Protein AF-0000000084805574 (afdb_homodimer)

Organism: Rhodopseudomonas palustris (strain HaA2) (NCBI:txid316058)

InterPro domains:
  IPR000644 CBS domain [PF00571] (5-56)
  IPR000644 CBS domain [PF00571] (90-144)
  IPR000644 CBS domain [PS51371] (7-63)
  IPR000644 CBS domain [PS51371] (94-150)
  IPR000644 CBS domain [SM00116] (10-58)
  IPR000644 CBS domain [SM00116] (97-144)
  IPR007055 BON domain [PF04972] (157-221)
  IPR007055 BON domain [PS50914] (156-223)
  IPR017080 Uncharacterised conserved protein UCP036990, CBS, BON [PIRSF036990] (1-233)
  IPR046342 CBS domain superfamily [G3DSA:3.10.580.10] (1-152)
  IPR046342 CBS domain superfamily [SSF54631] (1-152)
  IPR051257 Diverse Function CBS-Domain-Containing Protein [PTHR43080] (1-151)

Sequence (486 aa):
MRANQIMTANLVTIGPEASIVDAANAMLEHHVSGLPVVDGGGRLIGIISEGDFIRRAELGTQRKRSRWLRLLLGPGTCAADFVHEHGRKVGEVMTHHPHTISEDTSIEAIVRTMEKHHVKRLPVMRGDQLVGIVTRKNLLRAVANLAREVPDPTTADDKIREKIVAEIDRNDWRPFGLSVLVRDGVVHLNGVITEERSRQAAIVAAENVCGVREVHDHLCWVDTMSGFYLNSPEDDRSAKTATMRANQIMTANLVTIGPEASIVDAANAMLEHHVSGLPVVDGGGRLIGIISEGDFIRRAELGTQRKRSRWLRLLLGPGTCAADFVHEHGRKVGEVMTHHPHTISEDTSIEAIVRTMEKHHVKRLPVMRGDQLVGIVTRKNLLRAVANLAREVPDPTTADDKIREKIVAEIDRNDWRPFGLSVLVRDGVVHLNGVITEERSRQAAIVAAENVCGVREVHDHLCWVDTMSGFYLNSPEDDRSAKTAT

Structure (mmCIF, N/CA/C/O backbone):
data_AF-0000000084805574-model_v1
#
loop_
_entity.id
_entity.type
_entity.pdbx_description
1 polymer 'Putative signal-transduction protein with CBS domains'
#
loop_
_atom_site.group_PDB
_atom_site.id
_atom_site.type_symbol
_atom_site.label_atom_id
_atom_site.label_alt_id
_atom_site.label_comp_id
_atom_site.label_asym_id
_atom_site.label_entity_id
_atom_site.label_seq_id
_atom_site.pdbx_PDB_ins_code
_atom_site.Cartn_x
_atom_site.Cartn_y
_atom_site.Cartn_z
_atom_site.occupancy
_atom_site.B_iso_or_equiv
_atom_site.auth_seq_id
_atom_site.auth_comp_id
_atom_site.auth_asym_id
_atom_site.auth_atom_id
_atom_site.pdbx_PDB_model_num
ATOM 1 N N . MET A 1 1 ? 17.953 14.164 6.586 1 90.75 1 MET A N 1
ATOM 2 C CA . MET A 1 1 ? 17.75 12.75 6.914 1 90.75 1 MET A CA 1
ATOM 3 C C . MET A 1 1 ? 17.891 11.883 5.672 1 90.75 1 MET A C 1
ATOM 5 O O . MET A 1 1 ? 17.453 12.266 4.586 1 90.75 1 MET A O 1
ATOM 9 N N . ARG A 1 2 ? 18.594 10.742 5.859 1 95.25 2 ARG A N 1
ATOM 10 C CA . ARG A 1 2 ? 18.938 9.906 4.711 1 95.25 2 ARG A CA 1
ATOM 11 C C . ARG A 1 2 ? 18.469 8.477 4.926 1 95.25 2 ARG A C 1
ATOM 13 O O . ARG A 1 2 ? 18.016 8.117 6.02 1 95.25 2 ARG A O 1
ATOM 20 N N . ALA A 1 3 ? 18.594 7.668 3.85 1 97.12 3 ALA A N 1
ATOM 21 C CA . ALA A 1 3 ? 18.109 6.293 3.854 1 97.12 3 ALA A CA 1
ATOM 22 C C . ALA A 1 3 ? 18.734 5.484 4.984 1 97.12 3 ALA A C 1
ATOM 24 O O . ALA A 1 3 ? 18.062 4.738 5.684 1 97.12 3 ALA A O 1
ATOM 25 N N . ASN A 1 4 ? 20.031 5.676 5.234 1 95.69 4 ASN A N 1
ATOM 26 C CA . ASN A 1 4 ? 20.734 4.879 6.23 1 95.69 4 ASN A CA 1
ATOM 27 C C . ASN A 1 4 ? 20.25 5.188 7.645 1 95.69 4 ASN A C 1
ATOM 29 O O . ASN A 1 4 ? 20.438 4.379 8.555 1 95.69 4 ASN A O 1
ATOM 33 N N . GLN A 1 5 ? 19.609 6.312 7.867 1 95.06 5 GLN A N 1
ATOM 34 C CA . GLN A 1 5 ? 19.156 6.73 9.188 1 95.06 5 GLN A CA 1
ATOM 35 C C . GLN A 1 5 ? 17.781 6.168 9.492 1 95.06 5 GLN A C 1
ATOM 37 O O . GLN A 1 5 ? 17.359 6.117 10.656 1 95.06 5 GLN A O 1
ATOM 42 N N . ILE A 1 6 ? 17.078 5.754 8.422 1 95.5 6 ILE A N 1
ATOM 43 C CA . ILE A 1 6 ? 15.695 5.367 8.68 1 95.5 6 ILE A CA 1
ATOM 44 C C . ILE A 1 6 ? 15.477 3.92 8.242 1 95.5 6 ILE A C 1
ATOM 46 O O . ILE A 1 6 ? 14.477 3.301 8.609 1 95.5 6 ILE A O 1
ATOM 50 N N . MET A 1 7 ? 16.359 3.336 7.516 1 97.06 7 MET A N 1
ATOM 51 C CA . MET A 1 7 ? 16.141 2.031 6.895 1 97.06 7 MET A CA 1
ATOM 52 C C . MET A 1 7 ? 16.172 0.922 7.941 1 97.06 7 MET A C 1
ATOM 54 O O . MET A 1 7 ? 16.672 1.122 9.047 1 97.06 7 MET A O 1
ATOM 58 N N . THR A 1 8 ? 15.531 -0.192 7.613 1 95.56 8 THR A N 1
ATOM 59 C CA . THR A 1 8 ? 15.742 -1.44 8.344 1 95.56 8 THR A CA 1
ATOM 60 C C . THR A 1 8 ? 16.953 -2.191 7.797 1 95.56 8 THR A C 1
ATOM 62 O O . THR A 1 8 ? 17 -2.516 6.605 1 95.56 8 THR A O 1
ATOM 65 N N . ALA A 1 9 ? 17.859 -2.457 8.633 1 91.81 9 ALA A N 1
ATOM 66 C CA . ALA A 1 9 ? 19.094 -3.111 8.203 1 91.81 9 ALA A CA 1
ATOM 67 C C . ALA A 1 9 ? 19 -4.625 8.383 1 91.81 9 ALA A C 1
ATOM 69 O O . ALA A 1 9 ? 19.688 -5.379 7.684 1 91.81 9 ALA A O 1
ATOM 70 N N . ASN A 1 10 ? 18.281 -5.094 9.352 1 86.62 10 ASN A N 1
ATOM 71 C CA . ASN A 1 10 ? 18.062 -6.527 9.523 1 86.62 10 ASN A CA 1
ATOM 72 C C . ASN A 1 10 ? 17.047 -7.062 8.523 1 86.62 10 ASN A C 1
ATOM 74 O O . ASN A 1 10 ? 15.859 -7.16 8.836 1 86.62 10 ASN A O 1
ATOM 78 N N . LEU A 1 11 ? 17.531 -7.504 7.453 1 89.06 11 LEU A N 1
ATOM 79 C CA . LEU A 1 11 ? 16.703 -7.84 6.301 1 89.06 11 LEU A CA 1
ATOM 80 C C . LEU A 1 11 ? 16.141 -9.258 6.426 1 89.06 11 LEU A C 1
ATOM 82 O O . LEU A 1 11 ? 16.859 -10.172 6.844 1 89.06 11 LEU A O 1
ATOM 86 N N . VAL A 1 12 ? 14.969 -9.477 6.199 1 95.75 12 VAL A N 1
ATOM 87 C CA . VAL A 1 12 ? 14.367 -10.773 5.914 1 95.75 12 VAL A CA 1
ATOM 88 C C . VAL A 1 12 ? 14.219 -10.953 4.402 1 95.75 12 VAL A C 1
ATOM 90 O O . VAL A 1 12 ? 13.531 -10.18 3.744 1 95.75 12 VAL A O 1
ATOM 93 N N . THR A 1 13 ? 14.961 -11.844 3.85 1 97.81 13 THR A N 1
ATOM 94 C CA . THR A 1 13 ? 14.93 -12.078 2.41 1 97.81 13 THR A CA 1
ATOM 95 C C . THR A 1 13 ? 14.391 -13.477 2.104 1 97.81 13 THR A C 1
ATOM 97 O O . THR A 1 13 ? 14.203 -14.289 3.01 1 97.81 13 THR A O 1
ATOM 100 N N . ILE A 1 14 ? 14.133 -13.727 0.861 1 98.25 14 ILE A N 1
ATOM 101 C CA . ILE A 1 14 ? 13.633 -15.023 0.43 1 98.25 14 ILE A CA 1
ATOM 102 C C . ILE A 1 14 ? 14.203 -15.367 -0.945 1 98.25 14 ILE A C 1
ATOM 104 O O . ILE A 1 14 ? 14.555 -14.477 -1.717 1 98.25 14 ILE A O 1
ATOM 108 N N . GLY A 1 15 ? 14.383 -16.625 -1.199 1 98.12 15 GLY A N 1
ATOM 109 C CA . GLY A 1 15 ? 14.852 -17.062 -2.502 1 98.12 15 GLY A CA 1
ATOM 110 C C . GLY A 1 15 ? 13.734 -17.25 -3.514 1 98.12 15 GLY A C 1
ATOM 111 O O . GLY A 1 15 ? 12.578 -17.438 -3.139 1 98.12 15 GLY A O 1
ATOM 112 N N . PRO A 1 16 ? 14.094 -17.172 -4.797 1 97.06 16 PRO A N 1
ATOM 113 C CA . PRO A 1 16 ? 13.078 -17.281 -5.84 1 97.06 16 PRO A CA 1
ATOM 114 C C . PRO A 1 16 ? 12.438 -18.672 -5.895 1 97.06 16 PRO A C 1
ATOM 116 O O . PRO A 1 16 ? 11.328 -18.812 -6.422 1 97.06 16 PRO A O 1
ATOM 119 N N . GLU A 1 17 ? 13.023 -19.688 -5.32 1 95.62 17 GLU A N 1
ATOM 120 C CA . GLU A 1 17 ? 12.523 -21.062 -5.406 1 95.62 17 GLU A CA 1
ATOM 121 C C . GLU A 1 17 ? 11.562 -21.375 -4.262 1 95.62 17 GLU A C 1
ATOM 123 O O . GLU A 1 17 ? 10.883 -22.391 -4.277 1 95.62 17 GLU A O 1
ATOM 128 N N . ALA A 1 18 ? 11.586 -20.5 -3.268 1 96 18 ALA A N 1
ATOM 129 C CA . ALA A 1 18 ? 10.656 -20.688 -2.16 1 96 18 ALA A CA 1
ATOM 130 C C . ALA A 1 18 ? 9.211 -20.641 -2.646 1 96 18 ALA A C 1
ATOM 132 O O . ALA A 1 18 ? 8.922 -20.078 -3.705 1 96 18 ALA A O 1
ATOM 133 N N . SER A 1 19 ? 8.312 -21.266 -1.883 1 94.69 19 SER A N 1
ATOM 134 C CA . SER A 1 19 ? 6.891 -21.203 -2.221 1 94.69 19 SER A CA 1
ATOM 135 C C . SER A 1 19 ? 6.273 -19.875 -1.813 1 94.69 19 SER A C 1
ATOM 137 O O . SER A 1 19 ? 6.812 -19.172 -0.952 1 94.69 19 SER A O 1
ATOM 139 N N . ILE A 1 20 ? 5.168 -19.578 -2.408 1 94.44 20 ILE A N 1
ATOM 140 C CA . ILE A 1 20 ? 4.461 -18.359 -2.025 1 94.44 20 ILE A CA 1
ATOM 141 C C . ILE A 1 20 ? 3.924 -18.5 -0.603 1 94.44 20 ILE A C 1
ATOM 143 O O . ILE A 1 20 ? 3.781 -17.5 0.114 1 94.44 20 ILE A O 1
ATOM 147 N N . VAL A 1 21 ? 3.637 -19.719 -0.202 1 94.62 21 VAL A N 1
ATOM 148 C CA . VAL A 1 21 ? 3.199 -19.969 1.168 1 94.62 21 VAL A CA 1
ATOM 149 C C . VAL A 1 21 ? 4.332 -19.641 2.139 1 94.62 21 VAL A C 1
ATOM 151 O O . VAL A 1 21 ? 4.113 -19 3.166 1 94.62 21 VAL A O 1
ATOM 154 N N . ASP A 1 22 ? 5.516 -20.078 1.762 1 96.19 22 ASP A N 1
ATOM 155 C CA . ASP A 1 22 ? 6.68 -19.719 2.57 1 96.19 22 ASP A CA 1
ATOM 156 C C . ASP A 1 22 ? 6.84 -18.219 2.688 1 96.19 22 ASP A C 1
ATOM 158 O O . ASP A 1 22 ? 7.141 -17.688 3.766 1 96.19 22 ASP A O 1
ATOM 162 N N . ALA A 1 23 ? 6.676 -17.547 1.58 1 97.56 23 ALA A N 1
ATOM 163 C CA . ALA A 1 23 ? 6.777 -16.094 1.566 1 97.56 23 ALA A CA 1
ATOM 164 C C . ALA A 1 23 ? 5.723 -15.453 2.469 1 97.56 23 ALA A C 1
ATOM 166 O O . ALA A 1 23 ? 6.035 -14.578 3.279 1 97.56 23 ALA A O 1
ATOM 167 N N . ALA A 1 24 ? 4.477 -15.883 2.338 1 97.06 24 ALA A N 1
ATOM 168 C CA . ALA A 1 24 ? 3.385 -15.367 3.16 1 97.06 24 ALA A CA 1
ATOM 169 C C . ALA A 1 24 ? 3.668 -15.578 4.645 1 97.06 24 ALA A C 1
ATOM 171 O O . ALA A 1 24 ? 3.518 -14.656 5.449 1 97.06 24 ALA A O 1
ATOM 172 N N . ASN A 1 25 ? 4.133 -16.766 4.961 1 96.88 25 ASN A N 1
ATOM 173 C CA . ASN A 1 25 ? 4.418 -17.078 6.355 1 96.88 25 ASN A CA 1
ATOM 174 C C . ASN A 1 25 ? 5.57 -16.25 6.902 1 96.88 25 ASN A C 1
ATOM 176 O O . ASN A 1 25 ? 5.523 -15.789 8.047 1 96.88 25 ASN A O 1
ATOM 180 N N . ALA A 1 26 ? 6.574 -16.094 6.133 1 97.44 26 ALA A N 1
ATOM 181 C CA . ALA A 1 26 ? 7.699 -15.25 6.551 1 97.44 26 ALA A CA 1
ATOM 182 C C . ALA A 1 26 ? 7.246 -13.82 6.816 1 97.44 26 ALA A C 1
ATOM 184 O O . ALA A 1 26 ? 7.648 -13.211 7.812 1 97.44 26 ALA A O 1
ATOM 185 N N . MET A 1 27 ? 6.418 -13.258 5.91 1 97.19 27 MET A N 1
ATOM 186 C CA . MET A 1 27 ? 5.918 -11.898 6.07 1 97.19 27 MET A CA 1
ATOM 187 C C . MET A 1 27 ? 5.074 -11.773 7.336 1 97.19 27 MET A C 1
ATOM 189 O O . MET A 1 27 ? 5.219 -10.805 8.086 1 97.19 27 MET A O 1
ATOM 193 N N . LEU A 1 28 ? 4.238 -12.742 7.598 1 95.62 28 LEU A N 1
ATOM 194 C CA . LEU A 1 28 ? 3.385 -12.742 8.781 1 95.62 28 LEU A CA 1
ATOM 195 C C . LEU A 1 28 ? 4.215 -12.883 10.055 1 95.62 28 LEU A C 1
ATOM 197 O O . LEU A 1 28 ? 3.99 -12.156 11.023 1 95.62 28 LEU A O 1
ATOM 201 N N . GLU A 1 29 ? 5.191 -13.773 10.031 1 95.94 29 GLU A N 1
ATOM 202 C CA . GLU A 1 29 ? 6.035 -14.055 11.18 1 95.94 29 GLU A CA 1
ATOM 203 C C . GLU A 1 29 ? 6.879 -12.844 11.562 1 95.94 29 GLU A C 1
ATOM 205 O O . GLU A 1 29 ? 7.012 -12.508 12.742 1 95.94 29 GLU A O 1
ATOM 210 N N . HIS A 1 30 ? 7.395 -12.195 10.609 1 95.56 30 HIS A N 1
ATOM 211 C CA . HIS A 1 30 ? 8.32 -11.102 10.875 1 95.56 30 HIS A CA 1
ATOM 212 C C . HIS A 1 30 ? 7.605 -9.75 10.812 1 95.56 30 HIS A C 1
ATOM 214 O O . HIS A 1 30 ? 8.234 -8.703 10.984 1 95.56 30 HIS A O 1
ATOM 220 N N . HIS A 1 31 ? 6.359 -9.703 10.547 1 93.62 31 HIS A N 1
ATOM 221 C CA . HIS A 1 31 ? 5.512 -8.516 10.516 1 93.62 31 HIS A CA 1
ATOM 222 C C . HIS A 1 31 ? 6.004 -7.512 9.484 1 93.62 31 HIS A C 1
ATOM 224 O O . HIS A 1 31 ? 6.148 -6.32 9.781 1 93.62 31 HIS A O 1
ATOM 230 N N . VAL A 1 32 ? 6.316 -8.055 8.352 1 94.88 32 VAL A N 1
ATOM 231 C CA . VAL A 1 32 ? 6.703 -7.195 7.242 1 94.88 32 VAL A CA 1
ATOM 232 C C . VAL A 1 32 ? 5.723 -7.375 6.086 1 94.88 32 VAL A C 1
ATOM 234 O O . VAL A 1 32 ? 5.117 -8.438 5.934 1 94.88 32 VAL A O 1
ATOM 237 N N . SER A 1 33 ? 5.559 -6.344 5.258 1 94.69 33 SER A N 1
ATOM 238 C CA . SER A 1 33 ? 4.551 -6.355 4.199 1 94.69 33 SER A CA 1
ATOM 239 C C . SER A 1 33 ? 5.152 -6.777 2.865 1 94.69 33 SER A C 1
ATOM 241 O O . SER A 1 33 ? 4.453 -6.836 1.853 1 94.69 33 SER A O 1
ATOM 243 N N . GLY A 1 34 ? 6.426 -7.062 2.803 1 96.62 34 GLY A N 1
ATOM 244 C CA . GLY A 1 34 ? 7.125 -7.523 1.614 1 96.62 34 GLY A CA 1
ATOM 245 C C . GLY A 1 34 ? 8.539 -8 1.899 1 96.62 34 GLY A C 1
ATOM 246 O O . GLY A 1 34 ? 9.086 -7.727 2.969 1 96.62 34 GLY A O 1
ATOM 247 N N . LEU A 1 35 ? 9.109 -8.703 0.953 1 97.94 35 LEU A N 1
ATOM 248 C CA . LEU A 1 35 ? 10.438 -9.289 1.091 1 97.94 35 LEU A CA 1
ATOM 249 C C . LEU A 1 35 ? 11.273 -9.062 -0.166 1 97.94 35 LEU A C 1
ATOM 251 O O . LEU A 1 35 ? 10.797 -9.281 -1.281 1 97.94 35 LEU A O 1
ATOM 255 N N . PRO A 1 36 ? 12.523 -8.602 0.027 1 98.25 36 PRO A N 1
ATOM 256 C CA . PRO A 1 36 ? 13.438 -8.711 -1.109 1 98.25 36 PRO A CA 1
ATOM 257 C C . PRO A 1 36 ? 13.711 -10.164 -1.508 1 98.25 36 PRO A C 1
ATOM 259 O O . PRO A 1 36 ? 13.812 -11.031 -0.643 1 98.25 36 PRO A O 1
ATOM 262 N N . VAL A 1 37 ? 13.703 -10.406 -2.775 1 98.62 37 VAL A N 1
ATOM 263 C CA . VAL A 1 37 ? 14.055 -11.727 -3.301 1 98.62 37 VAL A CA 1
ATOM 264 C C . VAL A 1 37 ? 15.508 -11.727 -3.762 1 98.62 37 VAL A C 1
ATOM 266 O O . VAL A 1 37 ? 15.906 -10.898 -4.582 1 98.62 37 VAL A O 1
ATOM 269 N N . VAL A 1 38 ? 16.312 -12.617 -3.211 1 97.88 38 VAL A N 1
ATOM 270 C CA . VAL A 1 38 ? 17.734 -12.672 -3.529 1 97.88 38 VAL A CA 1
ATOM 271 C C . VAL A 1 38 ? 18.078 -14.055 -4.09 1 97.88 38 VAL A C 1
ATOM 273 O O . VAL A 1 38 ? 17.469 -15.055 -3.725 1 97.88 38 VAL A O 1
ATOM 276 N N . ASP A 1 39 ? 19.016 -14.055 -4.984 1 96.38 39 ASP A N 1
ATOM 277 C CA . ASP A 1 39 ? 19.453 -15.328 -5.535 1 96.38 39 ASP A CA 1
ATOM 278 C C . ASP A 1 39 ? 20.453 -16.016 -4.613 1 96.38 39 ASP A C 1
ATOM 280 O O . ASP A 1 39 ? 20.688 -15.562 -3.486 1 96.38 39 ASP A O 1
ATOM 284 N N . GLY A 1 40 ? 20.969 -17.172 -5.066 1 94.56 40 GLY A N 1
ATOM 285 C CA . GLY A 1 40 ? 21.891 -17.953 -4.262 1 94.56 40 GLY A CA 1
ATOM 286 C C . GLY A 1 40 ? 23.141 -17.172 -3.861 1 94.56 40 GLY A C 1
ATOM 287 O O . GLY A 1 40 ? 23.75 -17.484 -2.836 1 94.56 40 GLY A O 1
ATOM 288 N N . GLY A 1 41 ? 23.547 -16.172 -4.57 1 93.62 41 GLY A N 1
ATOM 289 C CA . GLY A 1 41 ? 24.719 -15.352 -4.289 1 93.62 41 GLY A CA 1
ATOM 290 C C . GLY A 1 41 ? 24.406 -14.125 -3.455 1 93.62 41 GLY A C 1
ATOM 291 O O . GLY A 1 41 ? 25.297 -13.32 -3.17 1 93.62 41 GLY A O 1
ATOM 292 N N . GLY A 1 42 ? 23.188 -13.898 -3.154 1 93.25 42 GLY A N 1
ATOM 293 C CA . GLY A 1 42 ? 22.797 -12.773 -2.328 1 93.25 42 GLY A CA 1
ATOM 294 C C . GLY A 1 42 ? 22.438 -11.539 -3.137 1 93.25 42 GLY A C 1
ATOM 295 O O . GLY A 1 42 ? 22.234 -10.461 -2.574 1 93.25 42 GLY A O 1
ATOM 296 N N . ARG A 1 43 ? 22.391 -11.734 -4.402 1 95.56 43 ARG A N 1
ATOM 297 C CA . ARG A 1 43 ? 22.047 -10.609 -5.266 1 95.56 43 ARG A CA 1
ATOM 298 C C . ARG A 1 43 ? 20.531 -10.391 -5.305 1 95.56 43 ARG A C 1
ATOM 300 O O . ARG A 1 43 ? 19.766 -11.344 -5.43 1 95.56 43 ARG A O 1
ATOM 307 N N . LEU A 1 44 ? 20.172 -9.062 -5.215 1 97.81 44 LEU A N 1
ATOM 308 C CA . LEU A 1 44 ? 18.766 -8.695 -5.285 1 97.81 44 LEU A CA 1
ATOM 309 C C . LEU A 1 44 ? 18.203 -8.922 -6.684 1 97.81 44 LEU A C 1
ATOM 311 O O . LEU A 1 44 ? 18.719 -8.375 -7.66 1 97.81 44 LEU A O 1
ATOM 315 N N . ILE A 1 45 ? 17.094 -9.734 -6.801 1 97.62 45 ILE A N 1
ATOM 316 C CA . ILE A 1 45 ? 16.578 -10.016 -8.133 1 97.62 45 ILE A CA 1
ATOM 317 C C . ILE A 1 45 ? 15.102 -9.641 -8.203 1 97.62 45 ILE A C 1
ATOM 319 O O . ILE A 1 45 ? 14.508 -9.641 -9.289 1 97.62 45 ILE A O 1
ATOM 323 N N . GLY A 1 46 ? 14.484 -9.336 -7.105 1 98 46 GLY A N 1
ATOM 324 C CA . GLY A 1 46 ? 13.078 -8.977 -7.133 1 98 46 GLY A CA 1
ATOM 325 C C . GLY A 1 46 ? 12.539 -8.578 -5.777 1 98 46 GLY A C 1
ATOM 326 O O . GLY A 1 46 ? 13.289 -8.469 -4.809 1 98 46 GLY A O 1
ATOM 327 N N . ILE A 1 47 ? 11.25 -8.25 -5.695 1 98 47 ILE A N 1
ATOM 328 C CA . ILE A 1 47 ? 10.477 -7.977 -4.488 1 98 47 ILE A CA 1
ATOM 329 C C . ILE A 1 47 ? 9.141 -8.703 -4.555 1 98 47 ILE A C 1
ATOM 331 O O . ILE A 1 47 ? 8.492 -8.727 -5.605 1 98 47 ILE A O 1
ATOM 335 N N . ILE A 1 48 ? 8.742 -9.359 -3.506 1 98.06 48 ILE A N 1
ATOM 336 C CA . ILE A 1 48 ? 7.387 -9.883 -3.354 1 98.06 48 ILE A CA 1
ATOM 337 C C . ILE A 1 48 ? 6.695 -9.195 -2.178 1 98.06 48 ILE A C 1
ATOM 339 O O . ILE A 1 48 ? 7.297 -9.016 -1.117 1 98.06 48 ILE A O 1
ATOM 343 N N . SER A 1 49 ? 5.484 -8.695 -2.328 1 96.69 49 SER A N 1
ATOM 344 C CA . SER A 1 49 ? 4.789 -7.934 -1.294 1 96.69 49 SER A CA 1
ATOM 345 C C . SER A 1 49 ? 3.348 -8.406 -1.135 1 96.69 49 SER A C 1
ATOM 347 O O . SER A 1 49 ? 2.893 -9.281 -1.87 1 96.69 49 SER A O 1
ATOM 349 N N . GLU A 1 50 ? 2.689 -7.836 -0.11 1 96.19 50 GLU A N 1
ATOM 350 C CA . GLU A 1 50 ? 1.288 -8.148 0.15 1 96.19 50 GLU A CA 1
ATOM 351 C C . GLU A 1 50 ? 0.428 -7.895 -1.085 1 96.19 50 GLU A C 1
ATOM 353 O O . GLU A 1 50 ? -0.548 -8.609 -1.325 1 96.19 50 GLU A O 1
ATOM 358 N N . GLY A 1 51 ? 0.823 -6.945 -1.838 1 94.44 51 GLY A N 1
ATOM 359 C CA . GLY A 1 51 ? 0.079 -6.641 -3.049 1 94.44 51 GLY A CA 1
ATOM 360 C C . GLY A 1 51 ? 0.073 -7.777 -4.051 1 94.44 51 GLY A C 1
ATOM 361 O O . GLY A 1 51 ? -0.842 -7.887 -4.867 1 94.44 51 GLY A O 1
ATOM 362 N N . ASP A 1 52 ? 1.018 -8.578 -3.994 1 94.88 52 ASP A N 1
ATOM 363 C CA . ASP A 1 52 ? 1.136 -9.695 -4.926 1 94.88 52 ASP A CA 1
ATOM 364 C C . ASP A 1 52 ? 0.182 -10.828 -4.555 1 94.88 52 ASP A C 1
ATOM 366 O O . ASP A 1 52 ? -0.022 -11.758 -5.336 1 94.88 52 ASP A O 1
ATOM 370 N N . PHE A 1 53 ? -0.434 -10.734 -3.408 1 94.44 53 PHE A N 1
ATOM 371 C CA . PHE A 1 53 ? -1.253 -11.836 -2.912 1 94.44 53 PHE A CA 1
ATOM 372 C C . PHE A 1 53 ? -2.734 -11.492 -3.012 1 94.44 53 PHE A C 1
ATOM 374 O O . PHE A 1 53 ? -3.586 -12.25 -2.547 1 94.44 53 PHE A O 1
ATOM 381 N N . ILE A 1 54 ? -3.006 -10.359 -3.605 1 93.56 54 ILE A N 1
ATOM 382 C CA . ILE A 1 54 ? -4.387 -9.898 -3.678 1 93.56 54 ILE A CA 1
ATOM 383 C C . ILE A 1 54 ? -5.152 -10.711 -4.715 1 93.56 54 ILE A C 1
ATOM 385 O O . ILE A 1 54 ? -6.277 -11.156 -4.465 1 93.56 54 ILE A O 1
ATOM 389 N N . ARG A 1 55 ? -4.598 -10.906 -5.867 1 93.56 55 ARG A N 1
ATOM 390 C CA . ARG A 1 55 ? -5.195 -11.719 -6.918 1 93.56 55 ARG A CA 1
ATOM 391 C C . ARG A 1 55 ? -4.559 -13.109 -6.965 1 93.56 55 ARG A C 1
ATOM 393 O O . ARG A 1 55 ? -3.465 -13.273 -7.504 1 93.56 55 ARG A O 1
ATOM 400 N N . ARG A 1 56 ? -5.273 -14 -6.402 1 93.44 56 ARG A N 1
ATOM 401 C CA . ARG A 1 56 ? -4.75 -15.359 -6.293 1 93.44 56 ARG A CA 1
ATOM 402 C C . ARG A 1 56 ? -5.824 -16.391 -6.633 1 93.44 56 ARG A C 1
ATOM 404 O O . ARG A 1 56 ? -6.98 -16.234 -6.227 1 93.44 56 ARG A O 1
ATOM 411 N N . ALA A 1 57 ? -5.414 -17.422 -7.309 1 90.44 57 ALA A N 1
ATOM 412 C CA . ALA A 1 57 ? -6.32 -18.516 -7.656 1 90.44 57 ALA A CA 1
ATOM 413 C C . ALA A 1 57 ? -6.844 -19.203 -6.402 1 90.44 57 ALA A C 1
ATOM 415 O O . ALA A 1 57 ? -7.992 -19.656 -6.367 1 90.44 57 ALA A O 1
ATOM 416 N N . GLU A 1 58 ? -6.016 -19.328 -5.363 1 88 58 GLU A N 1
ATOM 417 C CA . GLU A 1 58 ? -6.406 -19.984 -4.117 1 88 58 GLU A CA 1
ATOM 418 C C . GLU A 1 58 ? -7.621 -19.312 -3.496 1 88 58 GLU A C 1
ATOM 420 O O . GLU A 1 58 ? -8.43 -19.969 -2.834 1 88 58 GLU A O 1
ATOM 425 N N . LEU A 1 59 ? -7.738 -18.016 -3.742 1 91 59 LEU A N 1
ATOM 426 C CA . LEU A 1 59 ? -8.812 -17.234 -3.137 1 91 59 LEU A CA 1
ATOM 427 C C . LEU A 1 59 ? -9.953 -17.031 -4.121 1 91 59 LEU A C 1
ATOM 429 O O . LEU A 1 59 ? -11 -16.484 -3.758 1 91 59 LEU A O 1
ATOM 433 N N . GLY A 1 60 ? -9.742 -17.375 -5.328 1 91.31 60 GLY A N 1
ATOM 434 C CA . GLY A 1 60 ? -10.734 -17.125 -6.355 1 91.31 60 GLY A CA 1
ATOM 435 C C . GLY A 1 60 ? -10.844 -15.656 -6.734 1 91.31 60 GLY A C 1
ATOM 436 O O . GLY A 1 60 ? -11.906 -15.188 -7.148 1 91.31 60 GLY A O 1
ATOM 437 N N . THR A 1 61 ? -9.781 -14.945 -6.562 1 93.31 61 THR A N 1
ATOM 438 C CA . THR A 1 61 ? -9.82 -13.5 -6.789 1 93.31 61 THR A CA 1
ATOM 439 C C . THR A 1 61 ? -9.148 -13.141 -8.109 1 93.31 61 THR A C 1
ATOM 441 O O . THR A 1 61 ? -8.836 -11.977 -8.359 1 93.31 61 THR A O 1
ATOM 444 N N . GLN A 1 62 ? -9.016 -14.039 -8.969 1 90.81 62 GLN A N 1
ATOM 445 C CA . GLN A 1 62 ? -8.375 -13.797 -10.258 1 90.81 62 GLN A CA 1
ATOM 446 C C . GLN A 1 62 ? -9.117 -12.719 -11.047 1 90.81 62 GLN A C 1
ATOM 448 O O . GLN A 1 62 ? -10.32 -12.531 -10.859 1 90.81 62 GLN A O 1
ATOM 453 N N . ARG A 1 63 ? -8.328 -12.047 -11.883 1 84.81 63 ARG A N 1
ATOM 454 C CA . ARG A 1 63 ? -8.945 -11.031 -12.727 1 84.81 63 ARG A CA 1
ATOM 455 C C . ARG A 1 63 ? -9.828 -11.672 -13.797 1 84.81 63 ARG A C 1
ATOM 457 O O . ARG A 1 63 ? -9.422 -12.633 -14.453 1 84.81 63 ARG A O 1
ATOM 464 N N . LYS A 1 64 ? -11.047 -11.25 -13.812 1 79.81 64 LYS A N 1
ATOM 465 C CA . LYS A 1 64 ? -11.922 -11.656 -14.906 1 79.81 64 LYS A CA 1
ATOM 466 C C . LYS A 1 64 ? -11.992 -10.57 -15.984 1 79.81 64 LYS A C 1
ATOM 468 O O . LYS A 1 64 ? -12.586 -9.516 -15.773 1 79.81 64 LYS A O 1
ATOM 473 N N . ARG A 1 65 ? -11.227 -10.75 -16.984 1 80.38 65 ARG A N 1
ATOM 474 C CA . ARG A 1 65 ? -11.242 -9.758 -18.062 1 80.38 65 ARG A CA 1
ATOM 475 C C . ARG A 1 65 ? -12.242 -10.148 -19.141 1 80.38 65 ARG A C 1
ATOM 477 O O . ARG A 1 65 ? -12.391 -11.328 -19.469 1 80.38 65 ARG A O 1
ATOM 484 N N . SER A 1 66 ? -12.875 -9.156 -19.562 1 83.62 66 SER A N 1
ATOM 485 C CA . SER A 1 66 ? -13.758 -9.383 -20.703 1 83.62 66 SER A CA 1
ATOM 486 C C . SER A 1 66 ? -12.961 -9.797 -21.938 1 83.62 66 SER A C 1
ATOM 488 O O . SER A 1 66 ? -11.766 -9.523 -22.031 1 83.62 66 SER A O 1
ATOM 490 N N . ARG A 1 67 ? -13.617 -10.523 -22.766 1 81.81 67 ARG A N 1
ATOM 491 C CA . ARG A 1 67 ? -12.984 -11.031 -23.984 1 81.81 67 ARG A CA 1
ATOM 492 C C . ARG A 1 67 ? -12.367 -9.898 -24.797 1 81.81 67 ARG A C 1
ATOM 494 O O . ARG A 1 67 ? -11.258 -10.031 -25.312 1 81.81 67 ARG A O 1
ATOM 501 N N . TRP A 1 68 ? -13.086 -8.867 -24.828 1 84.69 68 TRP A N 1
ATOM 502 C CA . TRP A 1 68 ? -12.633 -7.73 -25.609 1 84.69 68 TRP A CA 1
ATOM 503 C C . TRP A 1 68 ? -11.359 -7.137 -25.031 1 84.69 68 TRP A C 1
ATOM 505 O O . TRP A 1 68 ? -10.453 -6.742 -25.781 1 84.69 68 TRP A O 1
ATOM 515 N N . LEU A 1 69 ? -11.234 -7.098 -23.781 1 85.25 69 LEU A N 1
ATOM 516 C CA . LEU A 1 69 ? -10.039 -6.566 -23.141 1 85.25 69 LEU A CA 1
ATOM 517 C C . LEU A 1 69 ? -8.867 -7.527 -23.312 1 85.25 69 LEU A C 1
ATOM 519 O O . LEU A 1 69 ? -7.727 -7.094 -23.484 1 85.25 69 LEU A O 1
ATOM 523 N N . ARG A 1 70 ? -9.164 -8.828 -23.297 1 84.94 70 ARG A N 1
ATOM 524 C CA . ARG A 1 70 ? -8.117 -9.82 -23.5 1 84.94 70 ARG A CA 1
ATOM 525 C C . ARG A 1 70 ? -7.508 -9.703 -24.891 1 84.94 70 ARG A C 1
ATOM 527 O O . ARG A 1 70 ? -6.293 -9.828 -25.062 1 84.94 70 ARG A O 1
ATOM 534 N N . LEU A 1 71 ? -8.391 -9.375 -25.781 1 83.94 71 LEU A N 1
ATOM 535 C CA . LEU A 1 71 ? -7.938 -9.227 -27.172 1 83.94 71 LEU A CA 1
ATOM 536 C C . LEU A 1 71 ? -7.055 -7.988 -27.312 1 83.94 71 LEU A C 1
ATOM 538 O O . LEU A 1 71 ? -6.07 -8.016 -28.062 1 83.94 71 LEU A O 1
ATOM 542 N N . LEU A 1 72 ? -7.398 -7.035 -26.562 1 87.5 72 LEU A N 1
ATOM 543 C CA . LEU A 1 72 ? -6.668 -5.777 -26.641 1 87.5 72 LEU A CA 1
ATOM 544 C C . LEU A 1 72 ? -5.301 -5.891 -25.984 1 87.5 72 LEU A C 1
ATOM 546 O O . LEU A 1 72 ? -4.316 -5.34 -26.469 1 87.5 72 LEU A O 1
ATOM 550 N N . LEU A 1 73 ? -5.219 -6.602 -24.938 1 85.5 73 LEU A N 1
ATOM 551 C CA . LEU A 1 73 ? -3.98 -6.688 -24.172 1 85.5 73 LEU A CA 1
ATOM 552 C C . LEU A 1 73 ? -3.031 -7.707 -24.797 1 85.5 73 LEU A C 1
ATOM 554 O O . LEU A 1 73 ? -1.813 -7.617 -24.609 1 85.5 73 LEU A O 1
ATOM 558 N N . GLY A 1 74 ? -3.574 -8.75 -25.578 1 86.12 74 GLY A N 1
ATOM 559 C CA . GLY A 1 74 ? -2.777 -9.75 -26.266 1 86.12 74 GLY A CA 1
ATOM 560 C C . GLY A 1 74 ? -2.396 -10.922 -25.375 1 86.12 74 GLY A C 1
ATOM 561 O O . GLY A 1 74 ? -2.533 -10.859 -24.156 1 86.12 74 GLY A O 1
ATOM 562 N N . PRO A 1 75 ? -1.913 -11.922 -25.922 1 83.81 75 PRO A N 1
ATOM 563 C CA . PRO A 1 75 ? -1.65 -13.18 -25.219 1 83.81 75 PRO A CA 1
ATOM 564 C C . PRO A 1 75 ? -0.512 -13.062 -24.203 1 83.81 75 PRO A C 1
ATOM 566 O O . PRO A 1 75 ? -0.52 -13.75 -23.188 1 83.81 75 PRO A O 1
ATOM 569 N N . GLY A 1 76 ? 0.4 -12.227 -24.469 1 86.56 76 GLY A N 1
ATOM 570 C CA . GLY A 1 76 ? 1.518 -12.062 -23.562 1 86.56 76 GLY A CA 1
ATOM 571 C C . GLY A 1 76 ? 1.102 -11.547 -22.188 1 86.56 76 GLY A C 1
ATOM 572 O O . GLY A 1 76 ? 1.493 -12.102 -21.172 1 86.56 76 GLY A O 1
ATOM 573 N N . THR A 1 77 ? 0.293 -10.555 -22.281 1 88.5 77 THR A N 1
ATOM 574 C CA . THR A 1 77 ? -0.178 -9.945 -21.047 1 88.5 77 THR A CA 1
ATOM 575 C C . THR A 1 77 ? -1.064 -10.922 -20.266 1 88.5 77 THR A C 1
ATOM 577 O O . THR A 1 77 ? -0.946 -11.047 -19.047 1 88.5 77 THR A O 1
ATOM 580 N N . CYS A 1 78 ? -1.854 -11.633 -20.984 1 89.69 78 CYS A N 1
ATOM 581 C CA . CYS A 1 78 ? -2.729 -12.609 -20.344 1 89.69 78 CYS A CA 1
ATOM 582 C C . CYS A 1 78 ? -1.92 -13.742 -19.719 1 89.69 78 CYS A C 1
ATOM 584 O O . CYS A 1 78 ? -2.264 -14.234 -18.656 1 89.69 78 CYS A O 1
ATOM 586 N N . ALA A 1 79 ? -0.863 -14.094 -20.391 1 91.56 79 ALA A N 1
ATOM 587 C CA . ALA A 1 79 ? 0.012 -15.141 -19.859 1 91.56 79 ALA A CA 1
ATOM 588 C C . ALA A 1 79 ? 0.691 -14.695 -18.578 1 91.56 79 ALA A C 1
ATOM 590 O O . ALA A 1 79 ? 0.758 -15.461 -17.609 1 91.56 79 ALA A O 1
ATOM 591 N N . ALA A 1 80 ? 1.109 -13.492 -18.594 1 90.94 80 ALA A N 1
ATOM 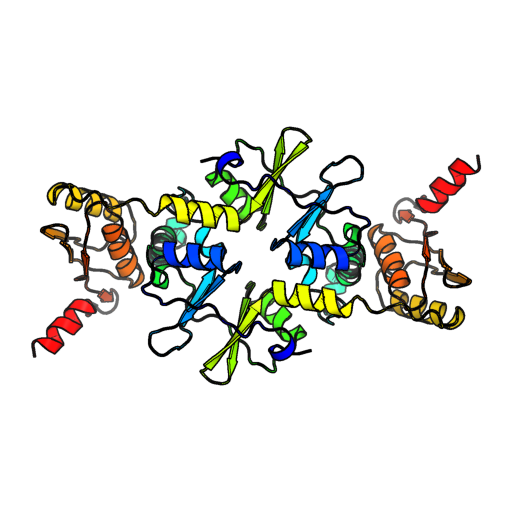592 C CA . ALA A 1 80 ? 1.771 -12.953 -17.406 1 90.94 80 ALA A CA 1
ATOM 593 C C . ALA A 1 80 ? 0.806 -12.875 -16.234 1 90.94 80 ALA A C 1
ATOM 595 O O . ALA A 1 80 ? 1.17 -13.211 -15.102 1 90.94 80 ALA A O 1
ATOM 596 N N . ASP A 1 81 ? -0.369 -12.438 -16.516 1 91.19 81 ASP A N 1
ATOM 597 C CA . ASP A 1 81 ? -1.396 -12.383 -15.477 1 91.19 81 ASP A CA 1
ATOM 598 C C . ASP A 1 81 ? -1.675 -13.766 -14.898 1 91.19 81 ASP A C 1
ATOM 600 O O . ASP A 1 81 ? -1.796 -13.93 -13.688 1 91.19 81 ASP A O 1
ATOM 604 N N . PHE A 1 82 ? -1.769 -14.68 -15.781 1 92.44 82 PHE A N 1
ATOM 605 C CA . PHE A 1 82 ? -2.041 -16.047 -15.352 1 92.44 82 PHE A CA 1
ATOM 606 C C . PHE A 1 82 ? -0.954 -16.547 -14.414 1 92.44 82 PHE A C 1
ATOM 608 O O . PHE A 1 82 ? -1.252 -17.109 -13.352 1 92.44 82 PHE A O 1
ATOM 615 N N . VAL A 1 83 ? 0.242 -16.312 -14.797 1 93.56 83 VAL A N 1
ATOM 616 C CA . VAL A 1 83 ? 1.371 -16.766 -13.984 1 93.56 83 VAL A CA 1
ATOM 617 C C . VAL A 1 83 ? 1.328 -16.078 -12.617 1 93.56 83 VAL A C 1
ATOM 619 O O . VAL A 1 83 ? 1.473 -16.75 -11.586 1 93.56 83 VAL A O 1
ATOM 622 N N . HIS A 1 84 ? 1.104 -14.867 -12.625 1 93.44 84 HIS A N 1
ATOM 623 C CA . HIS A 1 84 ? 1.057 -14.109 -11.383 1 93.44 84 HIS A CA 1
ATOM 624 C C . HIS A 1 84 ? -0.057 -14.609 -10.469 1 93.44 84 HIS A C 1
ATOM 626 O O . HIS A 1 84 ? 0.131 -14.727 -9.258 1 93.44 84 HIS A O 1
ATOM 632 N N . GLU A 1 85 ? -1.151 -14.953 -11.016 1 94.12 85 GLU A N 1
ATOM 633 C CA . GLU A 1 85 ? -2.342 -15.328 -10.258 1 94.12 85 GLU A CA 1
ATOM 634 C C . GLU A 1 85 ? -2.289 -16.781 -9.82 1 94.12 85 GLU A C 1
ATOM 636 O O . GLU A 1 85 ? -2.961 -17.188 -8.867 1 94.12 85 GLU A O 1
ATOM 641 N N . HIS A 1 86 ? -1.442 -17.609 -10.523 1 92.5 86 HIS A N 1
ATOM 642 C CA . HIS A 1 86 ? -1.481 -19.047 -10.289 1 92.5 86 HIS A CA 1
ATOM 643 C C . HIS A 1 86 ? -0.12 -19.562 -9.852 1 92.5 86 HIS A C 1
ATOM 645 O O . HIS A 1 86 ? 0.001 -20.719 -9.438 1 92.5 86 HIS A O 1
ATOM 651 N N . GLY A 1 87 ? 0.868 -18.688 -9.906 1 92.38 87 GLY A N 1
ATOM 652 C CA . GLY A 1 87 ? 2.213 -19.125 -9.57 1 92.38 87 GLY A CA 1
ATOM 653 C C . GLY A 1 87 ? 2.346 -19.594 -8.133 1 92.38 87 GLY A C 1
ATOM 654 O O . GLY A 1 87 ? 1.721 -19.031 -7.23 1 92.38 87 GLY A O 1
ATOM 655 N N . ARG A 1 88 ? 3.287 -20.578 -7.953 1 91.81 88 ARG A N 1
ATOM 656 C CA . ARG A 1 88 ? 3.434 -21.156 -6.621 1 91.81 88 ARG A CA 1
ATOM 657 C C . ARG A 1 88 ? 4.805 -20.828 -6.035 1 91.81 88 ARG A C 1
ATOM 659 O O . ARG A 1 88 ? 5.059 -21.094 -4.855 1 91.81 88 ARG A O 1
ATOM 666 N N . LYS A 1 89 ? 5.645 -20.375 -6.875 1 94.12 89 LYS A N 1
ATOM 667 C CA . LYS A 1 89 ? 6.98 -20 -6.43 1 94.12 89 LYS A CA 1
ATOM 668 C C . LYS A 1 89 ? 7.145 -18.484 -6.398 1 94.12 89 LYS A C 1
ATOM 670 O O . LYS A 1 89 ? 6.57 -17.766 -7.227 1 94.12 89 LYS A O 1
ATOM 675 N N . VAL A 1 90 ? 7.984 -18.031 -5.504 1 97.5 90 VAL A N 1
ATOM 676 C CA . VAL A 1 90 ? 8.242 -16.609 -5.324 1 97.5 90 VAL A CA 1
ATOM 677 C C . VAL A 1 90 ? 8.711 -16 -6.645 1 97.5 90 VAL A C 1
ATOM 679 O O . VAL A 1 90 ? 8.227 -14.945 -7.051 1 97.5 90 VAL A O 1
ATOM 682 N N . GLY A 1 91 ? 9.547 -16.719 -7.34 1 96 91 GLY A N 1
ATOM 683 C CA . GLY A 1 91 ? 10.109 -16.203 -8.578 1 96 91 GLY A CA 1
ATOM 684 C C . GLY A 1 91 ? 9.07 -15.984 -9.664 1 96 91 GLY A C 1
ATOM 685 O O . GLY A 1 91 ? 9.273 -15.172 -10.562 1 96 91 GLY A O 1
ATOM 686 N N . GLU A 1 92 ? 7.977 -16.672 -9.617 1 93.5 92 GLU A N 1
ATOM 687 C CA . GLU A 1 92 ? 6.902 -16.578 -10.602 1 93.5 92 GLU A CA 1
ATOM 688 C C . GLU A 1 92 ? 5.98 -15.398 -10.297 1 93.5 92 GLU A C 1
ATOM 690 O O . GLU A 1 92 ? 5.273 -14.914 -11.18 1 93.5 92 GLU A O 1
ATOM 695 N N . VAL A 1 93 ? 6.039 -14.914 -9.055 1 95.5 93 VAL A N 1
ATOM 696 C CA . VAL A 1 93 ? 5.047 -13.938 -8.602 1 95.5 93 VAL A CA 1
ATOM 697 C C . VAL A 1 93 ? 5.727 -12.602 -8.336 1 95.5 93 VAL A C 1
ATOM 699 O O . VAL A 1 93 ? 5.105 -11.547 -8.484 1 95.5 93 VAL A O 1
ATOM 702 N N . MET A 1 94 ? 6.945 -12.586 -8.07 1 96.69 94 MET A N 1
ATOM 703 C CA . MET A 1 94 ? 7.672 -11.398 -7.629 1 96.69 94 MET A CA 1
ATOM 704 C C . MET A 1 94 ? 7.758 -10.367 -8.75 1 96.69 94 MET A C 1
ATOM 706 O O . MET A 1 94 ? 7.578 -10.703 -9.922 1 96.69 94 MET A O 1
ATOM 710 N N . THR A 1 95 ? 7.902 -9.133 -8.352 1 94.69 95 THR A N 1
ATOM 711 C CA . THR A 1 95 ? 8.305 -8.094 -9.289 1 94.69 95 THR A CA 1
ATOM 712 C C . THR A 1 95 ? 9.805 -8.172 -9.57 1 94.69 95 THR A C 1
ATOM 714 O O . THR A 1 95 ? 10.617 -8.18 -8.641 1 94.69 95 THR A O 1
ATOM 717 N N . HIS A 1 96 ? 10.078 -8.273 -10.836 1 93.94 96 HIS A N 1
ATOM 718 C CA . HIS A 1 96 ? 11.484 -8.375 -11.219 1 93.94 96 HIS A CA 1
ATOM 719 C C . HIS A 1 96 ? 12.117 -6.992 -11.352 1 93.94 96 HIS A C 1
ATOM 721 O O . HIS A 1 96 ? 11.43 -6.012 -11.656 1 93.94 96 HIS A O 1
ATOM 727 N N . HIS A 1 97 ? 13.422 -6.918 -11.023 1 90.31 97 HIS A N 1
ATOM 728 C CA . HIS A 1 97 ? 14.227 -5.711 -11.172 1 90.31 97 HIS A CA 1
ATOM 729 C C . HIS A 1 97 ? 13.586 -4.531 -10.438 1 90.31 97 HIS A C 1
ATOM 731 O O . HIS A 1 97 ? 13.312 -3.494 -11.047 1 90.31 97 HIS A O 1
ATOM 737 N N . PRO A 1 98 ? 13.516 -4.637 -9.164 1 95.75 98 PRO A N 1
ATOM 738 C CA . PRO A 1 98 ? 12.875 -3.578 -8.383 1 95.75 98 PRO A CA 1
ATOM 739 C C . PRO A 1 98 ? 13.672 -2.279 -8.375 1 95.75 98 PRO A C 1
ATOM 741 O O . PRO A 1 98 ? 14.891 -2.301 -8.562 1 95.75 98 PRO A O 1
ATOM 744 N N . HIS A 1 99 ? 12.984 -1.129 -8.203 1 96.75 99 HIS A N 1
ATOM 745 C CA . HIS A 1 99 ? 13.648 0.147 -7.953 1 96.75 99 HIS A CA 1
ATOM 746 C C . HIS A 1 99 ? 14.398 0.13 -6.629 1 96.75 99 HIS A C 1
ATOM 748 O O . HIS A 1 99 ? 13.898 -0.396 -5.633 1 96.75 99 HIS A O 1
ATOM 754 N N . THR A 1 100 ? 15.609 0.62 -6.668 1 98.06 100 THR A N 1
ATOM 755 C CA . THR A 1 100 ? 16.453 0.658 -5.473 1 98.06 100 THR A CA 1
ATOM 756 C C . THR A 1 100 ? 16.953 2.072 -5.215 1 98.06 100 THR A C 1
ATOM 758 O O . THR A 1 100 ? 16.797 2.959 -6.059 1 98.06 100 THR A O 1
ATOM 761 N N . ILE A 1 101 ? 17.484 2.309 -4.051 1 98.31 101 ILE A N 1
ATOM 762 C CA . ILE A 1 101 ? 18.125 3.566 -3.686 1 98.31 101 ILE A CA 1
ATOM 763 C C . ILE A 1 101 ? 19.453 3.285 -2.979 1 98.31 101 ILE A C 1
ATOM 765 O O . ILE A 1 101 ? 19.734 2.141 -2.615 1 98.31 101 ILE A O 1
ATOM 769 N N . SER A 1 102 ? 20.266 4.309 -2.857 1 98.25 102 SER A N 1
ATOM 770 C CA . SER A 1 102 ? 21.5 4.188 -2.107 1 98.25 102 SER A CA 1
ATOM 771 C C . SER A 1 102 ? 21.312 4.617 -0.656 1 98.25 102 SER A C 1
ATOM 773 O O . SER A 1 102 ? 20.297 5.211 -0.305 1 98.25 102 SER A O 1
ATOM 775 N N . GLU A 1 103 ? 22.312 4.332 0.156 1 96.81 103 GLU A N 1
ATOM 776 C CA . GLU A 1 103 ? 22.25 4.637 1.583 1 96.81 103 GLU A CA 1
ATOM 777 C C . GLU A 1 103 ? 22.219 6.141 1.828 1 96.81 103 GLU A C 1
ATOM 779 O O . GLU A 1 103 ? 21.766 6.594 2.877 1 96.81 103 GLU A O 1
ATOM 784 N N . ASP A 1 104 ? 22.672 6.918 0.851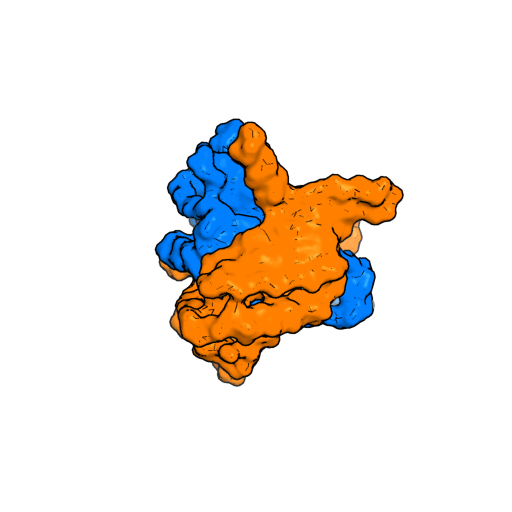 1 97 104 ASP A N 1
ATOM 785 C CA . ASP A 1 104 ? 22.797 8.359 1.049 1 97 104 ASP A CA 1
ATOM 786 C C . ASP A 1 104 ? 21.609 9.109 0.454 1 97 104 ASP A C 1
ATOM 788 O O . ASP A 1 104 ? 21.547 10.336 0.529 1 97 104 ASP A O 1
ATOM 792 N N . THR A 1 105 ? 20.688 8.344 -0.07 1 97.81 105 THR A N 1
ATOM 793 C CA . THR A 1 105 ? 19.516 8.984 -0.665 1 97.81 105 THR A CA 1
ATOM 794 C C . THR A 1 105 ? 18.719 9.75 0.389 1 97.81 105 THR A C 1
ATOM 796 O O . THR A 1 105 ? 18.484 9.25 1.49 1 97.81 105 THR A O 1
ATOM 799 N N . SER A 1 106 ? 18.344 11.016 0.107 1 97.62 106 SER A N 1
ATOM 800 C CA . SER A 1 106 ? 17.578 11.836 1.033 1 97.62 106 SER A CA 1
ATOM 801 C C . SER A 1 106 ? 16.156 11.328 1.164 1 97.62 106 SER A C 1
ATOM 803 O O . SER A 1 106 ? 15.617 10.711 0.241 1 97.62 106 SER A O 1
ATOM 805 N N . ILE A 1 107 ? 15.531 11.609 2.232 1 96.88 107 ILE A N 1
ATOM 806 C CA . ILE A 1 107 ? 14.156 11.195 2.484 1 96.88 107 ILE A CA 1
ATOM 807 C C . ILE A 1 107 ? 13.227 11.805 1.434 1 96.88 107 ILE A C 1
ATOM 809 O O . ILE A 1 107 ? 12.289 11.156 0.971 1 96.88 107 ILE A O 1
ATOM 813 N N . GLU A 1 108 ? 13.453 13.062 1.077 1 96 108 GLU A N 1
ATOM 814 C CA . GLU A 1 108 ? 12.664 13.703 0.022 1 96 108 GLU A CA 1
ATOM 815 C C . GLU A 1 108 ? 12.742 12.906 -1.277 1 96 108 GLU A C 1
ATOM 817 O O . GLU A 1 108 ? 11.719 12.664 -1.924 1 96 108 GLU A O 1
ATOM 822 N N . ALA A 1 109 ? 13.938 12.508 -1.618 1 97.12 109 ALA A N 1
ATOM 823 C CA . ALA A 1 109 ? 14.133 11.734 -2.84 1 97.12 109 ALA A CA 1
ATOM 824 C C . ALA A 1 109 ? 13.477 10.359 -2.732 1 97.12 109 ALA A C 1
ATOM 826 O O . ALA A 1 109 ? 12.953 9.836 -3.721 1 97.12 109 ALA A O 1
ATOM 827 N N . ILE A 1 110 ? 13.523 9.789 -1.585 1 97.88 110 ILE A N 1
ATOM 828 C CA . ILE A 1 110 ? 12.883 8.5 -1.336 1 97.88 110 ILE A CA 1
ATOM 829 C C . ILE A 1 110 ? 11.383 8.609 -1.604 1 97.88 110 ILE A C 1
ATOM 831 O O . ILE A 1 110 ? 10.82 7.812 -2.355 1 97.88 110 ILE A O 1
ATOM 835 N N . VAL A 1 111 ? 10.758 9.609 -1.025 1 96.88 111 VAL A N 1
ATOM 836 C CA . VAL A 1 111 ? 9.32 9.812 -1.175 1 96.88 111 VAL A CA 1
ATOM 837 C C . VAL A 1 111 ? 8.984 10.055 -2.643 1 96.88 111 VAL A C 1
ATOM 839 O O . VAL A 1 111 ? 8.031 9.484 -3.174 1 96.88 111 VAL A O 1
ATOM 842 N N . ARG A 1 112 ? 9.781 10.836 -3.332 1 95.56 112 ARG A N 1
ATOM 843 C CA . ARG A 1 112 ? 9.57 11.109 -4.75 1 95.56 112 ARG A CA 1
ATOM 844 C C . ARG A 1 112 ? 9.664 9.828 -5.57 1 95.56 112 ARG A C 1
ATOM 846 O O . ARG A 1 112 ? 8.859 9.602 -6.477 1 95.56 112 ARG A O 1
ATOM 853 N N . THR A 1 113 ? 10.625 9.016 -5.23 1 96.5 113 THR A N 1
ATOM 854 C CA . THR A 1 113 ? 10.82 7.758 -5.934 1 96.5 113 THR A CA 1
ATOM 855 C C . THR A 1 113 ? 9.633 6.82 -5.707 1 96.5 113 THR A C 1
ATOM 857 O O . THR A 1 113 ? 9.141 6.199 -6.648 1 96.5 113 THR A O 1
ATOM 860 N N . MET A 1 114 ? 9.133 6.73 -4.473 1 96.25 114 MET A N 1
ATOM 861 C CA . MET A 1 114 ? 7.984 5.887 -4.156 1 96.25 114 MET A CA 1
ATOM 862 C C . MET A 1 114 ? 6.75 6.336 -4.934 1 96.25 114 MET A C 1
ATOM 864 O O . MET A 1 114 ? 6.031 5.508 -5.496 1 96.25 114 MET A O 1
ATOM 868 N N . GLU A 1 115 ? 6.551 7.617 -5 1 92.94 115 GLU A N 1
ATOM 869 C CA . GLU A 1 115 ? 5.379 8.164 -5.68 1 92.94 115 GLU A CA 1
ATOM 870 C C . GLU A 1 115 ? 5.488 7.98 -7.191 1 92.94 115 GLU A C 1
ATOM 872 O O . GLU A 1 115 ? 4.531 7.555 -7.84 1 92.94 115 GLU A O 1
ATOM 877 N N . LYS A 1 116 ? 6.648 8.289 -7.707 1 93.94 116 LYS A N 1
ATOM 878 C CA . LYS A 1 116 ? 6.879 8.211 -9.148 1 93.94 116 LYS A CA 1
ATOM 879 C C . LYS A 1 116 ? 6.656 6.793 -9.664 1 93.94 116 LYS A C 1
ATOM 881 O O . LYS A 1 116 ? 6.047 6.602 -10.719 1 93.94 116 LYS A O 1
ATOM 886 N N . HIS A 1 117 ? 7.074 5.879 -8.906 1 94.19 117 HIS A N 1
ATOM 887 C CA . HIS A 1 117 ? 7.035 4.5 -9.383 1 94.19 117 HIS A CA 1
ATOM 888 C C . HIS A 1 117 ? 5.906 3.721 -8.719 1 94.19 117 HIS A C 1
ATOM 890 O O . HIS A 1 117 ? 5.727 2.531 -8.984 1 94.19 117 HIS A O 1
ATOM 896 N N . HIS A 1 118 ? 5.172 4.336 -7.879 1 92.25 118 HIS A N 1
ATOM 897 C CA . HIS A 1 118 ? 4.02 3.762 -7.195 1 92.25 118 HIS A CA 1
ATOM 898 C C . HIS A 1 118 ? 4.414 2.516 -6.406 1 92.25 118 HIS A C 1
ATOM 900 O O . HIS A 1 118 ? 3.762 1.476 -6.516 1 92.25 118 HIS A O 1
ATOM 906 N N . VAL A 1 119 ? 5.523 2.637 -5.641 1 94.44 119 VAL A N 1
ATOM 907 C CA . VAL A 1 119 ? 5.98 1.542 -4.789 1 94.44 119 VAL A CA 1
ATOM 908 C C . VAL A 1 119 ? 5.977 1.987 -3.328 1 94.44 119 VAL A C 1
ATOM 910 O O . VAL A 1 119 ? 6.074 3.182 -3.035 1 94.44 119 VAL A O 1
ATOM 913 N N . LYS A 1 120 ? 5.91 0.981 -2.414 1 94.69 120 LYS A N 1
ATOM 914 C CA . LYS A 1 120 ? 5.793 1.295 -0.992 1 94.69 120 LYS A CA 1
ATOM 915 C C . LYS A 1 120 ? 7.059 0.899 -0.236 1 94.69 120 LYS A C 1
ATOM 917 O O . LYS A 1 120 ? 7.148 1.095 0.978 1 94.69 120 LYS A O 1
ATOM 922 N N . ARG A 1 121 ? 7.988 0.348 -0.979 1 96.94 121 ARG A N 1
ATOM 923 C CA . ARG A 1 121 ? 9.25 -0.074 -0.386 1 96.94 121 ARG A CA 1
ATOM 924 C C . ARG A 1 121 ? 10.391 0.039 -1.393 1 96.94 121 ARG A C 1
ATOM 926 O O . ARG A 1 121 ? 10.188 -0.134 -2.596 1 96.94 121 ARG A O 1
ATOM 933 N N . LEU A 1 122 ? 11.531 0.382 -0.879 1 98.06 122 LEU A N 1
ATOM 934 C CA . LEU A 1 122 ? 12.734 0.547 -1.69 1 98.06 122 LEU A CA 1
ATOM 935 C C . LEU A 1 122 ? 13.93 -0.14 -1.038 1 98.06 122 LEU A C 1
ATOM 937 O O . LEU A 1 122 ? 14.383 0.273 0.033 1 98.06 122 LEU A O 1
ATOM 941 N N . PRO A 1 123 ? 14.43 -1.221 -1.688 1 98.38 123 PRO A N 1
ATOM 942 C CA . PRO A 1 123 ? 15.695 -1.771 -1.195 1 98.38 123 PRO A CA 1
ATOM 943 C C . PRO A 1 123 ? 16.828 -0.756 -1.238 1 98.38 123 PRO A C 1
ATOM 945 O O . PRO A 1 123 ? 16.922 0.045 -2.172 1 98.38 123 PRO A O 1
ATOM 948 N N . VAL A 1 124 ? 17.656 -0.792 -0.258 1 98.5 124 VAL A N 1
ATOM 949 C CA . VAL A 1 124 ? 18.812 0.09 -0.167 1 98.5 124 VAL A CA 1
ATOM 950 C C . VAL A 1 124 ? 20.094 -0.685 -0.52 1 98.5 124 VAL A C 1
ATOM 952 O O . VAL A 1 124 ? 20.359 -1.738 0.06 1 98.5 124 VAL A O 1
ATOM 955 N N . MET A 1 125 ? 20.828 -0.094 -1.431 1 98.06 125 MET A N 1
ATOM 956 C CA . MET A 1 125 ? 22.016 -0.788 -1.947 1 98.06 125 MET A CA 1
ATOM 957 C C . MET A 1 125 ? 23.297 -0.04 -1.581 1 98.06 125 MET A C 1
ATOM 959 O O . MET A 1 125 ? 23.297 1.191 -1.541 1 98.06 125 MET A O 1
ATOM 963 N N . ARG A 1 126 ? 24.312 -0.75 -1.265 1 96.94 126 ARG A N 1
ATOM 964 C CA . ARG A 1 126 ? 25.703 -0.308 -1.263 1 96.94 126 ARG A CA 1
ATOM 965 C C . ARG A 1 126 ? 26.5 -0.996 -2.367 1 96.94 126 ARG A C 1
ATOM 967 O O . ARG A 1 126 ? 26.969 -2.121 -2.191 1 96.94 126 ARG A O 1
ATOM 974 N N . GLY A 1 127 ? 26.625 -0.338 -3.561 1 94.25 127 GLY A N 1
ATOM 975 C CA . GLY A 1 127 ? 27.078 -1.067 -4.734 1 94.25 127 GLY A CA 1
ATOM 976 C C . GLY A 1 127 ? 26.141 -2.172 -5.156 1 94.25 127 GLY A C 1
ATOM 977 O O . GLY A 1 127 ? 24.953 -1.919 -5.422 1 94.25 127 GLY A O 1
ATOM 978 N N . ASP A 1 128 ? 26.609 -3.379 -5.09 1 92.69 128 ASP A N 1
ATOM 979 C CA . ASP A 1 128 ? 25.781 -4.508 -5.504 1 92.69 128 ASP A CA 1
ATOM 980 C C . ASP A 1 128 ? 25.234 -5.266 -4.289 1 92.69 128 ASP A C 1
ATOM 982 O O . ASP A 1 128 ? 24.594 -6.309 -4.438 1 92.69 128 ASP A O 1
ATOM 986 N N . GLN A 1 129 ? 25.469 -4.621 -3.172 1 95.19 129 GLN A N 1
ATOM 987 C CA . GLN A 1 129 ? 25.062 -5.305 -1.947 1 95.19 129 GLN A CA 1
ATOM 988 C C . GLN A 1 129 ? 23.781 -4.711 -1.387 1 95.19 129 GLN A C 1
ATOM 990 O O . GLN A 1 129 ? 23.656 -3.492 -1.262 1 95.19 129 GLN A O 1
ATOM 995 N N . LEU A 1 130 ? 22.844 -5.59 -1.124 1 97.19 130 LEU A N 1
ATOM 996 C CA . LEU A 1 130 ? 21.625 -5.203 -0.422 1 97.19 130 LEU A CA 1
ATOM 997 C C . LEU A 1 130 ? 21.906 -4.965 1.06 1 97.19 130 LEU A C 1
ATOM 999 O O . LEU A 1 130 ? 22.297 -5.891 1.778 1 97.19 130 LEU A O 1
ATOM 1003 N N . VAL A 1 131 ? 21.719 -3.707 1.554 1 97 131 VAL A N 1
ATOM 1004 C CA . VAL A 1 131 ? 22.141 -3.412 2.916 1 97 131 VAL A CA 1
ATOM 1005 C C . VAL A 1 131 ? 20.938 -3.012 3.764 1 97 131 VAL A C 1
ATOM 1007 O O . VAL A 1 131 ? 21.047 -2.871 4.984 1 97 131 VAL A O 1
ATOM 1010 N N . GLY A 1 132 ? 19.828 -2.768 3.162 1 97.56 132 GLY A N 1
ATOM 1011 C CA . GLY A 1 132 ? 18.641 -2.396 3.92 1 97.56 132 GLY A CA 1
ATOM 1012 C C . GLY A 1 132 ? 17.406 -2.244 3.055 1 97.56 132 GLY A C 1
ATOM 1013 O O . GLY A 1 132 ? 17.438 -2.572 1.866 1 97.56 132 GLY A O 1
ATOM 1014 N N . ILE A 1 133 ? 16.344 -1.792 3.625 1 98.19 133 ILE A N 1
ATOM 1015 C CA . ILE A 1 133 ? 15.078 -1.536 2.939 1 98.19 133 ILE A CA 1
ATOM 1016 C C . ILE A 1 133 ? 14.352 -0.377 3.617 1 98.19 133 ILE A C 1
ATOM 1018 O O . ILE A 1 133 ? 14.352 -0.267 4.844 1 98.19 133 ILE A O 1
ATOM 1022 N N . VAL A 1 134 ? 13.859 0.528 2.855 1 97.88 134 VAL A N 1
ATOM 1023 C CA . VAL A 1 134 ? 13.031 1.609 3.369 1 97.88 134 VAL A CA 1
ATOM 1024 C C . VAL A 1 134 ? 11.57 1.371 2.973 1 97.88 134 VAL A C 1
ATOM 1026 O O . VAL A 1 134 ? 11.266 1.155 1.797 1 97.88 134 VAL A O 1
ATOM 1029 N N . THR A 1 135 ? 10.688 1.307 3.939 1 97 135 THR A N 1
ATOM 1030 C CA . THR A 1 135 ? 9.25 1.171 3.715 1 97 135 THR A CA 1
ATOM 1031 C C . THR A 1 135 ? 8.5 2.381 4.262 1 97 135 THR A C 1
ATOM 1033 O O . THR A 1 135 ? 9.102 3.266 4.875 1 97 135 THR A O 1
ATOM 1036 N N . ARG A 1 136 ? 7.188 2.426 4.023 1 96.56 136 ARG A N 1
ATOM 1037 C CA . ARG A 1 136 ? 6.359 3.49 4.578 1 96.56 136 ARG A CA 1
ATOM 1038 C C . ARG A 1 136 ? 6.363 3.447 6.102 1 96.56 136 ARG A C 1
ATOM 1040 O O . ARG A 1 136 ? 6.254 4.484 6.758 1 96.56 136 ARG A O 1
ATOM 1047 N N . LYS A 1 137 ? 6.586 2.303 6.633 1 95.94 137 LYS A N 1
ATOM 1048 C CA . LYS A 1 137 ? 6.688 2.166 8.086 1 95.94 137 LYS A CA 1
ATOM 1049 C C . LYS A 1 137 ? 7.902 2.916 8.625 1 95.94 137 LYS A C 1
ATOM 1051 O O . LYS A 1 137 ? 7.844 3.502 9.703 1 95.94 137 LYS A O 1
ATOM 1056 N N . ASN A 1 138 ? 8.953 2.871 7.898 1 96.69 138 ASN A N 1
ATOM 1057 C CA . ASN A 1 138 ? 10.148 3.604 8.32 1 96.69 138 ASN A CA 1
ATOM 1058 C C . ASN A 1 138 ? 9.898 5.109 8.352 1 96.69 138 ASN A C 1
ATOM 1060 O O . ASN A 1 138 ? 10.383 5.805 9.242 1 96.69 138 ASN A O 1
ATOM 1064 N N . LEU A 1 139 ? 9.172 5.598 7.352 1 96.19 139 LEU A N 1
ATOM 1065 C CA . LEU A 1 139 ? 8.82 7.016 7.32 1 96.19 139 LEU A CA 1
ATOM 1066 C C . LEU A 1 139 ? 7.906 7.375 8.484 1 96.19 139 LEU A C 1
ATOM 1068 O O . LEU A 1 139 ? 8.062 8.43 9.102 1 96.19 139 LEU A O 1
ATOM 1072 N N . LEU A 1 140 ? 6.977 6.477 8.719 1 96.44 140 LEU A N 1
ATOM 1073 C CA . LEU A 1 140 ? 6.086 6.637 9.867 1 96.44 140 LEU A CA 1
ATOM 1074 C C . LEU A 1 140 ? 6.887 6.762 11.156 1 96.44 140 LEU A C 1
ATOM 1076 O O . LEU A 1 140 ? 6.617 7.645 11.977 1 96.44 140 LEU A O 1
ATOM 1080 N N . ARG A 1 141 ? 7.836 5.93 11.367 1 95.25 141 ARG A N 1
ATOM 1081 C CA . ARG A 1 141 ? 8.68 5.961 12.555 1 95.25 141 ARG A CA 1
ATOM 1082 C C . ARG A 1 141 ? 9.453 7.273 12.641 1 95.25 141 ARG A C 1
ATOM 1084 O O . ARG A 1 141 ? 9.617 7.832 13.727 1 95.25 141 ARG A O 1
ATOM 1091 N N . ALA A 1 142 ? 9.922 7.746 11.531 1 94.12 142 ALA A N 1
ATOM 1092 C CA . ALA A 1 142 ? 10.656 9.008 11.492 1 94.12 142 ALA A CA 1
ATOM 1093 C C . ALA A 1 142 ? 9.773 10.172 11.953 1 94.12 142 ALA A C 1
ATOM 1095 O O . ALA A 1 142 ? 10.227 11.039 12.703 1 94.12 142 ALA A O 1
ATOM 1096 N N . VAL A 1 143 ? 8.57 10.188 11.508 1 92.88 143 VAL A N 1
ATOM 1097 C CA . VAL A 1 143 ? 7.629 11.227 11.922 1 92.88 143 VAL A CA 1
ATOM 1098 C C . VAL A 1 143 ? 7.387 11.141 13.43 1 92.88 143 VAL A C 1
ATOM 1100 O O . VAL A 1 143 ? 7.414 12.156 14.125 1 92.88 143 VAL A O 1
ATOM 1103 N N . ALA A 1 144 ? 7.133 9.945 13.922 1 92.06 144 ALA A N 1
ATOM 1104 C CA . ALA A 1 144 ? 6.883 9.734 15.344 1 92.06 144 ALA A CA 1
ATOM 1105 C C . ALA A 1 144 ? 8.039 10.258 16.188 1 92.06 144 ALA A C 1
ATOM 1107 O O . ALA A 1 144 ? 7.82 10.82 17.266 1 92.06 144 ALA A O 1
ATOM 1108 N N . ASN A 1 145 ? 9.203 10.172 15.68 1 89.06 145 ASN A N 1
ATOM 1109 C CA . ASN A 1 145 ? 10.406 10.562 16.406 1 89.06 145 ASN A CA 1
ATOM 1110 C C . ASN A 1 145 ? 10.633 12.07 16.359 1 89.06 145 ASN A C 1
ATOM 1112 O O . ASN A 1 145 ? 11.156 12.656 17.312 1 89.06 145 ASN A O 1
ATOM 1116 N N . LEU A 1 146 ? 10.211 12.766 15.312 1 81.44 146 LEU A N 1
ATOM 1117 C CA . LEU A 1 146 ? 10.539 14.172 15.086 1 81.44 146 LEU A CA 1
ATOM 1118 C C . LEU A 1 146 ? 9.438 15.078 15.641 1 81.44 146 LEU A C 1
ATOM 1120 O O . LEU A 1 146 ? 9.695 16.234 15.977 1 81.44 146 LEU A O 1
ATOM 1124 N N . ALA A 1 147 ? 8.195 14.695 15.508 1 71.38 147 ALA A N 1
ATOM 1125 C CA . ALA A 1 147 ? 7.07 15.547 15.898 1 71.38 147 ALA A CA 1
ATOM 1126 C C . ALA A 1 147 ? 7.051 15.766 17.406 1 71.38 147 ALA A C 1
ATOM 1128 O O . ALA A 1 147 ? 6.297 16.609 17.906 1 71.38 147 ALA A O 1
ATOM 1129 N N . ARG A 1 148 ? 7.836 15.133 18.125 1 63.25 148 ARG A N 1
ATOM 1130 C CA . ARG A 1 148 ? 7.879 15.305 19.578 1 63.25 148 ARG A CA 1
ATOM 1131 C C . ARG A 1 148 ? 8.531 16.625 19.953 1 63.25 148 ARG A C 1
ATOM 1133 O O . ARG A 1 148 ? 8.539 17.016 21.125 1 63.25 148 ARG A O 1
ATOM 1140 N N . GLU A 1 149 ? 8.828 17.344 18.969 1 59.09 149 GLU A N 1
ATOM 1141 C CA . GLU A 1 149 ? 9.57 18.531 19.344 1 59.09 149 GLU A CA 1
ATOM 1142 C C . GLU A 1 149 ? 8.656 19.578 19.984 1 59.09 149 GLU A C 1
ATOM 1144 O O . GLU A 1 149 ? 7.578 19.875 19.469 1 59.09 149 GLU A O 1
ATOM 1149 N N . VAL A 1 150 ? 8.836 19.75 21.297 1 57.34 150 VAL A N 1
ATOM 1150 C CA . VAL A 1 150 ? 8.156 20.578 22.297 1 57.34 150 VAL A CA 1
ATOM 1151 C C . VAL A 1 150 ? 8.227 22.047 21.891 1 57.34 150 VAL A C 1
ATOM 1153 O O . VAL A 1 150 ? 9.297 22.547 21.5 1 57.34 150 VAL A O 1
ATOM 1156 N N . PRO A 1 151 ? 6.973 22.656 21.719 1 59.59 151 PRO A N 1
ATOM 1157 C CA . PRO A 1 151 ? 6.938 24.109 21.516 1 59.59 151 PRO A CA 1
ATOM 1158 C C . PRO A 1 151 ? 7.848 24.875 22.469 1 59.59 151 PRO A C 1
ATOM 1160 O O . PRO A 1 151 ? 8.047 24.438 23.609 1 59.59 151 PRO A O 1
ATOM 1163 N N . ASP A 1 152 ? 8.68 25.688 21.938 1 64.75 152 ASP A N 1
ATOM 1164 C CA . ASP A 1 152 ? 9.461 26.578 22.781 1 64.75 152 ASP A CA 1
ATOM 1165 C C . ASP A 1 152 ? 8.562 27.594 23.484 1 64.75 152 ASP A C 1
ATOM 1167 O O . ASP A 1 152 ? 8.008 28.484 22.844 1 64.75 152 ASP A O 1
ATOM 1171 N N . PRO A 1 153 ? 8.258 27.359 24.719 1 65.06 153 PRO A N 1
ATOM 1172 C CA . PRO A 1 153 ? 7.355 28.266 25.438 1 65.06 153 PRO A CA 1
ATOM 1173 C C . PRO A 1 153 ? 7.918 29.672 25.578 1 65.06 153 PRO A C 1
ATOM 1175 O O . PRO A 1 153 ? 7.195 30.594 25.984 1 65.06 153 PRO A O 1
ATOM 1178 N N . THR A 1 154 ? 9.023 29.875 25.094 1 74.06 154 THR A N 1
ATOM 1179 C CA . THR A 1 154 ? 9.688 31.141 25.453 1 74.06 154 THR A CA 1
ATOM 1180 C C . THR A 1 154 ? 9.586 32.125 24.297 1 74.06 154 THR A C 1
ATOM 1182 O O . THR A 1 154 ? 10.109 33.25 24.391 1 74.06 154 THR A O 1
ATOM 1185 N N . THR A 1 155 ? 8.852 31.75 23.375 1 80.94 155 THR A N 1
ATOM 1186 C CA . THR A 1 155 ? 8.781 32.656 22.234 1 80.94 155 THR A CA 1
ATOM 1187 C C . THR A 1 155 ? 7.844 33.812 22.531 1 80.94 155 THR A C 1
ATOM 1189 O O . THR A 1 155 ? 6.738 33.625 23.047 1 80.94 155 THR A O 1
ATOM 1192 N N . ALA A 1 156 ? 8.281 35 22.266 1 91.12 156 ALA A N 1
ATOM 1193 C CA . ALA A 1 156 ? 7.48 36.219 22.469 1 91.12 156 ALA A CA 1
ATOM 1194 C C . ALA A 1 156 ? 6.281 36.25 21.531 1 91.12 156 ALA A C 1
ATOM 1196 O O . ALA A 1 156 ? 6.375 35.812 20.375 1 91.12 156 ALA A O 1
ATOM 1197 N N . ASP A 1 157 ? 5.211 36.812 22.031 1 93.38 157 ASP A N 1
ATOM 1198 C CA . ASP A 1 157 ? 3.953 36.875 21.281 1 93.38 157 ASP A CA 1
ATOM 1199 C C . ASP A 1 157 ? 4.129 37.562 19.953 1 93.38 157 ASP A C 1
ATOM 1201 O O . ASP A 1 157 ? 3.545 37.156 18.938 1 93.38 157 ASP A O 1
ATOM 1205 N N . ASP A 1 158 ? 4.961 38.594 19.953 1 93.88 158 ASP A N 1
ATOM 1206 C CA . ASP A 1 158 ? 5.172 39.344 18.734 1 93.88 158 ASP A CA 1
ATOM 1207 C C . ASP A 1 158 ? 5.863 38.5 17.672 1 93.88 158 ASP A C 1
ATOM 1209 O O . ASP A 1 158 ? 5.543 38.594 16.484 1 93.88 158 ASP A O 1
ATOM 1213 N N . LYS A 1 159 ? 6.793 37.75 18.141 1 94.12 159 LYS A N 1
ATOM 1214 C CA . LYS A 1 159 ? 7.5 36.875 17.203 1 94.12 159 LYS A CA 1
ATOM 1215 C C . LYS A 1 159 ? 6.578 35.781 16.688 1 94.12 159 LYS A C 1
ATOM 1217 O O . LYS A 1 159 ? 6.645 35.406 15.508 1 94.12 159 LYS A O 1
ATOM 1222 N N . ILE A 1 160 ? 5.746 35.312 17.562 1 94.19 160 ILE A N 1
ATOM 1223 C CA . ILE A 1 160 ? 4.762 34.312 17.172 1 94.19 160 ILE A CA 1
ATOM 1224 C C . ILE A 1 160 ? 3.852 34.875 16.094 1 94.19 160 ILE A C 1
ATOM 1226 O O . ILE A 1 160 ? 3.625 34.219 15.062 1 94.19 160 ILE A O 1
ATOM 1230 N N . ARG A 1 161 ? 3.387 36.062 16.312 1 95.94 161 ARG A N 1
ATOM 1231 C CA . ARG A 1 161 ? 2.488 36.719 15.375 1 95.94 161 ARG A CA 1
ATOM 1232 C C . ARG A 1 161 ? 3.158 36.875 14.008 1 95.94 161 ARG A C 1
ATOM 1234 O O . ARG A 1 161 ? 2.566 36.562 12.977 1 95.94 161 ARG A O 1
ATOM 1241 N N . GLU A 1 162 ? 4.355 37.344 13.984 1 95.12 162 GLU A N 1
ATOM 1242 C CA . GLU A 1 162 ? 5.09 37.562 12.75 1 95.12 162 GLU A CA 1
ATOM 1243 C C . GLU A 1 162 ? 5.262 36.25 11.961 1 95.12 162 GLU A C 1
ATOM 1245 O O . GLU A 1 162 ? 5.098 36.25 10.742 1 95.12 162 GLU A O 1
ATOM 1250 N N . LYS A 1 163 ? 5.578 35.281 12.695 1 94 163 LYS A N 1
ATOM 1251 C CA . LYS A 1 163 ? 5.801 34 12.047 1 94 163 LYS A CA 1
ATOM 1252 C C . LYS A 1 163 ? 4.508 33.438 11.453 1 94 163 LYS A C 1
ATOM 1254 O O . LYS A 1 163 ? 4.512 32.906 10.352 1 94 163 LYS A O 1
ATOM 1259 N N . ILE A 1 164 ? 3.426 33.562 12.148 1 95.06 164 ILE A N 1
ATOM 1260 C CA . ILE A 1 164 ? 2.135 33.062 11.672 1 95.06 164 ILE A CA 1
ATOM 1261 C C . ILE A 1 164 ? 1.731 33.812 10.406 1 95.06 164 ILE A C 1
ATOM 1263 O O . ILE A 1 164 ? 1.345 33.188 9.414 1 95.06 164 ILE A O 1
ATOM 1267 N N . VAL A 1 165 ? 1.843 35.125 10.469 1 95.62 165 VAL A N 1
ATOM 1268 C CA . VAL A 1 165 ? 1.473 35.938 9.32 1 95.62 165 VAL A CA 1
ATOM 1269 C C . VAL A 1 165 ? 2.33 35.562 8.117 1 95.62 165 VAL A C 1
ATOM 1271 O O . VAL A 1 165 ? 1.814 35.406 7.012 1 95.62 165 VAL A O 1
ATOM 1274 N N . ALA A 1 166 ? 3.58 35.406 8.328 1 94.44 166 ALA A N 1
ATOM 1275 C CA . ALA A 1 166 ? 4.5 35.062 7.246 1 94.44 166 ALA A CA 1
ATOM 1276 C C . ALA A 1 166 ? 4.133 33.719 6.625 1 94.44 166 ALA A C 1
ATOM 1278 O O . ALA A 1 166 ? 4.121 33.594 5.398 1 94.44 166 ALA A O 1
ATOM 1279 N N . GLU A 1 167 ? 3.824 32.781 7.461 1 92.25 167 GLU A N 1
ATOM 1280 C CA . GLU A 1 167 ? 3.504 31.438 6.996 1 92.25 167 GLU A CA 1
ATOM 1281 C C . GLU A 1 167 ? 2.215 31.438 6.184 1 92.25 167 GLU A C 1
ATOM 1283 O O . GLU A 1 167 ? 2.125 30.75 5.16 1 92.25 167 GLU A O 1
ATOM 1288 N N . ILE A 1 168 ? 1.249 32.156 6.613 1 94.19 168 ILE A N 1
ATOM 1289 C CA . ILE A 1 168 ? -0.049 32.156 5.949 1 94.19 168 ILE A CA 1
ATOM 1290 C C . ILE A 1 168 ? 0.04 32.969 4.652 1 94.19 168 ILE A C 1
ATOM 1292 O O . ILE A 1 168 ? -0.505 32.562 3.625 1 94.19 168 ILE A O 1
ATOM 1296 N N . ASP A 1 169 ? 0.788 34.031 4.66 1 91.75 169 ASP A N 1
ATOM 1297 C CA . ASP A 1 169 ? 0.857 34.969 3.543 1 91.75 169 ASP A CA 1
ATOM 1298 C C . ASP A 1 169 ? 1.567 34.375 2.346 1 91.75 169 ASP A C 1
ATOM 1300 O O . ASP A 1 169 ? 1.401 34.812 1.212 1 91.75 169 ASP A O 1
ATOM 1304 N N . ARG A 1 170 ? 2.322 33.375 2.596 1 88.25 170 ARG A N 1
ATOM 1305 C CA . ARG A 1 170 ? 3.066 32.719 1.523 1 88.25 170 ARG A CA 1
ATOM 1306 C C . ARG A 1 170 ? 2.154 31.828 0.689 1 88.25 170 ARG A C 1
ATOM 1308 O O . ARG A 1 170 ? 2.562 31.328 -0.357 1 88.25 170 ARG A O 1
ATOM 1315 N N . ASN A 1 171 ? 0.958 31.719 1.109 1 90.38 171 ASN A N 1
ATOM 1316 C CA . ASN A 1 171 ? 0.073 30.766 0.451 1 90.38 171 ASN A CA 1
ATOM 1317 C C . ASN A 1 171 ? -1.07 31.453 -0.274 1 90.38 171 ASN A C 1
ATOM 1319 O O . ASN A 1 171 ? -1.532 32.531 0.162 1 90.38 171 ASN A O 1
ATOM 1323 N N . ASP A 1 172 ? -1.577 30.828 -1.307 1 86.69 172 ASP A N 1
ATOM 1324 C CA . ASP A 1 172 ? -2.645 31.391 -2.123 1 86.69 172 ASP A CA 1
ATOM 1325 C C . ASP A 1 172 ? -3.994 31.281 -1.418 1 86.69 172 ASP A C 1
ATOM 1327 O O . ASP A 1 172 ? -4.926 32.031 -1.728 1 86.69 172 ASP A O 1
ATOM 1331 N N . TRP A 1 173 ? -4.086 30.406 -0.496 1 88.94 173 TRP A N 1
ATOM 1332 C CA . TRP A 1 173 ? -5.352 30.188 0.2 1 88.94 173 TRP A CA 1
ATOM 1333 C C . TRP A 1 173 ? -5.488 31.156 1.376 1 88.94 173 TRP A C 1
ATOM 1335 O O . TRP A 1 173 ? -6.43 31.047 2.168 1 88.94 173 TRP A O 1
ATOM 1345 N N . ARG A 1 174 ? -4.641 32.156 1.476 1 92.62 174 ARG A N 1
ATOM 1346 C CA . ARG A 1 174 ? -4.648 33.094 2.602 1 92.62 174 ARG A CA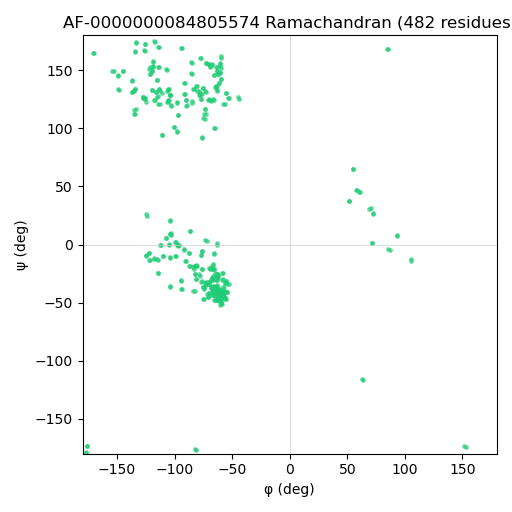 1
ATOM 1347 C C . ARG A 1 174 ? -5.969 33.844 2.674 1 92.62 174 ARG A C 1
ATOM 1349 O O . ARG A 1 174 ? -6.531 34.219 1.643 1 92.62 174 ARG A O 1
ATOM 1356 N N . PRO A 1 175 ? -6.445 34 3.926 1 91.69 175 PRO A N 1
ATOM 1357 C CA . PRO A 1 175 ? -7.66 34.812 4.102 1 91.69 175 PRO A CA 1
ATOM 1358 C C . PRO A 1 175 ? -7.477 36.25 3.67 1 91.69 175 PRO A C 1
ATOM 1360 O O . PRO A 1 175 ? -6.383 36.812 3.805 1 91.69 175 PRO A O 1
ATOM 1363 N N . PHE A 1 176 ? -8.547 36.844 3.152 1 90.69 176 PHE A N 1
ATOM 1364 C CA . PHE A 1 176 ? -8.562 38.25 2.865 1 90.69 176 PHE A CA 1
ATOM 1365 C C . PHE A 1 176 ? -8.656 39.062 4.152 1 90.69 176 PHE A C 1
ATOM 1367 O O . PHE A 1 176 ? -9.453 38.75 5.039 1 90.69 176 PHE A O 1
ATOM 1374 N N . GLY A 1 177 ? -7.789 40.094 4.305 1 91.88 177 GLY A N 1
ATOM 1375 C CA . GLY A 1 177 ? -7.82 40.906 5.5 1 91.88 177 GLY A CA 1
ATOM 1376 C C . GLY A 1 177 ? -7.355 40.188 6.746 1 91.88 177 GLY A C 1
ATOM 1377 O O . GLY A 1 177 ? -7.902 40.375 7.832 1 91.88 177 GLY A O 1
ATOM 1378 N N . LEU A 1 178 ? -6.496 39.281 6.656 1 93.38 178 LEU A N 1
ATOM 1379 C CA . LEU A 1 178 ? -5.984 38.5 7.77 1 93.38 178 LEU A CA 1
ATOM 1380 C C . LEU A 1 178 ? -5.477 39.406 8.891 1 93.38 178 LEU A C 1
ATOM 1382 O O . LEU A 1 178 ? -4.688 40.312 8.641 1 93.38 178 LEU A O 1
ATOM 1386 N N . SER A 1 179 ? -5.949 39.219 10.094 1 94.56 179 SER A N 1
ATOM 1387 C CA . SER A 1 179 ? -5.465 39.812 11.336 1 94.56 179 SER A CA 1
ATOM 1388 C C . SER A 1 179 ? -5.195 38.75 12.391 1 94.56 179 SER A C 1
ATOM 1390 O O . SER A 1 179 ? -6.051 37.906 12.664 1 94.56 179 SER A O 1
ATOM 1392 N N . VAL A 1 180 ? -4.039 38.812 12.891 1 96.38 180 VAL A N 1
ATOM 1393 C CA . VAL A 1 180 ? -3.627 37.812 13.883 1 96.38 180 VAL A CA 1
ATOM 1394 C C . VAL A 1 180 ? -3.33 38.531 15.211 1 96.38 180 VAL A C 1
ATOM 1396 O O . VAL A 1 180 ? -2.545 39.469 15.25 1 96.38 180 VAL A O 1
ATOM 1399 N N . LEU A 1 181 ? -3.984 38.094 16.219 1 95.69 181 LEU A N 1
ATOM 1400 C CA . LEU A 1 181 ? -3.707 38.562 17.578 1 95.69 181 LEU A CA 1
ATOM 1401 C C . LEU A 1 181 ? -3.145 37.438 18.438 1 95.69 181 LEU A C 1
ATOM 1403 O O . LEU A 1 181 ? -3.613 36.312 18.359 1 95.69 181 LEU A O 1
ATOM 1407 N N . VAL A 1 182 ? -2.113 37.75 19.141 1 95.56 182 VAL A N 1
ATOM 1408 C CA . VAL A 1 182 ? -1.499 36.75 20 1 95.56 182 VAL A CA 1
ATOM 1409 C C . VAL A 1 182 ? -1.358 37.312 21.422 1 95.56 182 VAL A C 1
ATOM 1411 O O . VAL A 1 182 ? -0.825 38.406 21.609 1 95.56 182 VAL A O 1
ATOM 1414 N N . ARG A 1 183 ? -1.865 36.562 22.344 1 94.44 183 ARG A N 1
ATOM 1415 C CA . ARG A 1 183 ? -1.697 36.875 23.75 1 94.44 183 ARG A CA 1
ATOM 1416 C C . ARG A 1 183 ? -1.321 35.625 24.547 1 94.44 183 ARG A C 1
ATOM 1418 O O . ARG A 1 183 ? -2.133 34.719 24.688 1 94.44 183 ARG A O 1
ATOM 1425 N N . ASP A 1 184 ? -0.131 35.562 25.156 1 92.56 184 ASP A N 1
ATOM 1426 C CA . ASP A 1 184 ? 0.373 34.438 25.938 1 92.56 184 ASP A CA 1
ATOM 1427 C C . ASP A 1 184 ? 0.268 33.125 25.156 1 92.56 184 ASP A C 1
ATOM 1429 O O . ASP A 1 184 ? -0.216 32.125 25.672 1 92.56 184 ASP A O 1
ATOM 1433 N N . GLY A 1 185 ? 0.518 33.281 23.875 1 91.06 185 GLY A N 1
ATOM 1434 C CA . GLY A 1 185 ? 0.551 32.094 23.031 1 91.06 185 GLY A CA 1
ATOM 1435 C C . GLY A 1 185 ? -0.814 31.703 22.5 1 91.06 185 GLY A C 1
ATOM 1436 O O . GLY A 1 185 ? -0.943 30.719 21.781 1 91.06 185 GLY A O 1
ATOM 1437 N N . VAL A 1 186 ? -1.847 32.438 22.953 1 94.06 186 VAL A N 1
ATOM 1438 C CA . VAL A 1 186 ? -3.191 32.188 22.438 1 94.06 186 VAL A CA 1
ATOM 1439 C C . VAL A 1 186 ? -3.432 33.062 21.203 1 94.06 186 VAL A C 1
ATOM 1441 O O . VAL A 1 186 ? -3.334 34.281 21.25 1 94.06 186 VAL A O 1
ATOM 1444 N N . VAL A 1 187 ? -3.783 32.406 20.109 1 95.25 187 VAL A N 1
ATOM 1445 C CA . VAL A 1 187 ? -3.855 33.062 18.812 1 95.25 187 VAL A CA 1
ATOM 1446 C C . VAL A 1 187 ? -5.316 33.25 18.406 1 95.25 187 VAL A C 1
ATOM 1448 O O . VAL A 1 187 ? -6.125 32.312 18.531 1 95.25 187 VAL A O 1
ATOM 1451 N N . HIS A 1 188 ? -5.617 34.406 18 1 94.94 188 HIS A N 1
ATOM 1452 C CA . HIS A 1 188 ? -6.914 34.719 17.391 1 94.94 188 HIS A CA 1
ATOM 1453 C C . HIS A 1 188 ? -6.77 35.062 15.922 1 94.94 188 HIS A C 1
ATOM 1455 O O . HIS A 1 188 ? -6.082 36.031 15.578 1 94.94 188 HIS A O 1
ATOM 1461 N N . LEU A 1 189 ? -7.445 34.281 15.078 1 94.81 189 LEU A N 1
ATOM 1462 C CA . LEU A 1 189 ? -7.387 34.469 13.633 1 94.81 189 LEU A CA 1
ATOM 1463 C C . LEU A 1 189 ? -8.648 35.156 13.125 1 94.81 189 LEU A C 1
ATOM 1465 O O . LEU A 1 189 ? -9.758 34.625 13.289 1 94.81 189 LEU A O 1
ATOM 1469 N N . ASN A 1 190 ? -8.438 36.312 12.547 1 93.25 190 ASN A N 1
ATOM 1470 C CA . ASN A 1 190 ? -9.539 37.031 11.93 1 93.25 190 ASN A CA 1
ATOM 1471 C C . ASN A 1 190 ? -9.305 37.25 10.438 1 93.25 190 ASN A C 1
ATOM 1473 O O . ASN A 1 190 ? -8.164 37.312 9.984 1 93.25 190 ASN A O 1
ATOM 1477 N N . GLY A 1 191 ? -10.477 37.281 9.703 1 91.62 191 GLY A N 1
ATOM 1478 C CA . GLY A 1 191 ? -10.398 37.5 8.273 1 91.62 191 GLY A CA 1
ATOM 1479 C C . GLY A 1 191 ? -11.562 36.906 7.508 1 91.62 191 GLY A C 1
ATOM 1480 O O . GLY A 1 191 ? -12.539 36.469 8.109 1 91.62 191 GLY A O 1
ATOM 1481 N N . VAL A 1 192 ? -11.414 37 6.215 1 89.81 192 VAL A N 1
ATOM 1482 C CA . VAL A 1 192 ? -12.477 36.5 5.348 1 89.81 192 VAL A CA 1
ATOM 1483 C C . VAL A 1 192 ? -11.945 35.406 4.449 1 89.81 192 VAL A C 1
ATOM 1485 O O . VAL A 1 192 ? -10.859 35.5 3.885 1 89.81 192 VAL A O 1
ATOM 1488 N N . ILE A 1 193 ? -12.727 34.312 4.391 1 90.25 193 ILE A N 1
ATOM 1489 C CA . ILE A 1 193 ? -12.367 33.219 3.506 1 90.25 193 ILE A CA 1
ATOM 1490 C C . ILE A 1 193 ? -13.508 32.969 2.521 1 90.25 193 ILE A C 1
ATOM 1492 O O . ILE A 1 193 ? -14.672 33.188 2.834 1 90.25 193 ILE A O 1
ATOM 1496 N N . THR A 1 194 ? -13.18 32.438 1.329 1 84.06 194 THR A N 1
ATOM 1497 C CA . THR A 1 194 ? -14.172 32.094 0.313 1 84.06 194 THR A CA 1
ATOM 1498 C C . THR A 1 194 ? -14.297 30.594 0.134 1 84.06 194 THR A C 1
ATOM 1500 O O . THR A 1 194 ? -15.141 30.125 -0.631 1 84.06 194 THR A O 1
ATOM 1503 N N . GLU A 1 195 ? -13.438 29.875 0.71 1 84.25 195 GLU A N 1
ATOM 1504 C CA . GLU A 1 195 ? -13.453 28.422 0.691 1 84.25 195 GLU A CA 1
ATOM 1505 C C . GLU A 1 195 ? -13.148 27.844 2.072 1 84.25 195 GLU A C 1
ATOM 1507 O O . GLU A 1 195 ? -12.195 28.266 2.73 1 84.25 195 GLU A O 1
ATOM 1512 N N . GLU A 1 196 ? -13.984 26.875 2.52 1 84.19 196 GLU A N 1
ATOM 1513 C CA . GLU A 1 196 ? -13.883 26.344 3.873 1 84.19 196 GLU A CA 1
ATOM 1514 C C . GLU A 1 196 ? -12.539 25.656 4.09 1 84.19 196 GLU A C 1
ATOM 1516 O O . GLU A 1 196 ? -12.008 25.656 5.199 1 84.19 196 GLU A O 1
ATOM 1521 N N . ARG A 1 197 ? -11.938 25.156 3.166 1 86.69 197 ARG A N 1
ATOM 1522 C CA . ARG A 1 197 ? -10.648 24.469 3.293 1 86.69 197 ARG A CA 1
ATOM 1523 C C . ARG A 1 197 ? -9.555 25.453 3.689 1 86.69 197 ARG A C 1
ATOM 1525 O O . ARG A 1 197 ? -8.57 25.078 4.328 1 86.69 197 ARG A O 1
ATOM 1532 N N . SER A 1 198 ? -9.781 26.672 3.303 1 90.88 198 SER A N 1
ATOM 1533 C CA . SER A 1 198 ? -8.828 27.703 3.686 1 90.88 198 SER A CA 1
ATOM 1534 C C . SER A 1 198 ? -8.844 27.938 5.191 1 90.88 198 SER A C 1
ATOM 1536 O O . SER A 1 198 ? -7.824 28.297 5.785 1 90.88 198 SER A O 1
ATOM 1538 N N . ARG A 1 199 ? -10.016 27.703 5.773 1 91.56 199 ARG A N 1
ATOM 1539 C CA . ARG A 1 199 ? -10.148 27.875 7.219 1 91.56 199 ARG A CA 1
ATOM 1540 C C . ARG A 1 199 ? -9.203 26.953 7.969 1 91.56 199 ARG A C 1
ATOM 1542 O O . ARG A 1 199 ? -8.383 27.406 8.773 1 91.56 199 ARG A O 1
ATOM 1549 N N . GLN A 1 200 ? -9.281 25.703 7.613 1 91.88 200 GLN A N 1
ATOM 1550 C CA . GLN A 1 200 ? -8.461 24.719 8.297 1 91.88 200 GLN A CA 1
ATOM 1551 C C . GLN A 1 200 ? -6.973 24.953 8.031 1 91.88 200 GLN A C 1
ATOM 1553 O O . GLN A 1 200 ? -6.141 24.781 8.922 1 91.88 200 GLN A O 1
ATOM 1558 N N . ALA A 1 201 ? -6.672 25.312 6.84 1 94.69 201 ALA A N 1
ATOM 1559 C CA . ALA A 1 201 ? -5.277 25.578 6.496 1 94.69 201 ALA A CA 1
ATOM 1560 C C . ALA A 1 201 ? -4.707 26.719 7.344 1 94.69 201 ALA A C 1
ATOM 1562 O O . ALA A 1 201 ? -3.59 26.609 7.855 1 94.69 201 ALA A O 1
ATOM 1563 N N . ALA A 1 202 ? -5.473 27.75 7.523 1 94.62 202 ALA A N 1
ATOM 1564 C CA . ALA A 1 202 ? -5.031 28.891 8.328 1 94.62 202 ALA A CA 1
ATOM 1565 C C . ALA A 1 202 ? -4.832 28.484 9.789 1 94.62 202 ALA A C 1
ATOM 1567 O O . ALA A 1 202 ? -3.842 28.875 10.414 1 94.62 202 ALA A O 1
ATOM 1568 N N . ILE A 1 203 ? -5.719 27.703 10.242 1 93.81 203 ILE A N 1
ATOM 1569 C CA . ILE A 1 203 ? -5.645 27.25 11.625 1 93.81 203 ILE A CA 1
ATOM 1570 C C . ILE A 1 203 ? -4.398 26.391 11.812 1 93.81 203 ILE A C 1
ATOM 1572 O O . ILE A 1 203 ? -3.621 26.594 12.742 1 93.81 203 ILE A O 1
ATOM 1576 N N . VAL A 1 204 ? -4.18 25.453 10.93 1 93.56 204 VAL A N 1
ATOM 1577 C CA . VAL A 1 204 ? -3.047 24.531 11 1 93.56 204 VAL A CA 1
ATOM 1578 C C . VAL A 1 204 ? -1.742 25.312 10.883 1 93.56 204 VAL A C 1
ATOM 1580 O O . VAL A 1 204 ? -0.777 25.031 11.594 1 93.56 204 VAL A O 1
ATOM 1583 N N . ALA A 1 205 ? -1.728 26.281 10.008 1 93.62 205 ALA A N 1
ATOM 1584 C CA . ALA A 1 205 ? -0.54 27.125 9.867 1 93.62 205 ALA A CA 1
ATOM 1585 C C . ALA A 1 205 ? -0.188 27.812 11.18 1 93.62 205 ALA A C 1
ATOM 1587 O O . ALA A 1 205 ? 0.979 27.844 11.578 1 93.62 205 ALA A O 1
ATOM 1588 N N . ALA A 1 206 ? -1.154 28.281 11.836 1 93.12 206 ALA A N 1
ATOM 1589 C CA . ALA A 1 206 ? -0.944 28.953 13.109 1 93.12 206 ALA A CA 1
ATOM 1590 C C . ALA A 1 206 ? -0.517 27.969 14.195 1 93.12 206 ALA A C 1
ATOM 1592 O O . ALA A 1 206 ? 0.403 28.25 14.969 1 93.12 206 ALA A O 1
ATOM 1593 N N . GLU A 1 207 ? -1.143 26.844 14.211 1 90.25 207 GLU A N 1
ATOM 1594 C CA . GLU A 1 207 ? -0.893 25.828 15.25 1 90.25 207 GLU A CA 1
ATOM 1595 C C . GLU A 1 207 ? 0.544 25.328 15.188 1 90.25 207 GLU A C 1
ATOM 1597 O O . GLU A 1 207 ? 1.103 24.906 16.203 1 90.25 207 GLU A O 1
ATOM 1602 N N . ASN A 1 208 ? 1.137 25.406 14.031 1 88.81 208 ASN A N 1
ATOM 1603 C CA . ASN A 1 208 ? 2.449 24.812 13.836 1 88.81 208 ASN A CA 1
ATOM 1604 C C . ASN A 1 208 ? 3.574 25.766 14.211 1 88.81 208 ASN A C 1
ATOM 1606 O O . ASN A 1 208 ? 4.742 25.391 14.227 1 88.81 208 ASN A O 1
ATOM 1610 N N . VAL A 1 209 ? 3.242 26.953 14.492 1 88.81 209 VAL A N 1
ATOM 1611 C CA . VAL A 1 209 ? 4.266 27.922 14.898 1 88.81 209 VAL A CA 1
ATOM 1612 C C . VAL A 1 209 ? 4.656 27.672 16.359 1 88.81 209 VAL A C 1
ATOM 1614 O O . VAL A 1 209 ? 3.789 27.516 17.219 1 88.81 209 VAL A O 1
ATOM 1617 N N . CYS A 1 210 ? 5.945 27.562 16.547 1 85.75 210 CYS A N 1
ATOM 1618 C CA . CYS A 1 210 ? 6.461 27.328 17.891 1 85.75 210 CYS A CA 1
ATOM 1619 C C . CYS A 1 210 ? 5.973 28.406 18.859 1 85.75 210 CYS A C 1
ATOM 1621 O O . CYS A 1 210 ? 6.023 29.594 18.547 1 85.75 210 CYS A O 1
ATOM 1623 N N . GLY A 1 211 ? 5.418 27.969 20.031 1 87 211 GLY A N 1
ATOM 1624 C CA . GLY A 1 211 ? 4.969 28.891 21.062 1 87 211 GLY A CA 1
ATOM 1625 C C . GLY A 1 211 ? 3.459 29.016 21.125 1 87 211 GLY A C 1
ATOM 1626 O O . GLY A 1 211 ? 2.918 29.531 22.109 1 87 211 GLY A O 1
ATOM 1627 N N . VAL A 1 212 ? 2.803 28.516 20.125 1 90.25 212 VAL A N 1
ATOM 1628 C CA . VAL A 1 212 ? 1.345 28.594 20.094 1 90.25 212 VAL A CA 1
ATOM 1629 C C . VAL A 1 212 ? 0.757 27.531 21.016 1 90.25 212 VAL A C 1
ATOM 1631 O O . VAL A 1 212 ? 1.112 26.344 20.922 1 90.25 212 VAL A O 1
ATOM 1634 N N . ARG A 1 213 ? -0.161 27.922 21.875 1 87.69 213 ARG A N 1
ATOM 1635 C CA . ARG A 1 213 ? -0.812 27.016 22.812 1 87.69 213 ARG A CA 1
ATOM 1636 C C . ARG A 1 213 ? -2.225 26.672 22.359 1 87.69 213 ARG A C 1
ATOM 1638 O O . ARG A 1 213 ? -2.691 25.547 22.562 1 87.69 213 ARG A O 1
ATOM 1645 N N . GLU A 1 214 ? -2.795 27.75 21.797 1 90.81 214 GLU A N 1
ATOM 1646 C CA . GLU A 1 214 ? -4.184 27.609 21.375 1 90.81 214 GLU A CA 1
ATOM 1647 C C . GLU A 1 214 ? -4.52 28.547 20.219 1 90.81 214 GLU A C 1
ATOM 1649 O O . GLU A 1 214 ? -3.904 29.609 20.094 1 90.81 214 GLU A O 1
ATOM 1654 N N . VAL A 1 215 ? -5.441 28.094 19.391 1 93.56 215 VAL A N 1
ATOM 1655 C CA . VAL A 1 215 ? -5.871 28.938 18.281 1 93.56 215 VAL A CA 1
ATOM 1656 C C . VAL A 1 215 ? -7.391 29.094 18.297 1 93.56 215 VAL A C 1
ATOM 1658 O O . VAL A 1 215 ? -8.125 28.094 18.375 1 93.56 215 VAL A O 1
ATOM 1661 N N . HIS A 1 216 ? -7.824 30.266 18.297 1 92.69 216 HIS A N 1
ATOM 1662 C CA . HIS A 1 216 ? -9.242 30.594 18.188 1 92.69 216 HIS A CA 1
ATOM 1663 C C . HIS A 1 216 ? -9.586 31.125 16.797 1 92.69 216 HIS A C 1
ATOM 1665 O O . HIS A 1 216 ? -9 32.094 16.344 1 92.69 216 HIS A O 1
ATOM 1671 N N . ASP A 1 217 ? -10.516 30.516 16.172 1 91.81 217 ASP A N 1
ATOM 1672 C CA . ASP A 1 217 ? -10.914 30.797 14.797 1 91.81 217 ASP A CA 1
ATOM 1673 C C . ASP A 1 217 ? -12.023 31.859 14.758 1 91.81 217 ASP A C 1
ATOM 1675 O O . ASP A 1 217 ? -13.117 31.625 15.297 1 91.81 217 ASP A O 1
ATOM 1679 N N . HIS A 1 218 ? -11.781 32.969 14.133 1 89.19 218 HIS A N 1
ATOM 1680 C CA . HIS A 1 218 ? -12.773 34.031 13.891 1 89.19 218 HIS A CA 1
ATOM 1681 C C . HIS A 1 218 ? -12.875 34.344 12.398 1 89.19 218 HIS A C 1
ATOM 1683 O O . HIS A 1 218 ? -13.234 35.469 12.031 1 89.19 218 HIS A O 1
ATOM 1689 N N . LEU A 1 219 ? -12.547 33.438 11.562 1 90.25 219 LEU A N 1
ATOM 1690 C CA . LEU A 1 219 ? -12.617 33.625 10.117 1 90.25 219 LEU A CA 1
ATOM 1691 C C . LEU A 1 219 ? -14.062 33.562 9.633 1 90.25 219 LEU A C 1
ATOM 1693 O O . LEU A 1 219 ? -14.828 32.688 10.055 1 90.25 219 LEU A O 1
ATOM 1697 N N . CYS A 1 220 ? -14.43 34.438 8.812 1 87.25 220 CYS A N 1
ATOM 1698 C CA . CYS A 1 220 ? -15.789 34.5 8.281 1 87.25 220 CYS A CA 1
ATOM 1699 C C . CYS A 1 220 ? -15.828 34 6.836 1 87.25 220 CYS A C 1
ATOM 1701 O O . CYS A 1 220 ? -14.945 34.344 6.039 1 87.25 220 CYS A O 1
ATOM 1703 N N . TRP A 1 221 ? -16.781 33.156 6.512 1 85.62 221 TRP A N 1
ATOM 1704 C CA . TRP A 1 221 ? -16.953 32.625 5.16 1 85.62 221 TRP A CA 1
ATOM 1705 C C . TRP A 1 221 ? -17.906 33.5 4.352 1 85.62 221 TRP A C 1
ATOM 1707 O O . TRP A 1 221 ? -18.984 33.875 4.836 1 85.62 221 TRP A O 1
ATOM 1717 N N . VAL A 1 222 ? -17.453 33.875 3.156 1 78.94 222 VAL A N 1
ATOM 1718 C CA . VAL A 1 222 ? -18.297 34.719 2.293 1 78.94 222 VAL A CA 1
ATOM 1719 C C . VAL A 1 222 ? -18.453 34.031 0.934 1 78.94 222 VAL A C 1
ATOM 1721 O O . VAL A 1 222 ? -17.484 33.562 0.343 1 78.94 222 VAL A O 1
ATOM 1724 N N . ASP A 1 223 ? -19.703 33.844 0.549 1 74.69 223 ASP A N 1
ATOM 1725 C CA . ASP A 1 223 ? -19.984 33.438 -0.824 1 74.69 223 ASP A CA 1
ATOM 1726 C C . ASP A 1 223 ? -19.797 34.594 -1.793 1 74.69 223 ASP A C 1
ATOM 1728 O O . ASP A 1 223 ? -20.578 35.531 -1.777 1 74.69 223 ASP A O 1
ATOM 1732 N N . THR A 1 224 ? -18.828 34.469 -2.588 1 66.19 224 THR A N 1
ATOM 1733 C CA . THR A 1 224 ? -18.484 35.594 -3.443 1 66.19 224 THR A CA 1
ATOM 1734 C C . THR A 1 224 ? -19.578 35.844 -4.477 1 66.19 224 THR A C 1
ATOM 1736 O O . THR A 1 224 ? -19.688 36.938 -5.02 1 66.19 224 THR A O 1
ATOM 1739 N N . MET A 1 225 ? -20.328 34.875 -4.695 1 64.75 225 MET A N 1
ATOM 1740 C CA . MET A 1 225 ? -21.375 35.031 -5.688 1 64.75 225 MET A CA 1
ATOM 1741 C C . MET A 1 225 ? -22.609 35.688 -5.066 1 64.75 225 MET A C 1
ATOM 1743 O O . MET A 1 225 ? -23.188 36.625 -5.656 1 64.75 225 MET A O 1
ATOM 1747 N N . SER A 1 226 ? -22.938 35.312 -3.865 1 66.12 226 SER A N 1
ATOM 1748 C CA . SER A 1 226 ? -24.156 35.812 -3.252 1 66.12 226 SER A CA 1
ATOM 1749 C C . SER A 1 226 ? -23.875 36.875 -2.213 1 66.12 226 SER A C 1
ATOM 1751 O O . SER A 1 226 ? -24.766 37.656 -1.828 1 66.12 226 SER A O 1
ATOM 1753 N N . GLY A 1 227 ? -22.641 37.094 -1.796 1 60.56 227 GLY A N 1
ATOM 1754 C CA . GLY A 1 227 ? -22.25 38 -0.733 1 60.56 227 GLY A CA 1
ATOM 1755 C C . GLY A 1 227 ? -22.641 37.5 0.647 1 60.56 227 GLY A C 1
ATOM 1756 O O . GLY A 1 227 ? -22.469 38.219 1.637 1 60.56 227 GLY A O 1
ATOM 1757 N N . PHE A 1 228 ? -23.234 36.344 0.705 1 60.75 228 PHE A N 1
ATOM 1758 C CA . PHE A 1 228 ? -23.656 35.75 1.965 1 60.75 228 PHE A CA 1
ATOM 1759 C C . PHE A 1 228 ? -22.453 35.375 2.826 1 60.75 228 PHE A C 1
ATOM 1761 O O . PHE A 1 228 ? -21.453 34.906 2.314 1 60.75 228 PHE A O 1
ATOM 1768 N N . TYR A 1 229 ? -22.547 35.969 4.113 1 65.75 229 TYR A N 1
ATOM 1769 C CA . TYR A 1 229 ? -21.422 35.75 5.004 1 65.75 229 TYR A CA 1
ATOM 1770 C C . TYR A 1 229 ? -21.828 34.875 6.191 1 65.75 229 TYR A C 1
ATOM 1772 O O . TYR A 1 229 ? -22.953 34.969 6.68 1 65.75 229 TYR A O 1
ATOM 1780 N N . LEU A 1 230 ? -21.031 33.844 6.5 1 67.31 230 LEU A N 1
ATOM 1781 C CA . LEU A 1 230 ? -21.203 33.031 7.684 1 67.31 230 LEU A CA 1
ATOM 1782 C C . LEU A 1 230 ? -20.031 33.188 8.641 1 67.31 230 LEU A C 1
ATOM 1784 O O . LEU A 1 230 ? -18.875 33.219 8.211 1 67.31 230 LEU A O 1
ATOM 1788 N N . ASN A 1 231 ? -20.469 33.5 9.945 1 64.12 231 ASN A N 1
ATOM 1789 C CA . ASN A 1 231 ? -19.453 33.562 11 1 64.12 231 ASN A CA 1
ATOM 1790 C C . ASN A 1 231 ? -18.719 32.25 11.156 1 64.12 231 ASN A C 1
ATOM 1792 O O . ASN A 1 231 ? -19.188 31.219 10.656 1 64.12 231 ASN A O 1
ATOM 1796 N N . SER A 1 232 ? -17.594 32.312 11.789 1 67.44 232 SER A N 1
ATOM 1797 C CA . SER A 1 232 ? -16.875 31.078 12.125 1 67.44 232 SER A CA 1
ATOM 1798 C C . SER A 1 232 ? -17.719 30.188 13.039 1 67.44 232 SER A C 1
ATOM 1800 O O . SER A 1 232 ? -18.562 30.672 13.781 1 67.44 232 SER A O 1
ATOM 1802 N N . PRO A 1 233 ? -17.531 28.891 12.898 1 64.5 233 PRO A N 1
ATOM 1803 C CA . PRO A 1 233 ? -18.266 28.016 13.812 1 64.5 233 PRO A CA 1
ATOM 1804 C C . PRO A 1 233 ? -18.031 28.375 15.281 1 64.5 233 PRO A C 1
ATOM 1806 O O . PRO A 1 233 ? -18.969 28.281 16.094 1 64.5 233 PRO A O 1
ATOM 1809 N N . GLU A 1 234 ? -16.875 28.812 15.57 1 65.75 234 GLU A N 1
ATOM 1810 C CA . GLU A 1 234 ? -16.578 29.203 16.938 1 65.75 234 GLU A CA 1
ATOM 1811 C C . GLU A 1 234 ? -17.391 30.422 17.359 1 65.75 234 GLU A C 1
ATOM 1813 O O . GLU A 1 234 ? -17.938 30.469 18.469 1 65.75 234 GLU A O 1
ATOM 1818 N N . ASP A 1 235 ? -17.5 31.375 16.453 1 66.06 235 ASP A N 1
ATOM 1819 C CA . ASP A 1 235 ? -18.219 32.594 16.766 1 66.06 235 ASP A CA 1
ATOM 1820 C C . ASP A 1 235 ? -19.719 32.344 16.828 1 66.06 235 ASP A C 1
ATOM 1822 O O . ASP A 1 235 ? -20.422 32.938 17.641 1 66.06 235 ASP A O 1
ATOM 1826 N N . ASP A 1 236 ? -20.109 31.391 15.992 1 65.12 236 ASP A N 1
ATOM 1827 C CA . ASP A 1 236 ? -21.531 31.016 16.016 1 65.12 236 ASP A CA 1
ATOM 1828 C C . ASP A 1 236 ? -21.891 30.328 17.328 1 65.12 236 ASP A C 1
ATOM 1830 O O . ASP A 1 236 ? -22.938 30.594 17.906 1 65.12 236 ASP A O 1
ATOM 1834 N N . ARG A 1 237 ? -20.984 29.531 17.781 1 63.28 237 ARG A N 1
ATOM 1835 C CA . ARG A 1 237 ? -21.234 28.844 19.031 1 63.28 237 ARG A CA 1
ATOM 1836 C C . ARG A 1 237 ? -21.203 29.812 20.219 1 63.28 237 ARG A C 1
ATOM 1838 O O . ARG A 1 237 ? -22.016 29.703 21.141 1 63.28 237 ARG A O 1
ATOM 1845 N N . SER A 1 238 ? -20.25 30.688 20.234 1 60.88 238 SER A N 1
ATOM 1846 C CA . SER A 1 238 ? -20.125 31.688 21.297 1 60.88 238 SER A CA 1
ATOM 1847 C C . SER A 1 238 ? -21.344 32.625 21.312 1 60.88 238 SER A C 1
ATOM 1849 O O . SER A 1 238 ? -21.781 33.062 22.391 1 60.88 238 SER A O 1
ATOM 1851 N N . ALA A 1 239 ? -22 32.906 20.172 1 63.59 239 ALA A N 1
ATOM 1852 C CA . ALA A 1 239 ? -23.203 33.719 20.094 1 63.59 239 ALA A CA 1
ATOM 1853 C C . ALA A 1 239 ? -24.406 32.969 20.656 1 63.59 239 ALA A C 1
ATOM 1855 O O . ALA A 1 239 ? -25.266 33.594 21.312 1 63.59 239 ALA A O 1
ATOM 1856 N N . LYS A 1 240 ? -24.469 31.734 20.516 1 68.31 240 LYS A N 1
ATOM 1857 C CA . LYS A 1 240 ? -25.625 30.953 20.969 1 68.31 240 LYS A CA 1
ATOM 1858 C C . LYS A 1 240 ? -25.594 30.766 22.484 1 68.31 240 LYS A C 1
ATOM 1860 O O . LYS A 1 240 ? -26.641 30.656 23.125 1 68.31 240 LYS A O 1
ATOM 1865 N N . THR A 1 241 ? -24.344 30.703 22.953 1 56.62 241 THR A N 1
ATOM 1866 C CA . THR A 1 241 ? -24.219 30.562 24.391 1 56.62 241 THR A CA 1
ATOM 1867 C C . THR A 1 241 ? -24.422 31.906 25.094 1 56.62 241 THR A C 1
ATOM 1869 O O . THR A 1 241 ? -24.766 31.953 26.281 1 56.62 241 THR A O 1
ATOM 1872 N N . ALA A 1 242 ? -24.188 32.906 24.453 1 56.12 242 ALA A N 1
ATOM 1873 C CA . ALA A 1 242 ? -24.375 34.219 25.047 1 56.12 242 ALA A CA 1
ATOM 1874 C C . ALA A 1 242 ? -25.844 34.625 25 1 56.12 242 ALA A C 1
ATOM 1876 O O . ALA A 1 242 ? -26.25 35.594 25.656 1 56.12 242 ALA A O 1
ATOM 1877 N N . THR A 1 243 ? -26.594 34 24.172 1 45.41 243 THR A N 1
ATOM 1878 C CA . THR A 1 243 ? -28.016 34.312 24.234 1 45.41 243 THR A CA 1
ATOM 1879 C C . THR A 1 243 ? -28.719 33.344 25.203 1 45.41 243 THR A C 1
ATOM 1881 O O . THR A 1 243 ? -28.422 32.156 25.219 1 45.41 243 THR A O 1
ATOM 1884 N N . MET B 1 1 ? -15.602 -17.719 0.664 1 90.94 1 MET B N 1
ATOM 1885 C CA . MET B 1 1 ? -14.977 -17.031 1.793 1 90.94 1 MET B CA 1
ATOM 1886 C C . MET B 1 1 ? -15.453 -15.586 1.885 1 90.94 1 MET B C 1
ATOM 1888 O O . MET B 1 1 ? -15.633 -14.922 0.862 1 90.94 1 MET B O 1
ATOM 1892 N N . ARG B 1 2 ? -15.734 -15.172 3.146 1 95.25 2 ARG B N 1
ATOM 1893 C CA . ARG B 1 2 ? -16.344 -13.859 3.342 1 95.25 2 ARG B CA 1
ATOM 1894 C C . ARG B 1 2 ? -15.531 -13.016 4.309 1 95.25 2 ARG B C 1
ATOM 1896 O O . ARG B 1 2 ? -14.586 -13.508 4.93 1 95.25 2 ARG B O 1
ATOM 1903 N N . ALA B 1 3 ? -15.945 -11.734 4.426 1 97.19 3 ALA B N 1
ATOM 1904 C CA . ALA B 1 3 ? -15.211 -10.766 5.234 1 97.19 3 ALA B CA 1
ATOM 1905 C C . ALA B 1 3 ? -15.094 -11.234 6.684 1 97.19 3 ALA B C 1
ATOM 1907 O O . ALA B 1 3 ? -14.031 -11.133 7.293 1 97.19 3 ALA B O 1
ATOM 1908 N N . ASN B 1 4 ? -16.141 -11.82 7.23 1 95.62 4 ASN B N 1
ATOM 1909 C CA . ASN B 1 4 ? -16.156 -12.211 8.633 1 95.62 4 ASN B CA 1
ATOM 1910 C C . ASN B 1 4 ? -15.172 -13.352 8.906 1 95.62 4 ASN B C 1
ATOM 1912 O O . ASN B 1 4 ? -14.742 -13.547 10.039 1 95.62 4 ASN B O 1
ATOM 1916 N N . GLN B 1 5 ? -14.766 -14.086 7.898 1 95 5 GLN B N 1
ATOM 1917 C CA . GLN B 1 5 ? -13.875 -15.234 8.047 1 95 5 GLN B CA 1
ATOM 1918 C C . GLN B 1 5 ? -12.414 -14.805 8.008 1 95 5 GLN B C 1
ATOM 1920 O O . GLN B 1 5 ? -11.531 -15.547 8.445 1 95 5 GLN B O 1
ATOM 1925 N N . ILE B 1 6 ? -12.188 -13.594 7.465 1 95.5 6 ILE B N 1
ATOM 1926 C CA . ILE B 1 6 ? -10.781 -13.242 7.27 1 95.5 6 ILE B CA 1
ATOM 1927 C C . ILE B 1 6 ? -10.469 -11.961 8.031 1 95.5 6 ILE B C 1
ATOM 1929 O O . ILE B 1 6 ? -9.297 -11.617 8.227 1 95.5 6 ILE B O 1
ATOM 1933 N N . MET B 1 7 ? -11.422 -11.234 8.492 1 97.06 7 MET B N 1
ATOM 1934 C CA . MET B 1 7 ? -11.219 -9.898 9.055 1 97.06 7 MET B CA 1
ATOM 1935 C C . MET B 1 7 ? -10.547 -9.984 10.422 1 97.06 7 MET B C 1
ATOM 1937 O O . MET B 1 7 ? -10.547 -11.047 11.055 1 97.06 7 MET B O 1
ATOM 1941 N N . THR B 1 8 ? -9.883 -8.898 10.805 1 95.62 8 THR B N 1
ATOM 1942 C CA . THR B 1 8 ? -9.469 -8.695 12.188 1 95.62 8 THR B CA 1
ATOM 1943 C C . THR B 1 8 ? -10.594 -8.078 13.008 1 95.62 8 THR B C 1
ATOM 1945 O O . THR B 1 8 ? -11.094 -7.004 12.68 1 95.62 8 THR B O 1
ATOM 1948 N N . ALA B 1 9 ? -10.977 -8.727 14.023 1 91.88 9 ALA B N 1
ATOM 1949 C CA . ALA B 1 9 ? -12.094 -8.258 14.836 1 91.88 9 ALA B CA 1
ATOM 1950 C C . ALA B 1 9 ? -11.602 -7.422 16.016 1 91.88 9 ALA B C 1
ATOM 1952 O O . ALA B 1 9 ? -12.336 -6.57 16.531 1 91.88 9 ALA B O 1
ATOM 1953 N N . ASN B 1 10 ? -10.438 -7.699 16.531 1 86.44 10 ASN B N 1
ATOM 1954 C CA . ASN B 1 10 ? -9.859 -6.875 17.594 1 86.44 10 ASN B CA 1
ATOM 1955 C C . ASN B 1 10 ? -9.297 -5.57 17.031 1 86.44 10 ASN B C 1
ATOM 1957 O O . ASN B 1 10 ? -8.102 -5.477 16.75 1 86.44 10 ASN B O 1
ATOM 1961 N N . LEU B 1 11 ? -10.109 -4.598 17.031 1 88.88 11 LEU B N 1
ATOM 1962 C CA . LEU B 1 11 ? -9.82 -3.348 16.344 1 88.88 11 LEU B CA 1
ATOM 1963 C C . LEU B 1 11 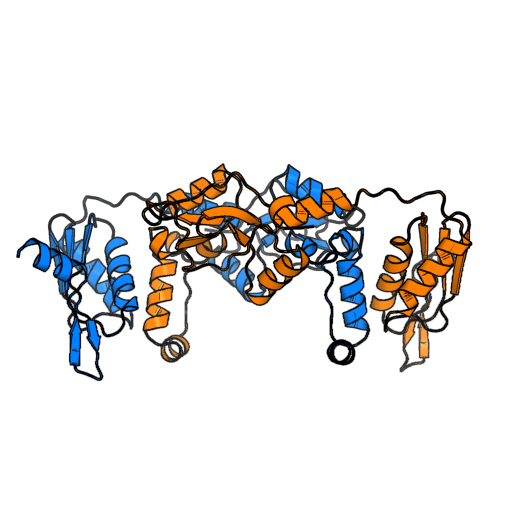? -8.969 -2.426 17.203 1 88.88 11 LEU B C 1
ATOM 1965 O O . LEU B 1 11 ? -9.195 -2.311 18.406 1 88.88 11 LEU B O 1
ATOM 1969 N N . VAL B 1 12 ? -7.988 -1.857 16.734 1 95.69 12 VAL B N 1
ATOM 1970 C CA . VAL B 1 12 ? -7.305 -0.693 17.297 1 95.69 12 VAL B CA 1
ATOM 1971 C C . VAL B 1 12 ? -7.805 0.575 16.609 1 95.69 12 VAL B C 1
ATOM 1973 O O . VAL B 1 12 ? -7.668 0.726 15.391 1 95.69 12 VAL B O 1
ATOM 1976 N N . THR B 1 13 ? -8.508 1.39 17.312 1 97.75 13 THR B N 1
ATOM 1977 C CA . THR B 1 13 ? -9.062 2.617 16.766 1 97.75 13 THR B CA 1
ATOM 1978 C C . THR B 1 13 ? -8.422 3.844 17.406 1 97.75 13 THR B C 1
ATOM 1980 O O . THR B 1 13 ? -7.68 3.723 18.375 1 97.75 13 THR B O 1
ATOM 1983 N N . ILE B 1 14 ? -8.695 4.988 16.844 1 98.25 14 ILE B N 1
ATOM 1984 C CA . ILE B 1 14 ? -8.164 6.238 17.375 1 98.25 14 ILE B CA 1
ATOM 1985 C C . ILE B 1 14 ? -9.195 7.352 17.188 1 98.25 14 ILE B C 1
ATOM 1987 O O . ILE B 1 14 ? -10.039 7.285 16.297 1 98.25 14 ILE B O 1
ATOM 1991 N N . GLY B 1 15 ? -9.188 8.297 18.078 1 98.12 15 GLY B N 1
ATOM 1992 C CA . GLY B 1 15 ? -10.078 9.445 17.969 1 98.12 15 GLY B CA 1
ATOM 1993 C C . GLY B 1 15 ? -9.516 10.547 17.094 1 98.12 15 GLY B C 1
ATOM 1994 O O . GLY B 1 15 ? -8.297 10.648 16.922 1 98.12 15 GLY B O 1
ATOM 1995 N N . PRO B 1 16 ? -10.414 11.367 16.562 1 97.06 16 PRO B N 1
ATOM 1996 C CA . PRO B 1 16 ? -9.961 12.445 15.664 1 97.06 16 PRO B CA 1
ATOM 1997 C C . PRO B 1 16 ? -9.133 13.5 16.391 1 97.06 16 PRO B C 1
ATOM 1999 O O . PRO B 1 16 ? -8.367 14.234 15.758 1 97.06 16 PRO B O 1
ATOM 2002 N N . GLU B 1 17 ? -9.156 13.594 17.703 1 95.62 17 GLU B N 1
ATOM 2003 C CA . GLU B 1 17 ? -8.461 14.633 18.453 1 95.62 17 GLU B CA 1
ATOM 2004 C C . GLU B 1 17 ? -7.051 14.188 18.844 1 95.62 17 GLU B C 1
ATOM 2006 O O . GLU B 1 17 ? -6.238 15 19.281 1 95.62 17 GLU B O 1
ATOM 2011 N N . ALA B 1 18 ? -6.824 12.891 18.703 1 96 18 ALA B N 1
ATOM 2012 C CA . ALA B 1 18 ? -5.48 12.391 18.984 1 96 18 ALA B CA 1
ATOM 2013 C C . ALA B 1 18 ? -4.449 13.039 18.062 1 96 18 ALA B C 1
ATOM 2015 O O . ALA B 1 18 ? -4.793 13.531 16.984 1 96 18 ALA B O 1
ATOM 2016 N N . SER B 1 19 ? -3.191 13.078 18.516 1 94.69 19 SER B N 1
ATOM 2017 C CA . SER B 1 19 ? -2.119 13.602 17.688 1 94.69 19 SER B CA 1
ATOM 2018 C C . SER B 1 19 ? -1.696 12.594 16.625 1 94.69 19 SER B C 1
ATOM 2020 O O . SER B 1 19 ? -1.934 11.391 16.781 1 94.69 19 SER B O 1
ATOM 2022 N N . ILE B 1 20 ? -1.062 13.078 15.617 1 94.5 20 ILE B N 1
ATOM 2023 C CA . ILE B 1 20 ? -0.546 12.172 14.586 1 94.5 20 ILE B CA 1
ATOM 2024 C C . ILE B 1 20 ? 0.58 11.32 15.164 1 94.5 20 ILE B C 1
ATOM 2026 O O . ILE B 1 20 ? 0.804 10.195 14.727 1 94.5 20 ILE B O 1
ATOM 2030 N N . VAL B 1 21 ? 1.284 11.859 16.156 1 94.75 21 VAL B N 1
ATOM 2031 C CA . VAL B 1 21 ? 2.324 11.086 16.828 1 94.75 21 VAL B CA 1
ATOM 2032 C C . VAL B 1 21 ? 1.698 9.914 17.578 1 94.75 21 VAL B C 1
ATOM 2034 O O . VAL B 1 21 ? 2.201 8.789 17.5 1 94.75 21 VAL B O 1
ATOM 2037 N N . ASP B 1 22 ? 0.591 10.203 18.219 1 96.25 22 ASP B N 1
ATOM 2038 C CA . ASP B 1 22 ? -0.137 9.125 18.891 1 96.25 22 ASP B CA 1
ATOM 2039 C C . ASP B 1 22 ? -0.558 8.047 17.891 1 96.25 22 ASP B C 1
ATOM 2041 O O . ASP B 1 22 ? -0.456 6.855 18.172 1 96.25 22 ASP B O 1
ATOM 2045 N N . ALA B 1 23 ? -1.056 8.484 16.766 1 97.62 23 ALA B N 1
ATOM 2046 C CA . ALA B 1 23 ? -1.471 7.551 15.727 1 97.62 23 ALA B CA 1
ATOM 2047 C C . ALA B 1 23 ? -0.293 6.711 15.242 1 97.62 23 ALA B C 1
ATOM 2049 O O . ALA B 1 23 ? -0.398 5.488 15.133 1 97.62 23 ALA B O 1
ATOM 2050 N N . ALA B 1 24 ? 0.826 7.355 14.938 1 97.06 24 ALA B N 1
ATOM 2051 C CA . ALA B 1 24 ? 2.025 6.66 14.477 1 97.06 24 ALA B CA 1
ATOM 2052 C C . ALA B 1 24 ? 2.484 5.629 15.508 1 97.06 24 ALA B C 1
ATOM 2054 O O . ALA B 1 24 ? 2.77 4.48 15.156 1 97.06 24 ALA B O 1
ATOM 2055 N N . ASN B 1 25 ? 2.492 6.039 16.75 1 96.94 25 ASN B N 1
ATOM 2056 C CA . ASN B 1 25 ? 2.932 5.145 17.812 1 96.94 25 ASN B CA 1
ATOM 2057 C C . ASN B 1 25 ? 1.989 3.953 17.969 1 96.94 25 ASN B C 1
ATOM 2059 O O . ASN B 1 25 ? 2.438 2.824 18.172 1 96.94 25 ASN B O 1
ATOM 2063 N N . ALA B 1 26 ? 0.735 4.207 17.906 1 97.44 26 ALA B N 1
ATOM 2064 C CA . ALA B 1 26 ? -0.238 3.121 18 1 97.44 26 ALA B CA 1
ATOM 2065 C C . ALA B 1 26 ? -0.041 2.117 16.859 1 97.44 26 ALA B C 1
ATOM 2067 O O . ALA B 1 26 ? -0.08 0.905 17.094 1 97.44 26 ALA B O 1
ATOM 2068 N N . MET B 1 27 ? 0.151 2.617 15.625 1 97.25 27 MET B N 1
ATOM 2069 C CA . MET B 1 27 ? 0.361 1.747 14.477 1 97.25 27 MET B CA 1
ATOM 2070 C C . MET B 1 27 ? 1.626 0.913 14.641 1 97.25 27 MET B C 1
ATOM 2072 O O . MET B 1 27 ? 1.626 -0.287 14.359 1 97.25 27 MET B O 1
ATOM 2076 N N . LEU B 1 28 ? 2.689 1.521 15.133 1 95.62 28 LEU B N 1
ATOM 2077 C CA . LEU B 1 28 ? 3.955 0.829 15.352 1 95.62 28 LEU B CA 1
ATOM 2078 C C . LEU B 1 28 ? 3.822 -0.213 16.453 1 95.62 28 LEU B C 1
ATOM 2080 O O . LEU B 1 28 ? 4.289 -1.345 16.312 1 95.62 28 LEU B O 1
ATOM 2084 N N . GLU B 1 29 ? 3.154 0.147 17.531 1 95.94 29 GLU B N 1
ATOM 2085 C CA . GLU B 1 29 ? 2.99 -0.72 18.688 1 95.94 29 GLU B CA 1
ATOM 2086 C C . GLU B 1 29 ? 2.156 -1.952 18.344 1 95.94 29 GLU B C 1
ATOM 2088 O O . GLU B 1 29 ? 2.492 -3.066 18.75 1 95.94 29 GLU B O 1
ATOM 2093 N N . HIS B 1 30 ? 1.155 -1.771 17.625 1 95.5 30 HIS B N 1
ATOM 2094 C CA . HIS B 1 30 ? 0.229 -2.863 17.344 1 95.5 30 HIS B CA 1
ATOM 2095 C C . HIS B 1 30 ? 0.531 -3.51 16 1 95.5 30 HIS B C 1
ATOM 2097 O O . HIS B 1 30 ? -0.165 -4.438 15.586 1 95.5 30 HIS B O 1
ATOM 2103 N N . HIS B 1 31 ? 1.479 -3.074 15.273 1 93.62 31 HIS B N 1
ATOM 2104 C CA . HIS B 1 31 ? 1.947 -3.613 14 1 93.62 31 HIS B CA 1
ATOM 2105 C C . HIS B 1 31 ? 0.841 -3.586 12.953 1 93.62 31 HIS B C 1
ATOM 2107 O O . HIS B 1 31 ? 0.593 -4.59 12.281 1 93.62 31 HIS B O 1
ATOM 2113 N N . VAL B 1 32 ? 0.193 -2.467 12.93 1 94.88 32 VAL B N 1
ATOM 2114 C CA . VAL B 1 32 ? -0.82 -2.27 11.898 1 94.88 32 VAL B CA 1
ATOM 2115 C C . VAL B 1 32 ? -0.438 -1.081 11.016 1 94.88 32 VAL B C 1
ATOM 2117 O O . VAL B 1 32 ? 0.262 -0.169 11.469 1 94.88 32 VAL B O 1
ATOM 2120 N N . SER B 1 33 ? -0.899 -1.068 9.773 1 94.69 33 SER B N 1
ATOM 2121 C CA . SER B 1 33 ? -0.489 -0.055 8.805 1 94.69 33 SER B CA 1
ATOM 2122 C C . SER B 1 33 ? -1.513 1.071 8.719 1 94.69 33 SER B C 1
ATOM 2124 O O . SER B 1 33 ? -1.343 2.012 7.941 1 94.69 33 SER B O 1
ATOM 2126 N N . GLY B 1 34 ? -2.584 1.021 9.469 1 96.62 34 GLY B N 1
ATOM 2127 C CA . GLY B 1 34 ? -3.617 2.043 9.523 1 96.62 34 GLY B CA 1
ATOM 2128 C C . GLY B 1 34 ? -4.617 1.817 10.641 1 96.62 34 GLY B C 1
ATOM 2129 O O . GLY B 1 34 ? -4.684 0.728 11.219 1 96.62 34 GLY B O 1
ATOM 2130 N N . LEU B 1 35 ? -5.379 2.848 10.938 1 97.94 35 LEU B N 1
ATOM 2131 C CA . LEU B 1 35 ? -6.344 2.824 12.031 1 97.94 35 LEU B CA 1
ATOM 2132 C C . LEU B 1 35 ? -7.676 3.428 11.594 1 97.94 35 LEU B C 1
ATOM 2134 O O . LEU B 1 35 ? -7.707 4.496 10.977 1 97.94 35 LEU B O 1
ATOM 2138 N N . PRO B 1 36 ? -8.781 2.725 11.906 1 98.25 36 PRO B N 1
ATOM 2139 C CA . PRO B 1 36 ? -10.055 3.439 11.828 1 98.25 36 PRO B CA 1
ATOM 2140 C C . PRO B 1 36 ? -10.148 4.594 12.82 1 98.25 36 PRO B C 1
ATOM 2142 O O . PRO B 1 36 ? -9.664 4.48 13.953 1 98.25 36 PRO B O 1
ATOM 2145 N N . VAL B 1 37 ? -10.648 5.688 12.367 1 98.62 37 VAL B N 1
ATOM 2146 C CA . VAL B 1 37 ? -10.891 6.836 13.234 1 98.62 37 VAL B CA 1
ATOM 2147 C C . VAL B 1 37 ? -12.359 6.863 13.656 1 98.62 37 VAL B C 1
ATOM 2149 O O . VAL B 1 37 ? -13.258 6.863 12.805 1 98.62 37 VAL B O 1
ATOM 2152 N N . VAL B 1 38 ? -12.625 6.836 14.945 1 97.88 38 VAL B N 1
ATOM 2153 C CA . VAL B 1 38 ? -13.992 6.797 15.453 1 97.88 38 VAL B CA 1
ATOM 2154 C C . VAL B 1 38 ? -14.242 8 16.359 1 97.88 38 VAL B C 1
ATOM 2156 O O . VAL B 1 38 ? -13.32 8.5 17.016 1 97.88 38 VAL B O 1
ATOM 2159 N N . ASP B 1 39 ? -15.445 8.461 16.328 1 96.38 39 ASP B N 1
ATOM 2160 C CA . ASP B 1 39 ? -15.781 9.586 17.203 1 96.38 39 ASP B CA 1
ATOM 2161 C C . ASP B 1 39 ? -16.094 9.109 18.609 1 96.38 39 ASP B C 1
ATOM 2163 O O . ASP B 1 39 ? -15.898 7.934 18.938 1 96.38 39 ASP B O 1
ATOM 2167 N N . GLY B 1 40 ? -16.5 10.055 19.469 1 94.44 40 GLY B N 1
ATOM 2168 C CA . GLY B 1 40 ? -16.781 9.75 20.859 1 94.44 40 GLY B CA 1
ATOM 2169 C C . GLY B 1 40 ? -17.859 8.695 21.031 1 94.44 40 GLY B C 1
ATOM 2170 O O . GLY B 1 40 ? -17.875 7.977 22.031 1 94.44 40 GLY B O 1
ATOM 2171 N N . GLY B 1 41 ? -18.75 8.5 20.109 1 93.56 41 GLY B N 1
ATOM 2172 C CA . GLY B 1 41 ? -19.828 7.523 20.156 1 93.56 41 GLY B CA 1
ATOM 2173 C C . GLY B 1 41 ? -19.453 6.199 19.531 1 93.56 41 GLY B C 1
ATOM 2174 O O . GLY B 1 41 ? -20.281 5.285 19.453 1 93.56 41 GLY B O 1
ATOM 2175 N N . GLY B 1 42 ? -18.312 6.094 18.969 1 93.19 42 GLY B N 1
ATOM 2176 C CA . GLY B 1 42 ? -17.859 4.852 18.375 1 93.19 42 GLY B CA 1
ATOM 2177 C C . GLY B 1 42 ? -18.172 4.75 16.891 1 93.19 42 GLY B C 1
ATOM 2178 O O . GLY B 1 42 ? -17.984 3.699 16.281 1 93.19 42 GLY B O 1
ATOM 2179 N N . ARG B 1 43 ? -18.641 5.84 16.375 1 95.56 43 ARG B N 1
ATOM 2180 C CA . ARG B 1 43 ? -18.969 5.844 14.953 1 95.56 43 ARG B CA 1
ATOM 2181 C C . ARG B 1 43 ? -17.734 6.062 14.109 1 95.56 43 ARG B C 1
ATOM 2183 O O . ARG B 1 43 ? -16.906 6.918 14.422 1 95.56 43 ARG B O 1
ATOM 2190 N N . LEU B 1 44 ? -17.656 5.234 13 1 97.75 44 LEU B N 1
ATOM 2191 C CA . LEU B 1 44 ? -16.547 5.363 12.07 1 97.75 44 LEU B CA 1
ATOM 2192 C C . LEU B 1 44 ? -16.625 6.672 11.297 1 97.75 44 LEU B C 1
ATOM 2194 O O . LEU B 1 44 ? -17.625 6.938 10.625 1 97.75 44 LEU B O 1
ATOM 2198 N N . ILE B 1 45 ? -15.539 7.516 11.359 1 97.56 45 ILE B N 1
ATOM 2199 C CA . ILE B 1 45 ? -15.617 8.797 10.672 1 97.56 45 ILE B CA 1
ATOM 2200 C C . ILE B 1 45 ? -14.438 8.938 9.703 1 97.56 45 ILE B C 1
ATOM 2202 O O . ILE B 1 45 ? -14.406 9.867 8.891 1 97.56 45 ILE B O 1
ATOM 2206 N N . GLY B 1 46 ? -13.484 8.055 9.758 1 98 46 GLY B N 1
ATOM 2207 C CA . GLY B 1 46 ? -12.352 8.156 8.852 1 98 46 GLY B CA 1
ATOM 2208 C C . GLY B 1 46 ? -11.367 7.012 8.992 1 98 46 GLY B C 1
ATOM 2209 O O . GLY B 1 46 ? -11.625 6.055 9.727 1 98 46 GLY B O 1
ATOM 2210 N N . ILE B 1 47 ? -10.281 7.031 8.227 1 98 47 ILE B N 1
ATOM 2211 C CA . ILE B 1 47 ? -9.133 6.129 8.281 1 98 47 ILE B CA 1
ATOM 2212 C C . ILE B 1 47 ? -7.84 6.938 8.203 1 98 47 ILE B C 1
ATOM 2214 O O . ILE B 1 47 ? -7.734 7.879 7.414 1 98 47 ILE B O 1
ATOM 2218 N N . ILE B 1 48 ? -6.891 6.656 9.039 1 98.06 48 ILE B N 1
ATOM 2219 C CA . ILE B 1 48 ? -5.535 7.168 8.906 1 98.06 48 ILE B CA 1
ATOM 2220 C C . ILE B 1 48 ? -4.562 6.012 8.68 1 98.06 48 ILE B C 1
ATOM 2222 O O . ILE B 1 48 ? -4.66 4.973 9.336 1 98.06 48 ILE B O 1
ATOM 2226 N N . SER B 1 49 ? -3.682 6.066 7.699 1 96.69 49 SER B N 1
ATOM 2227 C CA . SER B 1 49 ? -2.785 4.973 7.344 1 96.69 49 SER B CA 1
ATOM 2228 C C . SER B 1 49 ? -1.358 5.473 7.137 1 96.69 49 SER B C 1
ATOM 2230 O O . SER B 1 49 ? -1.096 6.672 7.227 1 96.69 49 SER B O 1
ATOM 2232 N N . GLU B 1 50 ? -0.448 4.496 6.938 1 96.25 50 GLU B N 1
ATOM 2233 C CA . GLU B 1 50 ? 0.955 4.809 6.68 1 96.25 50 GLU B CA 1
ATOM 2234 C C . GLU B 1 50 ? 1.099 5.754 5.488 1 96.25 50 GLU B C 1
ATOM 2236 O O . GLU B 1 50 ? 1.996 6.598 5.465 1 96.25 50 GLU B O 1
ATOM 2241 N N . GLY B 1 51 ? 0.206 5.629 4.582 1 94.5 51 GLY B N 1
ATOM 2242 C CA . GLY B 1 51 ? 0.248 6.5 3.416 1 94.5 51 GLY B CA 1
ATOM 2243 C C . GLY B 1 51 ? 0.065 7.965 3.76 1 94.5 51 GLY B C 1
ATOM 2244 O O . GLY B 1 51 ? 0.532 8.844 3.029 1 94.5 51 GLY B O 1
ATOM 2245 N N . ASP B 1 52 ? -0.558 8.227 4.801 1 94.88 52 ASP B N 1
ATOM 2246 C CA . ASP B 1 52 ? -0.831 9.594 5.215 1 94.88 52 ASP B CA 1
ATOM 2247 C C . ASP B 1 52 ? 0.411 10.242 5.828 1 94.88 52 ASP B C 1
ATOM 2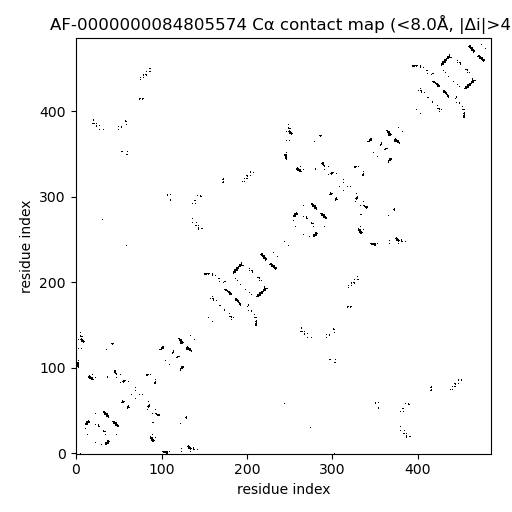249 O O . ASP B 1 52 ? 0.446 11.461 6.039 1 94.88 52 ASP B O 1
ATOM 2253 N N . PHE B 1 53 ? 1.437 9.461 6.059 1 94.56 53 PHE B N 1
ATOM 2254 C CA . PHE B 1 53 ? 2.609 9.969 6.762 1 94.56 53 PHE B CA 1
ATOM 2255 C C . PHE B 1 53 ? 3.779 10.148 5.805 1 94.56 53 PHE B C 1
ATOM 2257 O O . PHE B 1 53 ? 4.895 10.469 6.227 1 94.56 53 PHE B O 1
ATOM 2264 N N . ILE B 1 54 ? 3.5 9.938 4.531 1 93.69 54 ILE B N 1
ATOM 2265 C CA . ILE B 1 54 ? 4.566 10 3.541 1 93.69 54 ILE B CA 1
ATOM 2266 C C . ILE B 1 54 ? 4.949 11.453 3.285 1 93.69 54 ILE B C 1
ATOM 2268 O O . ILE B 1 54 ? 6.137 11.797 3.25 1 93.69 54 ILE B O 1
ATOM 2272 N N . ARG B 1 55 ? 4.008 12.305 3.096 1 93.62 55 ARG B N 1
ATOM 2273 C CA . ARG B 1 55 ? 4.242 13.734 2.912 1 93.62 55 ARG B CA 1
ATOM 2274 C C . ARG B 1 55 ? 3.969 14.508 4.203 1 93.62 55 ARG B C 1
ATOM 2276 O O . ARG B 1 55 ? 2.814 14.766 4.543 1 93.62 55 ARG B O 1
ATOM 2283 N N . ARG B 1 56 ? 5.031 14.812 4.824 1 93.38 56 ARG B N 1
ATOM 2284 C CA . ARG B 1 56 ? 4.926 15.477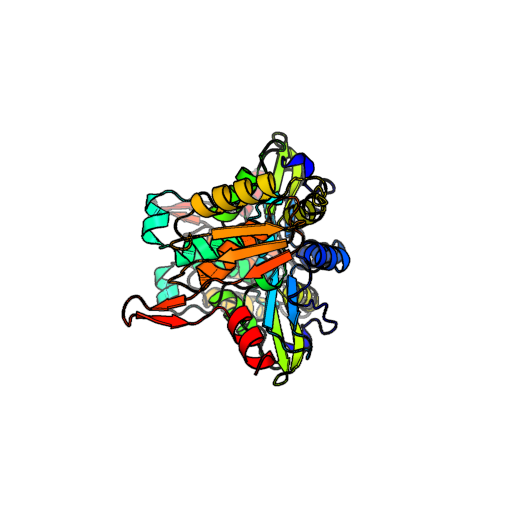 6.121 1 93.38 56 ARG B CA 1
ATOM 2285 C C . ARG B 1 56 ? 5.934 16.609 6.242 1 93.38 56 ARG B C 1
ATOM 2287 O O . ARG B 1 56 ? 7.086 16.469 5.82 1 93.38 56 ARG B O 1
ATOM 2294 N N . ALA B 1 57 ? 5.5 17.688 6.852 1 90.38 57 ALA B N 1
ATOM 2295 C CA . ALA B 1 57 ? 6.375 18.828 7.086 1 90.38 57 ALA B CA 1
ATOM 2296 C C . ALA B 1 57 ? 7.539 18.453 8 1 90.38 57 ALA B C 1
ATOM 2298 O O . ALA B 1 57 ? 8.656 18.953 7.836 1 90.38 57 ALA B O 1
ATOM 2299 N N . GLU B 1 58 ? 7.312 17.578 8.969 1 88.12 58 GLU B N 1
ATOM 2300 C CA . GLU B 1 58 ? 8.344 17.156 9.906 1 88.12 58 GLU B CA 1
ATOM 2301 C C . GLU B 1 58 ? 9.531 16.531 9.18 1 88.12 58 GLU B C 1
ATOM 2303 O O . GLU B 1 58 ? 10.672 16.625 9.633 1 88.12 58 GLU B O 1
ATOM 2308 N N . LEU B 1 59 ? 9.227 15.914 8.055 1 91.06 59 LEU B N 1
ATOM 2309 C CA . LEU B 1 59 ? 10.25 15.195 7.301 1 91.06 59 LEU B CA 1
ATOM 2310 C C . LEU B 1 59 ? 10.773 16.047 6.145 1 91.06 59 LEU B C 1
ATOM 2312 O O . LEU B 1 59 ? 11.727 15.664 5.465 1 91.06 59 LEU B O 1
ATOM 2316 N N . GLY B 1 60 ? 10.125 17.125 5.91 1 91.25 60 GLY B N 1
ATOM 2317 C CA . GLY B 1 60 ? 10.484 17.953 4.762 1 91.25 60 GLY B CA 1
ATOM 2318 C C . GLY B 1 60 ? 10.086 17.328 3.436 1 91.25 60 GLY B C 1
ATOM 2319 O O . GLY B 1 60 ? 10.734 17.562 2.414 1 91.25 60 GLY B O 1
ATOM 2320 N N . THR B 1 61 ? 9.086 16.5 3.453 1 93.31 61 THR B N 1
ATOM 2321 C CA . THR B 1 61 ? 8.711 15.773 2.248 1 93.31 61 THR B CA 1
ATOM 2322 C C . THR B 1 61 ? 7.461 16.375 1.618 1 93.31 61 THR B C 1
ATOM 2324 O O . THR B 1 61 ? 6.828 15.766 0.762 1 93.31 61 THR B O 1
ATOM 2327 N N . GLN B 1 62 ? 7.176 17.562 1.914 1 90.75 62 GLN B N 1
ATOM 2328 C CA . GLN B 1 62 ? 5.996 18.219 1.373 1 90.75 62 GLN B CA 1
ATOM 2329 C C . GLN B 1 62 ? 6.051 18.281 -0.15 1 90.75 62 GLN B C 1
ATOM 2331 O O . GLN B 1 62 ? 7.133 18.281 -0.738 1 90.75 62 GLN B O 1
ATOM 2336 N N . ARG B 1 63 ? 4.832 18.328 -0.716 1 85 63 ARG B N 1
ATOM 2337 C CA . ARG B 1 63 ? 4.762 18.453 -2.168 1 85 63 ARG B CA 1
ATOM 2338 C C . ARG B 1 63 ? 5.199 19.844 -2.623 1 85 63 ARG B C 1
ATOM 2340 O O . ARG B 1 63 ? 4.773 20.844 -2.055 1 85 63 ARG B O 1
ATOM 2347 N N . LYS B 1 64 ? 6.148 19.844 -3.482 1 79.75 64 LYS B N 1
ATOM 2348 C CA . LYS B 1 64 ? 6.516 21.109 -4.125 1 79.75 64 LYS B CA 1
ATOM 2349 C C . LYS B 1 64 ? 5.867 21.234 -5.5 1 79.75 64 LYS B C 1
ATOM 2351 O O . LYS B 1 64 ? 6.262 20.531 -6.441 1 79.75 64 LYS B O 1
ATOM 2356 N N . ARG B 1 65 ? 4.789 21.906 -5.535 1 80.25 65 ARG B N 1
ATOM 2357 C CA . ARG B 1 65 ? 4.117 22.078 -6.816 1 80.25 65 ARG B CA 1
ATOM 2358 C C . ARG B 1 65 ? 4.594 23.344 -7.523 1 80.25 65 ARG B C 1
ATOM 2360 O O . ARG B 1 65 ? 4.84 24.359 -6.879 1 80.25 65 ARG B O 1
ATOM 2367 N N . SER B 1 66 ? 4.742 23.156 -8.742 1 83.38 66 SER B N 1
ATOM 2368 C CA . SER B 1 66 ? 5.055 24.328 -9.547 1 83.38 66 SER B CA 1
ATOM 2369 C C . SER B 1 66 ? 3.912 25.344 -9.508 1 83.38 66 SER B C 1
ATOM 2371 O O . SER B 1 66 ? 2.77 24.984 -9.211 1 83.38 66 SER B O 1
ATOM 2373 N N . ARG B 1 67 ? 4.281 26.562 -9.688 1 81.69 67 ARG B N 1
ATOM 2374 C CA . ARG B 1 67 ? 3.305 27.641 -9.656 1 81.69 67 ARG B CA 1
ATOM 2375 C C . ARG B 1 67 ? 2.164 27.391 -10.633 1 81.69 67 ARG B C 1
ATOM 2377 O O . ARG B 1 67 ? 0.998 27.625 -10.312 1 81.69 67 ARG B O 1
ATOM 2384 N N . TRP B 1 68 ? 2.541 26.922 -11.719 1 84.69 68 TRP B N 1
ATOM 2385 C CA . TRP B 1 68 ? 1.549 26.672 -12.766 1 84.69 68 TRP B CA 1
ATOM 2386 C C . TRP B 1 68 ? 0.56 25.594 -12.336 1 84.69 68 TRP B C 1
ATOM 2388 O O . TRP B 1 68 ? -0.64 25.703 -12.602 1 84.69 68 TRP B O 1
ATOM 2398 N N . LEU B 1 69 ? 1.008 24.609 -11.688 1 85.25 69 LEU B N 1
ATOM 2399 C CA . LEU B 1 69 ? 0.132 23.547 -11.219 1 85.25 69 LEU B CA 1
ATOM 2400 C C . LEU B 1 69 ? -0.749 24.031 -10.07 1 85.25 69 LEU B C 1
ATOM 2402 O O . LEU B 1 69 ? -1.916 23.641 -9.969 1 85.25 69 LEU B O 1
ATOM 2406 N N . ARG B 1 70 ? -0.211 24.922 -9.234 1 84.94 70 ARG B N 1
ATOM 2407 C CA . ARG B 1 70 ? -0.99 25.484 -8.133 1 84.94 70 ARG B CA 1
ATOM 2408 C C . ARG B 1 70 ? -2.156 26.312 -8.664 1 84.94 70 ARG B C 1
ATOM 2410 O O . ARG B 1 70 ? -3.26 26.266 -8.109 1 84.94 70 ARG B O 1
ATOM 2417 N N . LEU B 1 71 ? -1.85 26.953 -9.75 1 84.12 71 LEU B N 1
ATOM 2418 C CA . LEU B 1 71 ? -2.883 27.781 -10.359 1 84.12 71 LEU B CA 1
ATOM 2419 C C . LEU B 1 71 ? -3.99 26.906 -10.961 1 84.12 71 LEU B C 1
ATOM 2421 O O . LEU B 1 71 ? -5.168 27.266 -10.883 1 84.12 71 LEU B O 1
ATOM 2425 N N . LEU B 1 72 ? -3.576 25.812 -11.43 1 87.5 72 LEU B N 1
ATOM 2426 C CA . LEU B 1 72 ? -4.527 24.922 -12.086 1 87.5 72 LEU B CA 1
ATOM 2427 C C . LEU B 1 72 ? -5.398 24.203 -11.055 1 87.5 72 LEU B C 1
ATOM 2429 O O . LEU B 1 72 ? -6.594 24.016 -11.273 1 87.5 72 LEU B O 1
ATOM 2433 N N . LEU B 1 73 ? -4.852 23.859 -9.977 1 85.5 73 LEU B N 1
ATOM 2434 C CA . LEU B 1 73 ? -5.57 23.078 -8.977 1 85.5 73 LEU B CA 1
ATOM 2435 C C . LEU B 1 73 ? -6.445 23.969 -8.117 1 85.5 73 LEU B C 1
ATOM 2437 O O . LEU B 1 73 ? -7.445 23.516 -7.555 1 85.5 73 LEU B O 1
ATOM 2441 N N . GLY B 1 74 ? -6.09 25.328 -7.969 1 86.12 74 GLY B N 1
ATOM 2442 C CA . GLY B 1 74 ? -6.871 26.297 -7.223 1 86.12 74 GLY B CA 1
ATOM 2443 C C . GLY B 1 74 ? -6.555 26.312 -5.738 1 86.12 74 GLY B C 1
ATOM 2444 O O . GLY B 1 74 ? -5.902 25.391 -5.23 1 86.12 74 GLY B O 1
ATOM 2445 N N . PRO B 1 75 ? -6.988 27.234 -5.051 1 83.94 75 PRO B N 1
ATOM 2446 C CA . PRO B 1 75 ? -6.625 27.453 -3.648 1 83.94 75 PRO B CA 1
ATOM 2447 C C . PRO B 1 75 ? -7.191 26.375 -2.721 1 83.94 75 PRO B C 1
ATOM 2449 O O . PRO B 1 75 ? -6.578 26.062 -1.7 1 83.94 75 PRO B O 1
ATOM 2452 N N . GLY B 1 76 ? -8.289 25.859 -3.059 1 86.62 76 GLY B N 1
ATOM 2453 C CA . GLY B 1 76 ? -8.891 24.828 -2.221 1 86.62 76 GLY B CA 1
ATOM 2454 C C . GLY B 1 76 ? -8.039 23.578 -2.105 1 86.62 76 GLY B C 1
ATOM 2455 O O . GLY B 1 76 ? -7.797 23.094 -1.001 1 86.62 76 GLY B O 1
ATOM 2456 N N . THR B 1 77 ? -7.598 23.203 -3.248 1 88.44 77 THR B N 1
ATOM 2457 C CA . THR B 1 77 ? -6.773 22 -3.277 1 88.44 77 THR B CA 1
ATOM 2458 C C . THR B 1 77 ? -5.445 22.234 -2.562 1 88.44 77 THR B C 1
ATOM 2460 O O . THR B 1 77 ? -4.977 21.375 -1.81 1 88.44 77 THR B O 1
ATOM 2463 N N . CYS B 1 78 ? -4.914 23.391 -2.742 1 89.62 78 CYS B N 1
ATOM 2464 C CA . CYS B 1 78 ? -3.66 23.734 -2.086 1 89.62 78 CYS B CA 1
ATOM 2465 C C . CYS B 1 78 ? -3.838 23.812 -0.574 1 89.62 78 CYS B C 1
ATOM 2467 O O . CYS B 1 78 ? -2.953 23.406 0.181 1 89.62 78 CYS B O 1
ATOM 2469 N N . ALA B 1 79 ? -4.977 24.281 -0.18 1 91.56 79 ALA B N 1
ATOM 2470 C CA . ALA B 1 79 ? -5.277 24.375 1.247 1 91.56 79 ALA B CA 1
ATOM 2471 C C . ALA B 1 79 ? -5.391 22.984 1.87 1 91.56 79 ALA B C 1
ATOM 2473 O O . ALA B 1 79 ? -4.852 22.734 2.951 1 91.56 79 ALA B O 1
ATOM 2474 N N . ALA B 1 80 ? -6.023 22.141 1.162 1 91 80 ALA B N 1
ATOM 2475 C CA . ALA B 1 80 ? -6.188 20.781 1.647 1 91 80 ALA B CA 1
ATOM 2476 C C . ALA B 1 80 ? -4.844 20.062 1.759 1 91 80 ALA B C 1
ATOM 2478 O O . ALA B 1 80 ? -4.586 19.359 2.736 1 91 80 ALA B O 1
ATOM 2479 N N . ASP B 1 81 ? -4.043 20.25 0.773 1 91.31 81 ASP B N 1
ATOM 2480 C CA . ASP B 1 81 ? -2.705 19.672 0.8 1 91.31 81 ASP B CA 1
ATOM 2481 C C . ASP B 1 81 ? -1.906 20.188 1.994 1 91.31 81 ASP B C 1
ATOM 2483 O O . ASP B 1 81 ? -1.226 19.422 2.672 1 91.31 81 ASP B O 1
ATOM 2487 N N . PHE B 1 82 ? -2.012 21.453 2.178 1 92.38 82 PHE B N 1
ATOM 2488 C CA . PHE B 1 82 ? -1.291 22.062 3.289 1 92.38 82 PHE B CA 1
ATOM 2489 C C . PHE B 1 82 ? -1.71 21.438 4.613 1 92.38 82 PHE B C 1
ATOM 2491 O O . PHE B 1 82 ? -0.862 21.078 5.434 1 92.38 82 PHE B O 1
ATOM 2498 N N . VAL B 1 83 ? -2.977 21.312 4.777 1 93.5 83 VAL B N 1
ATOM 2499 C CA . VAL B 1 83 ? -3.502 20.75 6.02 1 93.5 83 VAL B CA 1
ATOM 2500 C C . VAL B 1 83 ? -3.006 19.312 6.184 1 93.5 83 VAL B C 1
ATOM 2502 O O . VAL B 1 83 ? -2.529 18.938 7.258 1 93.5 83 VAL B O 1
ATOM 2505 N N . HIS B 1 84 ? -3.08 18.594 5.18 1 93.44 84 HIS B N 1
ATOM 2506 C CA . HIS B 1 84 ? -2.654 17.203 5.223 1 93.44 84 HIS B CA 1
ATOM 2507 C C . HIS B 1 84 ? -1.173 17.078 5.562 1 93.44 84 HIS B C 1
ATOM 2509 O O . HIS B 1 84 ? -0.775 16.219 6.344 1 93.44 84 HIS B O 1
ATOM 2515 N N . GLU B 1 85 ? -0.389 17.953 5.055 1 94.12 85 GLU B N 1
ATOM 2516 C CA . GLU B 1 85 ? 1.062 17.875 5.184 1 94.12 85 GLU B CA 1
ATOM 2517 C C . GLU B 1 85 ? 1.527 18.469 6.512 1 94.12 85 GLU B C 1
ATOM 2519 O O . GLU B 1 85 ? 2.619 18.156 6.992 1 94.12 85 GLU B O 1
ATOM 2524 N N . HIS B 1 86 ? 0.667 19.312 7.148 1 92.44 86 HIS B N 1
ATOM 2525 C CA . HIS B 1 86 ? 1.118 20.062 8.32 1 92.44 86 HIS B CA 1
ATOM 2526 C C . HIS B 1 86 ? 0.245 19.766 9.531 1 92.44 86 HIS B C 1
ATOM 2528 O O . HIS B 1 86 ? 0.578 20.156 10.648 1 92.44 86 HIS B O 1
ATOM 2534 N N . GLY B 1 87 ? -0.83 19.031 9.281 1 92.38 87 GLY B N 1
ATOM 2535 C CA . GLY B 1 87 ? -1.757 18.766 10.367 1 92.38 87 GLY B CA 1
ATOM 2536 C C . GLY B 1 87 ? -1.136 17.969 11.5 1 92.38 87 GLY B C 1
ATOM 2537 O O . GLY B 1 87 ? -0.317 17.078 11.258 1 92.38 87 GLY B O 1
ATOM 2538 N N . ARG B 1 88 ? -1.661 18.25 12.727 1 91.88 88 ARG B N 1
ATOM 2539 C CA . ARG B 1 88 ? -1.074 17.594 13.891 1 91.88 88 ARG B CA 1
ATOM 2540 C C . ARG B 1 88 ? -2.074 16.656 14.555 1 91.88 88 ARG B C 1
ATOM 2542 O O . ARG B 1 88 ? -1.714 15.883 15.445 1 91.88 88 ARG B O 1
ATOM 2549 N N . LYS B 1 89 ? -3.273 16.797 14.156 1 94.19 89 LYS B N 1
ATOM 2550 C CA . LYS B 1 89 ? -4.316 15.93 14.695 1 94.19 89 LYS B CA 1
ATOM 2551 C C . LYS B 1 89 ? -4.781 14.914 13.656 1 94.19 89 LYS B C 1
ATOM 2553 O O . LYS B 1 89 ? -4.805 15.211 12.461 1 94.19 89 LYS B O 1
ATOM 2558 N N . VAL B 1 90 ? -5.215 13.789 14.148 1 97.5 90 VAL B N 1
ATOM 2559 C CA . VAL B 1 90 ? -5.672 12.695 13.289 1 97.5 90 VAL B CA 1
ATOM 2560 C C . VAL B 1 90 ? -6.797 13.188 12.383 1 97.5 90 VAL B C 1
ATOM 2562 O O . VAL B 1 90 ? -6.793 12.93 11.18 1 97.5 90 VAL B O 1
ATOM 2565 N N . GLY B 1 91 ? -7.672 13.977 12.945 1 96 91 GLY B N 1
ATOM 2566 C CA . GLY B 1 91 ? -8.82 14.453 12.195 1 96 91 GLY B CA 1
ATOM 2567 C C . GLY B 1 91 ? -8.445 15.344 11.023 1 96 91 GLY B C 1
ATOM 2568 O O . GLY B 1 91 ? -9.195 15.461 10.055 1 96 91 GLY B O 1
ATOM 2569 N N . GLU B 1 92 ? -7.336 16 11.086 1 93.5 92 GLU B N 1
ATOM 2570 C CA . GLU B 1 92 ? -6.859 16.906 10.039 1 93.5 92 GLU B CA 1
ATOM 2571 C C . GLU B 1 92 ? -6.18 16.141 8.914 1 93.5 92 GLU B C 1
ATOM 2573 O O . GLU B 1 92 ? -6.062 16.641 7.793 1 93.5 92 GLU B O 1
ATOM 2578 N N . VAL B 1 93 ? -5.785 14.891 9.195 1 95.5 93 VAL B N 1
ATOM 2579 C CA . VAL B 1 93 ? -4.938 14.156 8.258 1 95.5 93 VAL B CA 1
ATOM 2580 C C . VAL B 1 93 ? -5.703 12.961 7.691 1 95.5 93 VAL B C 1
ATOM 2582 O O . VAL B 1 93 ? -5.461 12.547 6.555 1 95.5 93 VAL B O 1
ATOM 2585 N N . MET B 1 94 ? -6.641 12.484 8.359 1 96.75 94 MET B N 1
ATOM 2586 C CA . MET B 1 94 ? -7.336 11.25 8.016 1 96.75 94 MET B CA 1
ATOM 2587 C C . MET B 1 94 ? -8.133 11.414 6.727 1 96.75 94 MET B C 1
ATOM 2589 O O . MET B 1 94 ? -8.422 12.531 6.309 1 96.75 94 MET B O 1
ATOM 2593 N N . THR B 1 95 ? -8.352 10.305 6.078 1 94.75 95 THR B N 1
ATOM 2594 C CA . THR B 1 95 ? -9.344 10.258 5.016 1 94.75 95 THR B CA 1
ATOM 2595 C C . THR B 1 95 ? -10.758 10.188 5.594 1 94.75 95 THR B C 1
ATOM 2597 O O . THR B 1 95 ? -11.047 9.328 6.43 1 94.75 95 THR B O 1
ATOM 2600 N N . HIS B 1 96 ? -11.523 11.133 5.145 1 94 96 HIS B N 1
ATOM 2601 C CA . HIS B 1 96 ? -12.891 11.18 5.645 1 94 96 HIS B CA 1
ATOM 2602 C C . HIS B 1 96 ? -13.805 10.258 4.836 1 94 96 HIS B C 1
ATOM 2604 O O . HIS B 1 96 ? -13.555 10.008 3.656 1 94 96 HIS B O 1
ATOM 2610 N N . HIS B 1 97 ? -14.812 9.68 5.52 1 90.31 97 HIS B N 1
ATOM 2611 C CA . HIS B 1 97 ? -15.844 8.852 4.91 1 90.31 97 HIS B CA 1
ATOM 2612 C C . HIS B 1 97 ? -15.227 7.699 4.113 1 90.31 97 HIS B C 1
ATOM 2614 O O . HIS B 1 97 ? -15.484 7.562 2.916 1 90.31 97 HIS B O 1
ATOM 2620 N N . PRO B 1 98 ? -14.578 6.832 4.809 1 95.69 98 PRO B N 1
ATOM 2621 C CA . PRO B 1 98 ? -13.906 5.727 4.129 1 95.69 98 PRO B CA 1
ATOM 2622 C C . PRO B 1 98 ? -14.891 4.723 3.521 1 95.69 98 PRO B C 1
ATOM 2624 O O . PRO B 1 98 ? -16.031 4.617 3.977 1 95.69 98 PRO B O 1
ATOM 2627 N N . HIS B 1 99 ? -14.461 4.016 2.451 1 96.75 99 HIS B N 1
ATOM 2628 C CA . HIS B 1 99 ? -15.211 2.883 1.919 1 96.75 99 HIS B CA 1
ATOM 2629 C C . HIS B 1 99 ? -15.273 1.743 2.93 1 96.75 99 HIS B C 1
ATOM 2631 O O . HIS B 1 99 ? -14.289 1.445 3.602 1 96.75 99 HIS B O 1
ATOM 2637 N N . THR B 1 100 ? -16.453 1.188 3.072 1 98.06 100 THR B N 1
ATOM 2638 C CA . THR B 1 100 ? -16.656 0.092 4.012 1 98.06 100 THR B CA 1
ATOM 2639 C C . THR B 1 100 ? -17.297 -1.104 3.312 1 98.06 100 THR B C 1
ATOM 2641 O O . THR B 1 100 ? -17.719 -1.003 2.162 1 98.06 100 THR B O 1
ATOM 2644 N N . ILE B 1 101 ? -17.297 -2.225 3.963 1 98.31 101 ILE B N 1
ATOM 2645 C CA . ILE B 1 101 ? -17.969 -3.432 3.494 1 98.31 101 ILE B CA 1
ATOM 2646 C C . ILE B 1 101 ? -18.75 -4.066 4.641 1 98.31 101 ILE B C 1
ATOM 2648 O O . ILE B 1 101 ? -18.594 -3.674 5.801 1 98.31 101 ILE B O 1
ATOM 2652 N N . SER B 1 102 ? -19.609 -4.98 4.293 1 98.25 102 SER B N 1
ATOM 2653 C CA . SER B 1 102 ? -20.328 -5.734 5.309 1 98.25 102 SER B CA 1
ATOM 2654 C C . SER B 1 102 ? -19.625 -7.047 5.633 1 98.25 102 SER B C 1
ATOM 2656 O O . SER B 1 102 ? -18.703 -7.461 4.918 1 98.25 102 SER B O 1
ATOM 2658 N N . GLU B 1 103 ? -20.078 -7.691 6.688 1 96.81 103 GLU B N 1
ATOM 2659 C CA . GLU B 1 103 ? -19.469 -8.93 7.152 1 96.81 103 GLU B CA 1
ATOM 2660 C C . GLU B 1 103 ? -19.656 -10.055 6.141 1 96.81 103 GLU B C 1
ATOM 2662 O O . GLU B 1 103 ? -18.891 -11.023 6.125 1 96.81 103 GLU B O 1
ATOM 2667 N N . ASP B 1 104 ? -20.641 -9.914 5.266 1 97 104 ASP B N 1
ATOM 2668 C CA . ASP B 1 104 ? -20.984 -11 4.352 1 97 104 ASP B CA 1
ATOM 2669 C C . ASP B 1 104 ? -20.375 -10.766 2.973 1 97 104 ASP B C 1
ATOM 2671 O O . ASP B 1 104 ? -20.547 -11.578 2.064 1 97 104 ASP B O 1
ATOM 2675 N N . THR B 1 105 ? -19.641 -9.688 2.869 1 97.81 105 THR B N 1
ATOM 2676 C CA . THR B 1 105 ? -19.031 -9.398 1.58 1 97.81 105 THR B CA 1
ATOM 2677 C C . THR B 1 105 ? -18.047 -10.492 1.188 1 97.81 105 THR B C 1
ATOM 2679 O O . THR B 1 105 ? -17.25 -10.945 2.016 1 97.81 105 THR B O 1
ATOM 2682 N N . SER B 1 106 ? -18.109 -10.992 -0.049 1 97.56 106 SER B N 1
ATOM 2683 C CA . SER B 1 106 ? -17.219 -12.031 -0.536 1 97.56 106 SER B CA 1
ATOM 2684 C C . SER B 1 106 ? -15.797 -11.5 -0.726 1 97.56 106 SER B C 1
ATOM 2686 O O . SER B 1 106 ? -15.609 -10.305 -0.958 1 97.56 106 SER B O 1
ATOM 2688 N N . ILE B 1 107 ? -14.852 -12.336 -0.672 1 96.88 107 ILE B N 1
ATOM 2689 C CA . ILE B 1 107 ? -13.453 -11.961 -0.847 1 96.88 107 ILE B CA 1
ATOM 2690 C C . ILE B 1 107 ? -13.25 -11.367 -2.238 1 96.88 107 ILE B C 1
ATOM 2692 O O . ILE B 1 107 ? -12.492 -10.406 -2.404 1 96.88 107 ILE B O 1
ATOM 2696 N N . GLU B 1 108 ? -13.883 -11.93 -3.262 1 96 108 GLU B N 1
ATOM 2697 C CA . GLU B 1 108 ? -13.805 -11.375 -4.609 1 96 108 GLU B CA 1
ATOM 2698 C C . GLU B 1 108 ? -14.266 -9.922 -4.641 1 96 108 GLU B C 1
ATOM 2700 O O . GLU B 1 108 ? -13.609 -9.07 -5.234 1 96 108 GLU B O 1
ATOM 2705 N N . ALA B 1 109 ? -15.375 -9.695 -3.984 1 97.06 109 ALA B N 1
ATOM 2706 C CA . ALA B 1 109 ? -15.914 -8.336 -3.934 1 97.06 109 ALA B CA 1
ATOM 2707 C C . ALA B 1 109 ? -14.992 -7.406 -3.152 1 97.06 109 ALA B C 1
ATOM 2709 O O . ALA B 1 109 ? -14.852 -6.23 -3.49 1 97.06 109 ALA B O 1
ATOM 2710 N N . ILE B 1 110 ? -14.398 -7.906 -2.135 1 97.88 110 ILE B N 1
ATOM 2711 C CA . ILE B 1 110 ? -13.445 -7.141 -1.334 1 97.88 110 ILE B CA 1
ATOM 2712 C C . ILE B 1 110 ? -12.281 -6.684 -2.211 1 97.88 110 ILE B C 1
ATOM 2714 O O . ILE B 1 110 ? -11.945 -5.5 -2.24 1 97.88 110 ILE B O 1
ATOM 2718 N N . VAL B 1 111 ? -11.703 -7.609 -2.941 1 96.88 111 VAL B N 1
ATOM 2719 C CA . VAL B 1 111 ? -10.57 -7.312 -3.805 1 96.88 111 VAL B CA 1
ATOM 2720 C C . VAL B 1 111 ? -10.977 -6.301 -4.871 1 96.88 111 VAL B C 1
ATOM 2722 O O . VAL B 1 111 ? -10.258 -5.336 -5.129 1 96.88 111 VAL B O 1
ATOM 2725 N N . ARG B 1 112 ? -12.141 -6.453 -5.441 1 95.56 112 ARG B N 1
ATOM 2726 C CA . ARG B 1 112 ? -12.641 -5.523 -6.445 1 95.56 112 ARG B CA 1
ATOM 2727 C C . ARG B 1 112 ? -12.805 -4.121 -5.863 1 95.56 112 ARG B C 1
ATOM 2729 O O . ARG B 1 112 ? -12.453 -3.131 -6.504 1 95.56 112 ARG B O 1
ATOM 2736 N N . THR B 1 113 ? -13.312 -4.074 -4.672 1 96.5 113 THR B N 1
ATOM 2737 C CA . THR B 1 113 ? -13.516 -2.793 -4 1 96.5 113 THR B CA 1
ATOM 2738 C C . THR B 1 113 ? -12.18 -2.115 -3.713 1 96.5 113 THR B C 1
ATOM 2740 O O . THR B 1 113 ? -12.031 -0.913 -3.941 1 96.5 113 THR B O 1
ATOM 2743 N N . MET B 1 114 ? -11.18 -2.871 -3.242 1 96.25 114 MET B N 1
ATOM 2744 C CA . MET B 1 114 ? -9.859 -2.326 -2.965 1 96.25 114 MET B CA 1
ATOM 2745 C C . MET B 1 114 ? -9.227 -1.765 -4.234 1 96.25 114 MET B C 1
ATOM 2747 O O . MET B 1 114 ? -8.664 -0.667 -4.219 1 96.25 114 MET B O 1
ATOM 2751 N N . GLU B 1 115 ? -9.359 -2.469 -5.309 1 93 115 GLU B N 1
ATOM 2752 C CA . GLU B 1 115 ? -8.758 -2.053 -6.57 1 93 115 GLU B CA 1
ATOM 2753 C C . GLU B 1 115 ? -9.477 -0.84 -7.152 1 93 115 GLU B C 1
ATOM 2755 O O . GLU B 1 115 ? -8.836 0.12 -7.586 1 93 115 GLU B O 1
ATOM 2760 N N . LYS B 1 116 ? -10.781 -0.91 -7.133 1 93.94 116 LYS B N 1
ATOM 2761 C CA . LYS B 1 116 ? -11.602 0.16 -7.695 1 93.94 116 LYS B CA 1
ATOM 2762 C C . LYS B 1 116 ? -11.32 1.489 -7 1 93.94 116 LYS B C 1
ATOM 2764 O O . LYS B 1 116 ? -11.211 2.527 -7.652 1 93.94 116 LYS B O 1
ATOM 2769 N N . HIS B 1 117 ? -11.156 1.419 -5.754 1 94.19 117 HIS B N 1
ATOM 2770 C CA . HIS B 1 117 ? -11.039 2.652 -4.984 1 94.19 117 HIS B CA 1
ATOM 2771 C C . HIS B 1 117 ? -9.586 2.902 -4.57 1 94.19 117 HIS B C 1
ATOM 2773 O O . HIS B 1 117 ? -9.289 3.898 -3.904 1 94.19 117 HIS B O 1
ATOM 2779 N N . HIS B 1 118 ? -8.719 2.037 -4.926 1 92.31 118 HIS B N 1
ATOM 2780 C CA . HIS B 1 118 ? -7.285 2.146 -4.664 1 92.31 118 HIS B CA 1
ATOM 2781 C C . HIS B 1 118 ? -7.008 2.26 -3.168 1 92.31 118 HIS B C 1
ATOM 2783 O O . HIS B 1 118 ? -6.262 3.141 -2.736 1 92.31 118 HIS B O 1
ATOM 2789 N N . VAL B 1 119 ? -7.664 1.373 -2.379 1 94.44 119 VAL B N 1
ATOM 2790 C CA . VAL B 1 119 ? -7.445 1.331 -0.936 1 94.44 119 VAL B CA 1
ATOM 2791 C C . VAL B 1 119 ? -6.891 -0.034 -0.536 1 94.44 119 VAL B C 1
ATOM 2793 O O . VAL B 1 119 ? -7.105 -1.027 -1.235 1 94.44 119 VAL B O 1
ATOM 2796 N N . LYS B 1 120 ? -6.207 -0.065 0.643 1 94.62 120 LYS B N 1
ATOM 2797 C CA . LYS B 1 120 ? -5.547 -1.294 1.069 1 94.62 120 LYS B CA 1
ATOM 2798 C C . LYS B 1 120 ? -6.219 -1.882 2.305 1 94.62 120 LYS B C 1
ATOM 2800 O O . LYS B 1 120 ? -5.801 -2.926 2.811 1 94.62 120 LYS B O 1
ATOM 2805 N N . ARG B 1 121 ? -7.23 -1.188 2.752 1 96.94 121 ARG B N 1
ATOM 2806 C CA . ARG B 1 121 ? -7.98 -1.645 3.92 1 96.94 121 ARG B CA 1
ATOM 2807 C C . ARG B 1 121 ? -9.438 -1.219 3.836 1 96.94 121 ARG B C 1
ATOM 2809 O O . ARG B 1 121 ? -9.758 -0.166 3.275 1 96.94 121 ARG B O 1
ATOM 2816 N N . LEU B 1 122 ? -10.289 -2.059 4.352 1 98.06 122 LEU B N 1
ATOM 2817 C CA . LEU B 1 122 ? -11.734 -1.824 4.348 1 98.06 122 LEU B CA 1
ATOM 2818 C C . LEU B 1 122 ? -12.336 -2.141 5.711 1 98.06 122 LEU B C 1
ATOM 2820 O O . LEU B 1 122 ? -12.352 -3.299 6.137 1 98.06 122 LEU B O 1
ATOM 2824 N N . PRO B 1 123 ? -12.812 -1.089 6.402 1 98.38 123 PRO B N 1
ATOM 2825 C CA . PRO B 1 123 ? -13.57 -1.386 7.617 1 98.38 123 PRO B CA 1
ATOM 2826 C C . PRO B 1 123 ? -14.805 -2.242 7.344 1 98.38 123 PRO B C 1
ATOM 2828 O O . PRO B 1 123 ? -15.469 -2.07 6.32 1 98.38 123 PRO B O 1
ATOM 2831 N N . VAL B 1 124 ? -15.094 -3.139 8.234 1 98.5 124 VAL B N 1
ATOM 2832 C CA . VAL B 1 124 ? -16.266 -4.016 8.133 1 98.5 124 VAL B CA 1
ATOM 2833 C C . VAL B 1 124 ? -17.344 -3.541 9.094 1 98.5 124 VAL B C 1
ATOM 2835 O O . VAL B 1 124 ? -17.094 -3.367 10.289 1 98.5 124 VAL B O 1
ATOM 2838 N N . MET B 1 125 ? -18.516 -3.391 8.523 1 98.06 125 MET B N 1
ATOM 2839 C CA . MET B 1 125 ? -19.609 -2.826 9.305 1 98.06 125 MET B CA 1
ATOM 2840 C C . MET B 1 125 ? -20.734 -3.848 9.5 1 98.06 125 MET B C 1
ATOM 2842 O O . MET B 1 125 ? -21 -4.66 8.609 1 98.06 125 MET B O 1
ATOM 2846 N N . ARG B 1 126 ? -21.328 -3.867 10.641 1 96.94 126 ARG B N 1
ATOM 2847 C CA . ARG B 1 126 ? -22.641 -4.449 10.93 1 96.94 126 ARG B CA 1
ATOM 2848 C C . ARG B 1 126 ? -23.672 -3.367 11.242 1 96.94 126 ARG B C 1
ATOM 2850 O O . ARG B 1 126 ? -23.75 -2.891 12.375 1 96.94 126 ARG B O 1
ATOM 2857 N N . GLY B 1 127 ? -24.453 -2.916 10.211 1 94.31 127 GLY B N 1
ATOM 2858 C CA . GLY B 1 127 ? -25.203 -1.683 10.367 1 94.31 127 GLY B CA 1
ATOM 2859 C C . GLY B 1 127 ? -24.312 -0.464 10.562 1 94.31 127 GLY B C 1
ATOM 2860 O O . GLY B 1 127 ? -23.469 -0.172 9.719 1 94.31 127 GLY B O 1
ATOM 2861 N N . ASP B 1 128 ? -24.438 0.153 11.703 1 92.69 128 ASP B N 1
ATOM 2862 C CA . ASP B 1 128 ? -23.641 1.353 11.969 1 92.69 128 ASP B CA 1
ATOM 2863 C C . ASP B 1 128 ? -22.484 1.044 12.898 1 92.69 128 ASP B C 1
ATOM 2865 O O . ASP B 1 128 ? -21.75 1.951 13.32 1 92.69 128 ASP B O 1
ATOM 2869 N N . GLN B 1 129 ? -22.328 -0.251 13.086 1 95.19 129 GLN B N 1
ATOM 2870 C CA . GLN B 1 129 ? -21.281 -0.643 14.031 1 95.19 129 GLN B CA 1
ATOM 2871 C C . GLN B 1 129 ? -20.047 -1.153 13.297 1 95.19 129 GLN B C 1
ATOM 2873 O O . GLN B 1 129 ? -20.141 -1.991 12.398 1 95.19 129 GLN B O 1
ATOM 2878 N N . LEU B 1 130 ? -18.922 -0.597 13.656 1 97.19 130 LEU B N 1
ATOM 2879 C CA . LEU B 1 130 ? -17.641 -1.099 13.188 1 97.19 130 LEU B CA 1
ATOM 2880 C C . LEU B 1 130 ? -17.281 -2.41 13.875 1 97.19 130 LEU B C 1
ATOM 2882 O O . LEU B 1 130 ? -17.094 -2.443 15.094 1 97.19 130 LEU B O 1
ATOM 2886 N N . VAL B 1 131 ? -17.172 -3.516 13.109 1 97 131 VAL B N 1
ATOM 2887 C CA . VAL B 1 131 ? -17.016 -4.809 13.758 1 97 131 VAL B CA 1
ATOM 2888 C C . VAL B 1 131 ? -15.672 -5.43 13.352 1 97 131 VAL B C 1
ATOM 2890 O O . VAL B 1 131 ? -15.266 -6.449 13.906 1 97 131 VAL B O 1
ATOM 2893 N N . GLY B 1 132 ? -15.031 -4.902 12.383 1 97.62 132 GLY B N 1
ATOM 2894 C CA . GLY B 1 132 ? -13.742 -5.438 11.961 1 97.62 132 GLY B CA 1
ATOM 2895 C C . GLY B 1 132 ? -13.086 -4.625 10.859 1 97.62 132 GLY B C 1
ATOM 2896 O O . GLY B 1 132 ? -13.562 -3.541 10.516 1 97.62 132 GLY B O 1
ATOM 2897 N N . ILE B 1 133 ? -12 -5.094 10.336 1 98.19 133 ILE B N 1
ATOM 2898 C CA . ILE B 1 133 ? -11.266 -4.469 9.242 1 98.19 133 ILE B CA 1
ATOM 2899 C C . ILE B 1 133 ? -10.586 -5.543 8.398 1 98.19 133 ILE B C 1
ATOM 2901 O O . ILE B 1 133 ? -10.062 -6.527 8.938 1 98.19 133 ILE B O 1
ATOM 2905 N N . VAL B 1 134 ? -10.703 -5.453 7.125 1 97.88 134 VAL B N 1
ATOM 2906 C CA . VAL B 1 134 ? -9.984 -6.336 6.207 1 97.88 134 VAL B CA 1
ATOM 2907 C C . VAL B 1 134 ? -8.844 -5.574 5.543 1 97.88 134 VAL B C 1
ATOM 2909 O O . VAL B 1 134 ? -9.047 -4.496 4.98 1 97.88 134 VAL B O 1
ATOM 2912 N N . THR B 1 135 ? -7.629 -6.059 5.688 1 97.06 135 THR B N 1
ATOM 2913 C CA . THR B 1 135 ? -6.445 -5.488 5.043 1 97.06 135 THR B CA 1
ATOM 2914 C C . THR B 1 135 ? -5.816 -6.492 4.086 1 97.06 135 THR B C 1
ATOM 2916 O O . THR B 1 135 ? -6.262 -7.641 3.998 1 97.06 135 THR B O 1
ATOM 2919 N N . ARG B 1 136 ? -4.793 -6.051 3.355 1 96.56 136 ARG B N 1
ATOM 2920 C CA . ARG B 1 136 ? -4.059 -6.957 2.479 1 96.56 136 ARG B CA 1
ATOM 2921 C C . ARG B 1 136 ? -3.379 -8.062 3.277 1 96.56 136 ARG B C 1
ATOM 2923 O O . ARG B 1 136 ? -3.215 -9.18 2.785 1 96.56 136 ARG B O 1
ATOM 2930 N N . LYS B 1 137 ? -3.08 -7.777 4.492 1 95.94 137 LYS B N 1
ATOM 2931 C CA . LYS B 1 137 ? -2.5 -8.789 5.363 1 95.94 137 LYS B CA 1
ATOM 2932 C C . LYS B 1 137 ? -3.484 -9.93 5.613 1 95.94 137 LYS B C 1
ATOM 2934 O O . LYS B 1 137 ? -3.086 -11.094 5.691 1 95.94 137 LYS B O 1
ATOM 2939 N N . ASN B 1 138 ? -4.715 -9.594 5.746 1 96.69 138 ASN B N 1
ATOM 2940 C CA . ASN B 1 138 ? -5.723 -10.633 5.938 1 96.69 138 ASN B CA 1
ATOM 2941 C C . ASN B 1 138 ? -5.82 -11.547 4.723 1 96.69 138 ASN B C 1
ATOM 2943 O O . ASN B 1 138 ? -6 -12.758 4.867 1 96.69 138 ASN B O 1
ATOM 2947 N N . LEU B 1 139 ? -5.742 -10.961 3.541 1 96.19 139 LEU B N 1
ATOM 2948 C CA . LEU B 1 139 ? -5.762 -11.758 2.318 1 96.19 139 LEU B CA 1
ATOM 2949 C C . LEU B 1 139 ? -4.527 -12.648 2.232 1 96.19 139 LEU B C 1
ATOM 2951 O O . LEU B 1 139 ? -4.625 -13.812 1.827 1 96.19 139 LEU B O 1
ATOM 2955 N N . LEU B 1 140 ? -3.414 -12.047 2.598 1 96.44 140 LEU B N 1
ATOM 2956 C CA . LEU B 1 140 ? -2.17 -12.805 2.66 1 96.44 140 LEU B CA 1
ATOM 2957 C C . LEU B 1 140 ? -2.32 -14.023 3.568 1 96.44 140 LEU B C 1
ATOM 2959 O O . LEU B 1 140 ? -1.921 -15.133 3.201 1 96.44 140 LEU B O 1
ATOM 2963 N N . ARG B 1 141 ? -2.873 -13.852 4.719 1 95.31 141 ARG B N 1
ATOM 2964 C CA . ARG B 1 141 ? -3.094 -14.945 5.664 1 95.31 141 ARG B CA 1
ATOM 2965 C C . ARG B 1 141 ? -4.016 -16 5.074 1 95.31 141 ARG B C 1
ATOM 2967 O O . ARG B 1 141 ? -3.803 -17.203 5.277 1 95.31 141 ARG B O 1
ATOM 2974 N N . ALA B 1 142 ? -5.012 -15.578 4.371 1 94.06 142 ALA B N 1
ATOM 2975 C CA . ALA B 1 142 ? -5.941 -16.516 3.738 1 94.06 142 ALA B CA 1
ATOM 2976 C C . ALA B 1 142 ? -5.227 -17.391 2.717 1 94.06 142 ALA B C 1
ATOM 2978 O O . ALA B 1 142 ? -5.477 -18.594 2.645 1 94.06 142 ALA B O 1
ATOM 2979 N N . VAL B 1 143 ? -4.371 -16.828 1.946 1 92.81 143 VAL B N 1
ATOM 2980 C CA . VAL B 1 143 ? -3.602 -17.578 0.968 1 92.81 143 VAL B CA 1
ATOM 2981 C C . VAL B 1 143 ? -2.707 -18.594 1.685 1 92.81 143 VAL B C 1
ATOM 2983 O O . VAL B 1 143 ? -2.643 -19.75 1.294 1 92.81 143 VAL B O 1
ATOM 2986 N N . ALA B 1 144 ? -1.999 -18.141 2.713 1 92 144 ALA B N 1
ATOM 2987 C CA . ALA B 1 144 ? -1.104 -19.016 3.473 1 92 144 ALA B CA 1
ATOM 2988 C C . ALA B 1 144 ? -1.852 -20.219 4.016 1 92 144 ALA B C 1
ATOM 2990 O O . ALA B 1 144 ? -1.309 -21.328 4.047 1 92 144 ALA B O 1
ATOM 2991 N N . ASN B 1 145 ? -3.074 -20.031 4.344 1 89 145 ASN B N 1
ATOM 2992 C CA . ASN B 1 145 ? -3.877 -21.094 4.957 1 89 145 ASN B CA 1
ATOM 2993 C C . ASN B 1 145 ? -4.426 -22.062 3.908 1 89 145 ASN B C 1
ATOM 2995 O O . ASN B 1 145 ? -4.578 -23.25 4.176 1 89 145 ASN B O 1
ATOM 2999 N N . LEU B 1 146 ? -4.684 -21.625 2.689 1 81.06 14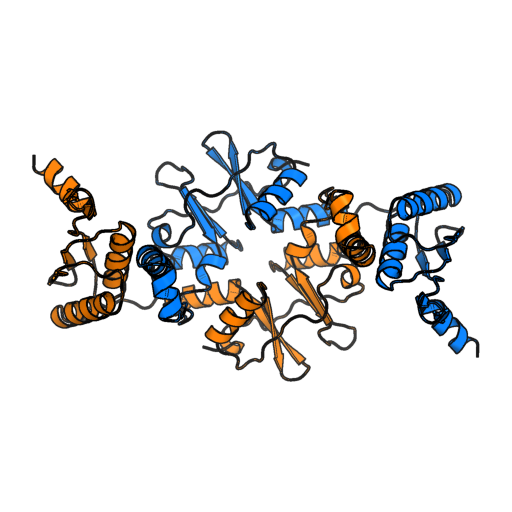6 LEU B N 1
ATOM 3000 C CA . LEU B 1 146 ? -5.375 -22.422 1.678 1 81.06 146 LEU B CA 1
ATOM 3001 C C . LEU B 1 146 ? -4.375 -23.156 0.792 1 81.06 146 LEU B C 1
ATOM 3003 O O . LEU B 1 146 ? -4.703 -24.203 0.217 1 81.06 146 LEU B O 1
ATOM 3007 N N . ALA B 1 147 ? -3.27 -22.547 0.458 1 71.38 147 ALA B N 1
ATOM 3008 C CA . ALA B 1 147 ? -2.312 -23.109 -0.484 1 71.38 147 ALA B CA 1
ATOM 3009 C C . ALA B 1 147 ? -1.669 -24.375 0.089 1 71.38 147 ALA B C 1
ATOM 3011 O O . ALA B 1 147 ? -0.976 -25.109 -0.624 1 71.38 147 ALA B O 1
ATOM 3012 N N . ARG B 1 148 ? -1.882 -24.688 1.291 1 63.41 148 ARG B N 1
ATOM 3013 C CA . ARG B 1 148 ? -1.305 -25.875 1.898 1 63.41 148 ARG B CA 1
ATOM 3014 C C . ARG B 1 148 ? -1.977 -27.141 1.368 1 63.41 148 ARG B C 1
ATOM 3016 O O . ARG B 1 148 ? -1.539 -28.25 1.665 1 63.41 148 ARG B O 1
ATOM 3023 N N . GLU B 1 149 ? -2.838 -26.938 0.496 1 58.91 149 GLU B N 1
ATOM 3024 C CA . GLU B 1 149 ? -3.574 -28.141 0.125 1 58.91 149 GLU B CA 1
ATOM 3025 C C . GLU B 1 149 ? -2.719 -29.078 -0.738 1 58.91 149 GLU B C 1
ATOM 3027 O O . GLU B 1 149 ? -2.082 -28.625 -1.694 1 58.91 149 GLU B O 1
ATOM 3032 N N . VAL B 1 150 ? -2.316 -30.188 -0.117 1 56.88 150 VAL B N 1
ATOM 3033 C CA . VAL B 1 150 ? -1.464 -31.312 -0.51 1 56.88 150 VAL B CA 1
ATOM 3034 C C . VAL B 1 150 ? -2.018 -31.953 -1.775 1 56.88 150 VAL B C 1
ATOM 3036 O O . VAL B 1 150 ? -3.221 -32.219 -1.875 1 56.88 150 VAL B O 1
ATOM 3039 N N . PRO B 1 151 ? -1.132 -31.953 -2.865 1 58.75 151 PRO B N 1
ATOM 3040 C CA . PRO B 1 151 ? -1.49 -32.719 -4.062 1 58.75 151 PRO B CA 1
ATOM 3041 C C . PRO B 1 151 ? -2.041 -34.094 -3.732 1 58.75 151 PRO B C 1
ATOM 3043 O O . PRO B 1 151 ? -1.638 -34.719 -2.736 1 58.75 151 PRO B O 1
ATOM 3046 N N . ASP B 1 152 ? -3.193 -34.375 -4.223 1 63.66 152 ASP B N 1
ATOM 3047 C CA . ASP B 1 152 ? -3.709 -35.719 -4.102 1 63.66 152 ASP B CA 1
ATOM 3048 C C . ASP B 1 152 ? -2.85 -36.719 -4.895 1 63.66 152 ASP B C 1
ATOM 3050 O O . ASP B 1 152 ? -2.828 -36.656 -6.129 1 63.66 152 ASP B O 1
ATOM 3054 N N . PRO B 1 153 ? -1.983 -37.438 -4.227 1 63.91 153 PRO B N 1
ATOM 3055 C CA . PRO B 1 153 ? -1.087 -38.344 -4.93 1 63.91 153 PRO B CA 1
ATOM 3056 C C . PRO B 1 153 ? -1.839 -39.469 -5.664 1 63.91 153 PRO B C 1
ATOM 3058 O O . PRO B 1 153 ? -1.245 -40.188 -6.465 1 63.91 153 PRO B O 1
ATOM 3061 N N . THR B 1 154 ? -3.062 -39.438 -5.586 1 73.31 154 THR B N 1
ATOM 3062 C CA . THR B 1 154 ? -3.768 -40.625 -6.051 1 73.31 154 THR B CA 1
ATOM 3063 C C . THR B 1 154 ? -4.402 -40.375 -7.418 1 73.31 154 THR B C 1
ATOM 3065 O O . THR B 1 154 ? -5.07 -41.281 -7.965 1 73.31 154 THR B O 1
ATOM 3068 N N . THR B 1 155 ? -4.055 -39.312 -7.922 1 80.69 155 THR B N 1
ATOM 3069 C CA . THR B 1 155 ? -4.699 -39.031 -9.195 1 80.69 155 THR B CA 1
ATOM 3070 C C . THR B 1 155 ? -4.012 -39.781 -10.328 1 80.69 155 THR B C 1
ATOM 3072 O O . THR B 1 155 ? -2.781 -39.781 -10.422 1 80.69 155 THR B O 1
ATOM 3075 N N . ALA B 1 156 ? -4.777 -40.438 -11.156 1 91 156 ALA B N 1
ATOM 3076 C CA . ALA B 1 156 ? -4.262 -41.156 -12.305 1 91 156 ALA B CA 1
ATOM 3077 C C . ALA B 1 156 ? -3.645 -40.219 -13.336 1 91 156 ALA B C 1
ATOM 3079 O O . ALA B 1 156 ? -4.141 -39.125 -13.539 1 91 156 ALA B O 1
ATOM 3080 N N . ASP B 1 157 ? -2.607 -40.719 -13.969 1 93.38 157 ASP B N 1
ATOM 3081 C CA . ASP B 1 157 ? -1.854 -39.906 -14.938 1 93.38 157 ASP B CA 1
ATOM 3082 C C . ASP B 1 157 ? -2.758 -39.406 -16.062 1 93.38 157 ASP B C 1
ATOM 3084 O O . ASP B 1 157 ? -2.607 -38.281 -16.531 1 93.38 157 ASP B O 1
ATOM 3088 N N . ASP B 1 158 ? -3.699 -40.25 -16.453 1 93.94 158 ASP B N 1
ATOM 3089 C CA . ASP B 1 158 ? -4.598 -39.875 -17.531 1 93.94 158 ASP B CA 1
ATOM 3090 C C . ASP B 1 158 ? -5.48 -38.688 -17.125 1 93.94 158 ASP B C 1
ATOM 3092 O O . ASP B 1 158 ? -5.746 -37.812 -17.938 1 93.94 158 ASP B O 1
ATOM 3096 N N . LYS B 1 159 ? -5.91 -38.781 -15.93 1 94.06 159 LYS B N 1
ATOM 3097 C CA . LYS B 1 159 ? -6.742 -37.688 -15.422 1 94.06 159 LYS B CA 1
ATOM 3098 C C . LYS B 1 159 ? -5.934 -36.406 -15.281 1 94.06 159 LYS B C 1
ATOM 3100 O O . LYS B 1 159 ? -6.438 -35.312 -15.578 1 94.06 159 LYS B O 1
ATOM 3105 N N . ILE B 1 160 ? -4.723 -36.594 -14.852 1 94.06 160 ILE B N 1
ATOM 3106 C CA . ILE B 1 160 ? -3.822 -35.438 -14.734 1 94.06 160 ILE B CA 1
ATOM 3107 C C . ILE B 1 160 ? -3.637 -34.781 -16.109 1 94.06 160 ILE B C 1
ATOM 3109 O O . ILE B 1 160 ? -3.752 -33.562 -16.234 1 94.06 160 ILE B O 1
ATOM 3113 N N . ARG B 1 161 ? -3.395 -35.594 -17.094 1 95.94 161 ARG B N 1
ATOM 3114 C CA . ARG B 1 161 ? -3.178 -35.125 -18.453 1 95.94 161 ARG B CA 1
ATOM 3115 C C . ARG B 1 161 ? -4.398 -34.375 -18.969 1 95.94 161 ARG B C 1
ATOM 3117 O O . ARG B 1 161 ? -4.273 -33.25 -19.5 1 95.94 161 ARG B O 1
ATOM 3124 N N . GLU B 1 162 ? -5.547 -34.906 -18.781 1 95.12 162 GLU B N 1
ATOM 3125 C CA . GLU B 1 162 ? -6.785 -34.281 -19.25 1 95.12 162 GLU B CA 1
ATOM 3126 C C . GLU B 1 162 ? -7 -32.906 -18.609 1 95.12 162 GLU B C 1
ATOM 3128 O O . GLU B 1 162 ? -7.395 -31.969 -19.281 1 95.12 162 GLU B O 1
ATOM 3133 N N . LYS B 1 163 ? -6.734 -32.906 -17.359 1 94 163 LYS B N 1
ATOM 3134 C CA . LYS B 1 163 ? -6.934 -31.672 -16.641 1 94 163 LYS B CA 1
ATOM 3135 C C . LYS B 1 163 ? -5.953 -30.594 -17.094 1 94 163 LYS B C 1
ATOM 3137 O O . LYS B 1 163 ? -6.324 -29.422 -17.234 1 94 163 LYS B O 1
ATOM 3142 N N . ILE B 1 164 ? -4.723 -30.953 -17.328 1 95 164 ILE B N 1
ATOM 3143 C CA . ILE B 1 164 ? -3.701 -30 -17.766 1 95 164 ILE B CA 1
ATOM 3144 C C . ILE B 1 164 ? -4.078 -29.453 -19.141 1 95 164 ILE B C 1
ATOM 3146 O O . ILE B 1 164 ? -4.047 -28.234 -19.359 1 95 164 ILE B O 1
ATOM 3150 N N . VAL B 1 165 ? -4.445 -30.344 -20.031 1 95.69 165 VAL B N 1
ATOM 3151 C CA . VAL B 1 165 ? -4.812 -29.938 -21.375 1 95.69 165 VAL B CA 1
ATOM 3152 C C . VAL B 1 165 ? -6.012 -28.984 -21.328 1 95.69 165 VAL B C 1
ATOM 3154 O O . VAL B 1 165 ? -6.012 -27.938 -21.969 1 95.69 165 VAL B O 1
ATOM 3157 N N . ALA B 1 166 ? -6.961 -29.312 -20.547 1 94.44 166 ALA B N 1
ATOM 3158 C CA . ALA B 1 166 ? -8.164 -28.5 -20.422 1 94.44 166 ALA B CA 1
ATOM 3159 C C . ALA B 1 166 ? -7.824 -27.109 -19.906 1 94.44 166 ALA B C 1
ATOM 3161 O O . ALA B 1 166 ? -8.328 -26.109 -20.422 1 94.44 166 ALA B O 1
ATOM 3162 N N . GLU B 1 167 ? -6.98 -27.078 -18.922 1 92.25 167 GLU B N 1
ATOM 3163 C CA . GLU B 1 167 ? -6.609 -25.812 -18.297 1 92.25 167 GLU B CA 1
ATOM 3164 C C . GLU B 1 167 ? -5.852 -24.906 -19.281 1 92.25 167 GLU B C 1
ATOM 3166 O O . GLU B 1 167 ? -6.082 -23.703 -19.328 1 92.25 167 GLU B O 1
ATOM 3171 N N . ILE B 1 168 ? -4.984 -25.469 -20.031 1 94.25 168 ILE B N 1
ATOM 3172 C CA . ILE B 1 168 ? -4.152 -24.703 -20.953 1 94.25 168 ILE B CA 1
ATOM 3173 C C . ILE B 1 168 ? -4.984 -24.266 -22.156 1 94.25 168 ILE B C 1
ATOM 3175 O O . ILE B 1 168 ? -4.875 -23.125 -22.609 1 94.25 168 ILE B O 1
ATOM 3179 N N . ASP B 1 169 ? -5.867 -25.125 -22.609 1 91.69 169 ASP B N 1
ATOM 3180 C CA . ASP B 1 169 ? -6.633 -24.906 -23.844 1 91.69 169 ASP B CA 1
ATOM 3181 C C . ASP B 1 169 ? -7.641 -23.781 -23.672 1 91.69 169 ASP B C 1
ATOM 3183 O O . ASP B 1 169 ? -8.102 -23.188 -24.656 1 91.69 169 ASP B O 1
ATOM 3187 N N . ARG B 1 170 ? -7.965 -23.5 -22.484 1 88.19 170 ARG B N 1
ATOM 3188 C CA . ARG B 1 170 ? -8.945 -22.453 -22.203 1 88.19 170 ARG B CA 1
ATOM 3189 C C . ARG B 1 170 ? -8.32 -21.062 -22.375 1 88.19 170 ARG B C 1
ATOM 3191 O O . ARG B 1 170 ? -9.031 -20.062 -22.328 1 88.19 170 ARG B O 1
ATOM 3198 N N . ASN B 1 171 ? -7.074 -21.047 -22.609 1 90.38 171 ASN B N 1
ATOM 3199 C CA . ASN B 1 171 ? -6.387 -19.766 -22.625 1 90.38 171 ASN B CA 1
ATOM 3200 C C . ASN B 1 171 ? -5.863 -19.422 -24.016 1 90.38 171 ASN B C 1
ATOM 3202 O O . ASN B 1 171 ? -5.5 -20.312 -24.781 1 90.38 171 ASN B O 1
ATOM 3206 N N . ASP B 1 172 ? -5.738 -18.141 -24.281 1 86.56 172 ASP B N 1
ATOM 3207 C CA . ASP B 1 172 ? -5.301 -17.656 -25.594 1 86.56 172 ASP B CA 1
ATOM 3208 C C . ASP B 1 172 ? -3.793 -17.828 -25.766 1 86.56 172 ASP B C 1
ATOM 3210 O O . ASP B 1 172 ? -3.289 -17.875 -26.891 1 86.56 172 ASP B O 1
ATOM 3214 N N . TRP B 1 173 ? -3.104 -17.938 -24.688 1 88.94 173 TRP B N 1
ATOM 3215 C CA . TRP B 1 173 ? -1.65 -18.047 -24.75 1 88.94 173 TRP B CA 1
ATOM 3216 C C . TRP B 1 173 ? -1.224 -19.5 -24.922 1 88.94 173 TRP B C 1
ATOM 3218 O O . TRP B 1 173 ? -0.033 -19.812 -24.875 1 88.94 173 TRP B O 1
ATOM 3228 N N . ARG B 1 174 ? -2.146 -20.375 -25.219 1 92.62 174 ARG B N 1
ATOM 3229 C CA . ARG B 1 174 ? -1.849 -21.812 -25.344 1 92.62 174 ARG B CA 1
ATOM 3230 C C . ARG B 1 174 ? -0.841 -22.062 -26.469 1 92.62 174 ARG B C 1
ATOM 3232 O O . ARG B 1 174 ? -0.896 -21.422 -27.516 1 92.62 174 ARG B O 1
ATOM 3239 N N . PRO B 1 175 ? 0.102 -22.984 -26.172 1 91.75 175 PRO B N 1
ATOM 3240 C CA . PRO B 1 175 ? 1.059 -23.359 -27.219 1 91.75 175 PRO B CA 1
ATOM 3241 C C . PRO B 1 175 ? 0.389 -24 -28.422 1 91.75 175 PRO B C 1
ATOM 3243 O O . PRO B 1 175 ? -0.618 -24.703 -28.281 1 91.75 175 PRO B O 1
ATOM 3246 N N . PHE B 1 176 ? 0.971 -23.734 -29.594 1 90.62 176 PHE B N 1
ATOM 3247 C CA . PHE B 1 176 ? 0.539 -24.438 -30.812 1 90.62 176 PHE B CA 1
ATOM 3248 C C . PHE B 1 176 ? 1.015 -25.891 -30.797 1 90.62 176 PHE B C 1
ATOM 3250 O O . PHE B 1 176 ? 2.172 -26.156 -30.484 1 90.62 176 PHE B O 1
ATOM 3257 N N . GLY B 1 177 ? 0.107 -26.828 -31.078 1 91.81 177 GLY B N 1
ATOM 3258 C CA . GLY B 1 177 ? 0.485 -28.234 -31.109 1 91.81 177 GLY B CA 1
ATOM 3259 C C . GLY B 1 177 ? 0.792 -28.797 -29.734 1 91.81 177 GLY B C 1
ATOM 3260 O O . GLY B 1 177 ? 1.705 -29.609 -29.578 1 91.81 177 GLY B O 1
ATOM 3261 N N . LEU B 1 178 ? 0.192 -28.344 -28.75 1 93.31 178 LEU B N 1
ATOM 3262 C CA . LEU B 1 178 ? 0.418 -28.781 -27.375 1 93.31 178 LEU B CA 1
ATOM 3263 C C . LEU B 1 178 ? 0.275 -30.297 -27.25 1 93.31 178 LEU B C 1
ATOM 3265 O O . LEU B 1 178 ? -0.72 -30.859 -27.688 1 93.31 178 LEU B O 1
ATOM 3269 N N . SER B 1 179 ? 1.271 -30.969 -26.719 1 94.56 179 SER B N 1
ATOM 3270 C CA . SER B 1 179 ? 1.271 -32.375 -26.328 1 94.56 179 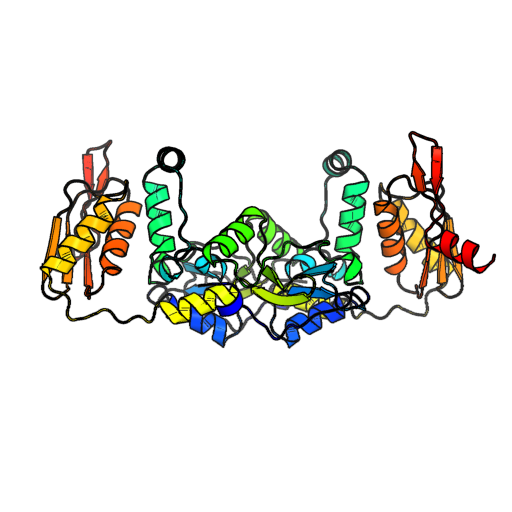SER B CA 1
ATOM 3271 C C . SER B 1 179 ? 1.738 -32.531 -24.891 1 94.56 179 SER B C 1
ATOM 3273 O O . SER B 1 179 ? 2.789 -32.031 -24.5 1 94.56 179 SER B O 1
ATOM 3275 N N . VAL B 1 180 ? 0.931 -33.188 -24.156 1 96.44 180 VAL B N 1
ATOM 3276 C CA . VAL B 1 180 ? 1.232 -33.406 -22.734 1 96.44 180 VAL B CA 1
ATOM 3277 C C . VAL B 1 180 ? 1.403 -34.906 -22.469 1 96.44 180 VAL B C 1
ATOM 3279 O O . VAL B 1 180 ? 0.527 -35.688 -22.797 1 96.44 180 VAL B O 1
ATOM 3282 N N . LEU B 1 181 ? 2.516 -35.219 -21.938 1 95.69 181 LEU B N 1
ATOM 3283 C CA . LEU B 1 181 ? 2.77 -36.594 -21.469 1 95.69 181 LEU B CA 1
ATOM 3284 C C . LEU B 1 181 ? 2.91 -36.625 -19.953 1 95.69 181 LEU B C 1
ATOM 3286 O O . LEU B 1 181 ? 3.541 -35.75 -19.359 1 95.69 181 LEU B O 1
ATOM 3290 N N . VAL B 1 182 ? 2.248 -37.562 -19.375 1 95.56 182 VAL B N 1
ATOM 3291 C CA . VAL B 1 182 ? 2.32 -37.719 -17.922 1 95.56 182 VAL B CA 1
ATOM 3292 C C . VAL B 1 182 ? 2.707 -39.156 -17.562 1 95.56 182 VAL B C 1
ATOM 3294 O O . VAL B 1 182 ? 2.09 -40.094 -18.031 1 95.56 182 VAL B O 1
ATOM 3297 N N . ARG B 1 183 ? 3.732 -39.25 -16.781 1 94.38 183 ARG B N 1
ATOM 3298 C CA . ARG B 1 183 ? 4.148 -40.531 -16.219 1 94.38 183 ARG B CA 1
ATOM 3299 C C . ARG B 1 183 ? 4.445 -40.406 -14.727 1 94.38 183 ARG B C 1
ATOM 3301 O O . ARG B 1 183 ? 5.422 -39.75 -14.336 1 94.38 183 ARG B O 1
ATOM 3308 N N . ASP B 1 184 ? 3.695 -41.094 -13.852 1 92.5 184 ASP B N 1
ATOM 3309 C CA . ASP B 1 184 ? 3.852 -41.062 -12.398 1 92.5 184 ASP B CA 1
ATOM 3310 C C . ASP B 1 184 ? 3.881 -39.625 -11.875 1 92.5 184 ASP B C 1
ATOM 3312 O O . ASP B 1 184 ? 4.754 -39.281 -11.078 1 92.5 184 ASP B O 1
ATOM 3316 N N . GLY B 1 185 ? 3.064 -38.844 -12.5 1 90.94 185 GLY B N 1
ATOM 3317 C CA . GLY B 1 185 ? 2.92 -37.469 -12.039 1 90.94 185 GLY B CA 1
ATOM 3318 C C . GLY B 1 185 ? 3.957 -36.531 -12.617 1 90.94 185 GLY B C 1
ATOM 3319 O O . GLY B 1 185 ? 3.965 -35.344 -12.312 1 90.94 185 GLY B O 1
ATOM 3320 N N . VAL B 1 186 ? 4.895 -37.094 -13.398 1 94.06 186 VAL B N 1
ATOM 3321 C CA . VAL B 1 186 ? 5.891 -36.25 -14.078 1 94.06 186 VAL B CA 1
ATOM 3322 C C . VAL B 1 186 ? 5.363 -35.844 -15.445 1 94.06 186 VAL B C 1
ATOM 3324 O O . VAL B 1 186 ? 5.031 -36.688 -16.281 1 94.06 186 VAL B O 1
ATOM 3327 N N . VAL B 1 187 ? 5.328 -34.531 -15.664 1 95.25 187 VAL B N 1
ATOM 3328 C CA . VAL B 1 187 ? 4.668 -33.969 -16.844 1 95.25 187 VAL B CA 1
ATOM 3329 C C . VAL B 1 187 ? 5.719 -33.5 -17.828 1 95.25 187 VAL B C 1
ATOM 3331 O O . VAL B 1 187 ? 6.68 -32.812 -17.438 1 95.25 187 VAL B O 1
ATOM 3334 N N . HIS B 1 188 ? 5.551 -33.844 -19.031 1 94.94 188 HIS B N 1
ATOM 3335 C CA . HIS B 1 188 ? 6.344 -33.312 -20.125 1 94.94 188 HIS B CA 1
ATOM 3336 C C . HIS B 1 188 ? 5.48 -32.469 -21.078 1 94.94 188 HIS B C 1
ATOM 3338 O O . HIS B 1 188 ? 4.523 -33 -21.656 1 94.94 188 HIS B O 1
ATOM 3344 N N . LEU B 1 189 ? 5.855 -31.203 -21.219 1 94.81 189 LEU B N 1
ATOM 3345 C CA . LEU B 1 189 ? 5.117 -30.281 -22.062 1 94.81 189 LEU B CA 1
ATOM 3346 C C . LEU B 1 189 ? 5.84 -30.047 -23.391 1 94.81 189 LEU B C 1
ATOM 3348 O O . LEU B 1 189 ? 6.988 -29.609 -23.406 1 94.81 189 LEU B O 1
ATOM 3352 N N . ASN B 1 190 ? 5.152 -30.391 -24.438 1 93.25 190 ASN B N 1
ATOM 3353 C CA . ASN B 1 190 ? 5.676 -30.156 -25.766 1 93.25 190 ASN B CA 1
ATOM 3354 C C . ASN B 1 190 ? 4.762 -29.234 -26.578 1 93.25 190 ASN B C 1
ATOM 3356 O O . ASN B 1 190 ? 3.551 -29.188 -26.344 1 93.25 190 ASN B O 1
ATOM 3360 N N . GLY B 1 191 ? 5.445 -28.469 -27.5 1 91.56 191 GLY B N 1
ATOM 3361 C CA . GLY B 1 191 ? 4.691 -27.562 -28.359 1 91.56 191 GLY B CA 1
ATOM 3362 C C . GLY B 1 191 ? 5.492 -26.359 -28.797 1 91.56 191 GLY B C 1
ATOM 3363 O O . GLY B 1 191 ? 6.711 -26.297 -28.594 1 91.56 191 GLY B O 1
ATOM 3364 N N . VAL B 1 192 ? 4.766 -25.484 -29.453 1 89.81 192 VAL B N 1
ATOM 3365 C CA . VAL B 1 192 ? 5.414 -24.297 -30 1 89.81 192 VAL B CA 1
ATOM 3366 C C . VAL B 1 192 ? 4.801 -23.031 -29.391 1 89.81 192 VAL B C 1
ATOM 3368 O O . VAL B 1 192 ? 3.578 -22.922 -29.281 1 89.81 192 VAL B O 1
ATOM 3371 N N . ILE B 1 193 ? 5.68 -22.156 -28.969 1 90.19 193 ILE B N 1
ATOM 3372 C CA . ILE B 1 193 ? 5.223 -20.875 -28.438 1 90.19 193 ILE B CA 1
ATOM 3373 C C . ILE B 1 193 ? 5.832 -19.734 -29.234 1 90.19 193 ILE B C 1
ATOM 3375 O O . ILE B 1 193 ? 6.926 -19.859 -29.797 1 90.19 193 ILE B O 1
ATOM 3379 N N . THR B 1 194 ? 5.125 -18.578 -29.312 1 83.94 194 THR B N 1
ATOM 3380 C CA . THR B 1 194 ? 5.609 -17.406 -30.031 1 83.94 194 THR B CA 1
ATOM 3381 C C . THR B 1 194 ? 5.973 -16.297 -29.047 1 83.94 194 THR B C 1
ATOM 3383 O O . THR B 1 194 ? 6.473 -15.242 -29.469 1 83.94 194 THR B O 1
ATOM 3386 N N . GLU B 1 195 ? 5.645 -16.469 -27.859 1 84.06 195 GLU B N 1
ATOM 3387 C CA . GLU B 1 195 ? 5.965 -15.516 -26.781 1 84.06 195 GLU B CA 1
ATOM 3388 C C . GLU B 1 195 ? 6.445 -16.234 -25.531 1 84.06 195 GLU B C 1
ATOM 3390 O O . GLU B 1 195 ? 5.82 -17.203 -25.094 1 84.06 195 GLU B O 1
ATOM 3395 N N . GLU B 1 196 ? 7.594 -15.758 -24.969 1 84.12 196 GLU B N 1
ATOM 3396 C CA . GLU B 1 196 ? 8.227 -16.438 -23.828 1 84.12 196 GLU B CA 1
ATOM 3397 C C . GLU B 1 196 ? 7.305 -16.453 -22.625 1 84.12 196 GLU B C 1
ATOM 3399 O O . GLU B 1 196 ? 7.34 -17.391 -21.828 1 84.12 196 GLU B O 1
ATOM 3404 N N . ARG B 1 197 ? 6.484 -15.586 -22.453 1 86.75 197 ARG B N 1
ATOM 3405 C CA . ARG B 1 197 ? 5.574 -15.531 -21.312 1 86.75 197 ARG B CA 1
ATOM 3406 C C . ARG B 1 197 ? 4.582 -16.688 -21.344 1 86.75 197 ARG B C 1
ATOM 3408 O O . ARG B 1 197 ? 4.098 -17.125 -20.312 1 86.75 197 ARG B O 1
ATOM 3415 N N . SER B 1 198 ? 4.348 -17.109 -22.531 1 90.88 198 SER B N 1
ATOM 3416 C CA . SER B 1 198 ? 3.459 -18.25 -22.688 1 90.88 198 SER B CA 1
ATOM 3417 C C . SER B 1 198 ? 4.09 -19.516 -22.109 1 90.88 198 SER B C 1
ATOM 3419 O O . SER B 1 198 ? 3.387 -20.406 -21.625 1 90.88 198 SER B O 1
ATOM 3421 N N . ARG B 1 199 ? 5.414 -19.547 -22.172 1 91.5 199 ARG B N 1
ATOM 3422 C CA . ARG B 1 199 ? 6.133 -20.688 -21.625 1 91.5 199 ARG B CA 1
ATOM 3423 C C . ARG B 1 199 ? 5.848 -20.875 -20.141 1 91.5 199 ARG B C 1
ATOM 3425 O O . ARG B 1 199 ? 5.391 -21.938 -19.719 1 91.5 199 ARG B O 1
ATOM 3432 N N . GLN B 1 200 ? 6.02 -19.797 -19.422 1 91.88 200 GLN B N 1
ATOM 3433 C CA . GLN B 1 200 ? 5.82 -19.859 -17.984 1 91.88 200 GLN B CA 1
ATOM 3434 C C . GLN B 1 200 ? 4.363 -20.141 -17.641 1 91.88 200 GLN B C 1
ATOM 3436 O O . GLN B 1 200 ? 4.074 -20.875 -16.688 1 91.88 200 GLN B O 1
ATOM 3441 N N . ALA B 1 201 ? 3.49 -19.562 -18.375 1 94.69 201 ALA B N 1
ATOM 3442 C CA . ALA B 1 201 ? 2.068 -19.781 -18.141 1 94.69 201 ALA B CA 1
ATOM 3443 C C . ALA B 1 201 ? 1.701 -21.25 -18.297 1 94.69 201 ALA B C 1
ATOM 3445 O O . ALA B 1 201 ? 0.981 -21.812 -17.469 1 94.69 201 ALA B O 1
ATOM 3446 N N . ALA B 1 202 ? 2.234 -21.875 -19.312 1 94.62 202 ALA B N 1
ATOM 3447 C CA . ALA B 1 202 ? 1.959 -23.281 -19.547 1 94.62 202 ALA B CA 1
ATOM 3448 C C . ALA B 1 202 ? 2.521 -24.156 -18.438 1 94.62 202 ALA B C 1
ATOM 3450 O O . ALA B 1 202 ? 1.857 -25.078 -17.969 1 94.62 202 ALA B O 1
ATOM 3451 N N . ILE B 1 203 ? 3.652 -23.812 -18.016 1 93.81 203 ILE B N 1
ATOM 3452 C CA . ILE B 1 203 ? 4.301 -24.562 -16.953 1 93.81 203 ILE B CA 1
ATOM 3453 C C . ILE B 1 203 ? 3.492 -24.422 -15.664 1 93.81 203 ILE B C 1
ATOM 3455 O O . ILE B 1 203 ? 3.182 -25.422 -15.008 1 93.81 203 ILE B O 1
ATOM 3459 N N . VAL B 1 204 ? 3.113 -23.219 -15.312 1 93.62 204 VAL B N 1
ATOM 3460 C CA . VAL B 1 204 ? 2.363 -22.938 -14.086 1 93.62 204 VAL B CA 1
ATOM 3461 C C . VAL B 1 204 ? 1.002 -23.641 -14.148 1 93.62 204 VAL B C 1
ATOM 3463 O O . VAL B 1 204 ? 0.542 -24.203 -13.156 1 93.62 204 VAL B O 1
ATOM 3466 N N . ALA B 1 205 ? 0.399 -23.609 -15.305 1 93.62 205 ALA B N 1
ATOM 3467 C CA . ALA B 1 205 ? -0.881 -24.297 -15.477 1 93.62 205 ALA B CA 1
ATOM 3468 C C . ALA B 1 205 ? -0.752 -25.781 -15.164 1 93.62 205 ALA B C 1
ATOM 3470 O O . ALA B 1 205 ? -1.597 -26.359 -14.469 1 93.62 205 ALA B O 1
ATOM 3471 N N . ALA B 1 206 ? 0.276 -26.359 -15.609 1 93.12 206 ALA B N 1
ATOM 3472 C CA . ALA B 1 206 ? 0.512 -27.781 -15.383 1 93.12 206 ALA B CA 1
ATOM 3473 C C . ALA B 1 206 ? 0.837 -28.047 -13.914 1 93.12 206 ALA B C 1
ATOM 3475 O O . ALA B 1 206 ? 0.32 -29 -13.328 1 93.12 206 ALA B O 1
ATOM 3476 N N . GLU B 1 207 ? 1.634 -27.203 -13.336 1 90.25 207 GLU B N 1
ATOM 3477 C CA . GLU B 1 207 ? 2.094 -27.391 -11.961 1 90.25 207 GLU B CA 1
ATOM 3478 C C . GLU B 1 207 ? 0.93 -27.344 -10.977 1 90.25 207 GLU B C 1
ATOM 3480 O O . GLU B 1 207 ? 0.988 -27.953 -9.906 1 90.25 207 GLU B O 1
ATOM 3485 N N . ASN B 1 208 ? -0.111 -26.672 -11.359 1 88.88 208 ASN B N 1
ATOM 3486 C CA . ASN B 1 208 ? -1.207 -26.422 -10.43 1 88.88 208 ASN B CA 1
ATOM 3487 C C . ASN B 1 208 ? -2.23 -27.562 -10.453 1 88.88 208 ASN B C 1
ATOM 3489 O O . ASN B 1 208 ? -3.156 -27.578 -9.641 1 88.88 208 ASN B O 1
ATOM 3493 N N . VAL B 1 209 ? -2.07 -28.453 -11.336 1 88.94 209 VAL B N 1
ATOM 3494 C CA . VAL B 1 209 ? -2.992 -29.578 -11.391 1 88.94 209 VAL B CA 1
ATOM 3495 C C . VAL B 1 209 ? -2.635 -30.594 -10.305 1 88.94 209 VAL B C 1
ATOM 3497 O O . VAL B 1 209 ? -1.465 -30.938 -10.133 1 88.94 209 VAL B O 1
ATOM 3500 N N . CYS B 1 210 ? -3.646 -30.953 -9.555 1 85.88 210 CYS B N 1
ATOM 3501 C CA . CYS B 1 210 ? -3.447 -31.906 -8.469 1 85.88 210 CYS B CA 1
ATOM 3502 C C . CYS B 1 210 ? -2.83 -33.188 -8.992 1 85.88 210 CYS B C 1
ATOM 3504 O O . CYS B 1 210 ? -3.279 -33.75 -10.008 1 85.88 210 CYS B O 1
ATOM 3506 N N . GLY B 1 211 ? -1.734 -33.656 -8.328 1 86.94 211 GLY B N 1
ATOM 3507 C CA . GLY B 1 211 ? -1.091 -34.906 -8.695 1 86.94 211 GLY B CA 1
ATOM 3508 C C . GLY B 1 211 ? 0.224 -34.719 -9.43 1 86.94 211 GLY B C 1
ATOM 3509 O O . GLY B 1 211 ? 1.017 -35.656 -9.555 1 86.94 211 GLY B O 1
ATOM 3510 N N . VAL B 1 212 ? 0.448 -33.531 -9.867 1 90.31 212 VAL B N 1
ATOM 3511 C CA . VAL B 1 212 ? 1.686 -33.219 -10.578 1 90.31 212 VAL B CA 1
ATOM 3512 C C . VAL B 1 212 ? 2.84 -33.094 -9.586 1 90.31 212 VAL B C 1
ATOM 3514 O O . VAL B 1 212 ? 2.746 -32.375 -8.602 1 90.31 212 VAL B O 1
ATOM 3517 N N . ARG B 1 213 ? 3.934 -33.781 -9.852 1 87.75 213 ARG B N 1
ATOM 3518 C CA . ARG B 1 213 ? 5.113 -33.75 -9 1 87.75 213 ARG B CA 1
ATOM 3519 C C . ARG B 1 213 ? 6.215 -32.906 -9.602 1 87.75 213 ARG B C 1
ATOM 3521 O O . ARG B 1 213 ? 6.957 -32.219 -8.875 1 87.75 213 ARG B O 1
ATOM 3528 N N . GLU B 1 214 ? 6.223 -33.031 -10.93 1 90.75 214 GLU B N 1
ATOM 3529 C CA . GLU B 1 214 ? 7.277 -32.312 -11.648 1 90.75 214 GLU B CA 1
ATOM 3530 C C . GLU B 1 214 ? 6.855 -32 -13.078 1 90.75 214 GLU B C 1
ATOM 3532 O O . GLU B 1 214 ? 6.043 -32.719 -13.664 1 90.75 214 GLU B O 1
ATOM 3537 N N . VAL B 1 215 ? 7.387 -30.891 -13.57 1 93.56 215 VAL B N 1
ATOM 3538 C CA . VAL B 1 215 ? 7.082 -30.516 -14.945 1 93.56 215 VAL B CA 1
ATOM 3539 C C . VAL B 1 215 ? 8.375 -30.312 -15.727 1 93.56 215 VAL B C 1
ATOM 3541 O O . VAL B 1 215 ? 9.266 -29.578 -15.281 1 93.56 215 VAL B O 1
ATOM 3544 N N . HIS B 1 216 ? 8.492 -30.969 -16.797 1 92.69 216 HIS B N 1
ATOM 3545 C CA . HIS B 1 216 ? 9.602 -30.781 -17.719 1 92.69 216 HIS B CA 1
ATOM 3546 C C . HIS B 1 216 ? 9.172 -30.016 -18.969 1 92.69 216 HIS B C 1
ATOM 3548 O O . HIS B 1 216 ? 8.25 -30.422 -19.672 1 92.69 216 HIS B O 1
ATOM 3554 N N . ASP B 1 217 ? 9.836 -28.953 -19.234 1 91.75 217 ASP B N 1
ATOM 3555 C CA . ASP B 1 217 ? 9.516 -28.031 -20.328 1 91.75 217 ASP B CA 1
ATOM 3556 C C . ASP B 1 217 ? 10.234 -28.438 -21.609 1 91.75 217 ASP B C 1
ATOM 3558 O O . ASP B 1 217 ? 11.461 -28.453 -21.672 1 91.75 217 ASP B O 1
ATOM 3562 N N . HIS B 1 218 ? 9.484 -28.734 -22.656 1 89.12 218 HIS B N 1
ATOM 3563 C CA . HIS B 1 218 ? 10.008 -29 -23.984 1 89.12 218 HIS B CA 1
ATOM 3564 C C . HIS B 1 218 ? 9.367 -28.078 -25.016 1 89.12 218 HIS B C 1
ATOM 3566 O O . HIS B 1 218 ? 9.258 -28.422 -26.203 1 89.12 218 HIS B O 1
ATOM 3572 N N . LEU B 1 219 ? 8.914 -26.938 -24.625 1 90.12 219 LEU B N 1
ATOM 3573 C CA . LEU B 1 219 ? 8.297 -25.969 -25.516 1 90.12 219 LEU B CA 1
ATOM 3574 C C . LEU B 1 219 ? 9.352 -25.25 -26.359 1 90.12 219 LEU B C 1
ATOM 3576 O O . LEU B 1 219 ? 10.391 -24.859 -25.844 1 90.12 219 LEU B O 1
ATOM 3580 N N . CYS B 1 220 ? 9.102 -25.125 -27.594 1 87.06 220 CYS B N 1
ATOM 3581 C CA . CYS B 1 220 ? 10.031 -24.469 -28.5 1 87.06 220 CYS B CA 1
ATOM 3582 C C . CYS B 1 220 ? 9.539 -23.078 -28.891 1 87.06 220 CYS B C 1
ATOM 3584 O O . CYS B 1 220 ? 8.344 -22.891 -29.141 1 87.06 220 CYS B O 1
ATOM 3586 N N . TRP B 1 221 ? 10.414 -22.094 -28.844 1 85.56 221 TRP B N 1
ATOM 3587 C CA . TRP B 1 221 ? 10.078 -20.734 -29.203 1 85.56 221 TRP B CA 1
ATOM 3588 C C . TRP B 1 221 ? 10.352 -20.469 -30.688 1 85.56 221 TRP B C 1
ATOM 3590 O O . TRP B 1 221 ? 11.422 -20.828 -31.188 1 85.56 221 TRP B O 1
ATOM 3600 N N . VAL B 1 222 ? 9.344 -19.922 -31.375 1 78.69 222 VAL B N 1
ATOM 3601 C CA . VAL B 1 222 ? 9.5 -19.609 -32.781 1 78.69 222 VAL B CA 1
ATOM 3602 C C . VAL B 1 222 ? 9.188 -18.141 -33.031 1 78.69 222 VAL B C 1
ATOM 3604 O O . VAL B 1 222 ? 8.172 -17.625 -32.562 1 78.69 222 VAL B O 1
ATOM 3607 N N . ASP B 1 223 ? 10.148 -17.438 -33.594 1 74.06 223 ASP B N 1
ATOM 3608 C CA . ASP B 1 223 ? 9.875 -16.094 -34.094 1 74.06 223 ASP B CA 1
ATOM 3609 C C . ASP B 1 223 ? 9.023 -16.156 -35.375 1 74.06 223 ASP B C 1
ATOM 3611 O O . ASP B 1 223 ? 9.492 -16.594 -36.406 1 74.06 223 ASP B O 1
ATOM 3615 N N . THR B 1 224 ? 7.859 -15.703 -35.219 1 64.94 224 THR B N 1
ATOM 3616 C CA . THR B 1 224 ? 6.93 -15.844 -36.344 1 64.94 224 THR B CA 1
ATOM 3617 C C . THR B 1 224 ? 7.363 -14.984 -37.531 1 64.94 224 THR B C 1
ATOM 3619 O O . THR B 1 224 ? 6.973 -15.242 -38.656 1 64.94 224 THR B O 1
ATOM 3622 N N . MET B 1 225 ? 8.125 -14.031 -37.219 1 63.44 225 MET B N 1
ATOM 3623 C CA . MET B 1 225 ? 8.562 -13.164 -38.312 1 63.44 225 MET B CA 1
ATOM 3624 C C . MET B 1 225 ? 9.758 -13.773 -39.062 1 63.44 225 MET B C 1
ATOM 3626 O O . MET B 1 225 ? 9.805 -13.766 -40.281 1 63.44 225 MET B O 1
ATOM 3630 N N . SER B 1 226 ? 10.648 -14.352 -38.312 1 64.81 226 SER B N 1
ATOM 3631 C CA . SER B 1 226 ? 11.875 -14.852 -38.938 1 64.81 226 SER B CA 1
ATOM 3632 C C . SER B 1 226 ? 11.844 -16.375 -39.094 1 64.81 226 SER B C 1
ATOM 3634 O O . SER B 1 226 ? 12.617 -16.938 -39.844 1 64.81 226 SER B O 1
ATOM 3636 N N . GLY B 1 227 ? 10.93 -17.094 -38.5 1 59.19 227 GLY B N 1
ATOM 3637 C CA . GLY B 1 227 ? 10.852 -18.547 -38.469 1 59.19 227 GLY B CA 1
ATOM 3638 C C . GLY B 1 227 ? 11.922 -19.172 -37.594 1 59.19 227 GLY B C 1
ATOM 3639 O O . GLY B 1 227 ? 12.062 -20.406 -37.594 1 59.19 227 GLY B O 1
ATOM 3640 N N . PHE B 1 228 ? 12.742 -18.359 -36.969 1 58.5 228 PHE B N 1
ATOM 3641 C CA . PHE B 1 228 ? 13.812 -18.828 -36.094 1 58.5 228 PHE B CA 1
ATOM 3642 C C . PHE B 1 228 ? 13.242 -19.516 -34.844 1 58.5 228 PHE B C 1
ATOM 3644 O O . PHE B 1 228 ? 12.242 -19.062 -34.281 1 58.5 228 PHE B O 1
ATOM 3651 N N . TYR B 1 229 ? 13.766 -20.828 -34.719 1 63.31 229 TYR B N 1
ATOM 3652 C CA . TYR B 1 229 ? 13.242 -21.641 -33.625 1 63.31 229 TYR B CA 1
ATOM 3653 C C . TYR B 1 229 ? 14.305 -21.859 -32.562 1 63.31 229 TYR B C 1
ATOM 3655 O O . TYR B 1 229 ? 15.484 -22.016 -32.875 1 63.31 229 TYR B O 1
ATOM 3663 N N . LEU B 1 230 ? 13.961 -21.609 -31.266 1 66.19 230 LEU B N 1
ATOM 3664 C CA . LEU B 1 230 ? 14.82 -21.906 -30.141 1 66.19 230 LEU B CA 1
ATOM 3665 C C . LEU B 1 230 ? 14.195 -22.984 -29.25 1 66.19 230 LEU B C 1
ATOM 3667 O O . LEU B 1 230 ? 12.992 -22.938 -28.969 1 66.19 230 LEU B O 1
ATOM 3671 N N . ASN B 1 231 ? 15.062 -24.047 -29.016 1 62.47 231 ASN B N 1
ATOM 3672 C CA . ASN B 1 231 ? 14.648 -25.094 -28.078 1 62.47 231 ASN B CA 1
ATOM 3673 C C . ASN B 1 231 ? 14.383 -24.531 -26.688 1 62.47 231 ASN B C 1
ATOM 3675 O O . ASN B 1 231 ? 14.789 -23.406 -26.375 1 62.47 231 ASN B O 1
ATOM 3679 N N . SER B 1 232 ? 13.648 -25.297 -25.922 1 66.5 232 SER B N 1
ATOM 3680 C CA . SER B 1 232 ? 13.453 -24.922 -24.531 1 66.5 232 SER B CA 1
ATOM 3681 C C . SER B 1 232 ? 14.789 -24.859 -23.781 1 66.5 232 SER B C 1
ATOM 3683 O O . SER B 1 232 ? 15.742 -25.547 -24.156 1 66.5 232 SER B O 1
ATOM 3685 N N . PRO B 1 233 ? 14.859 -23.953 -22.812 1 63.03 233 PRO B N 1
ATOM 3686 C CA . PRO B 1 233 ? 16.094 -23.922 -22.031 1 63.03 233 PRO B CA 1
ATOM 3687 C C . PRO B 1 233 ? 16.469 -25.297 -21.469 1 63.03 233 PRO B C 1
ATOM 3689 O O . PRO B 1 233 ? 17.641 -25.641 -21.406 1 63.03 233 PRO B O 1
ATOM 3692 N N . GLU B 1 234 ? 15.477 -26.047 -21.141 1 65.06 234 GLU B N 1
ATOM 3693 C CA . GLU B 1 234 ? 15.742 -27.375 -20.609 1 65.06 234 GLU B CA 1
ATOM 3694 C C . GLU B 1 234 ? 16.359 -28.281 -21.672 1 65.06 234 GLU B C 1
ATOM 3696 O O . GLU B 1 234 ? 17.297 -29.031 -21.391 1 65.06 234 GLU B O 1
ATOM 3701 N N . ASP B 1 235 ? 15.82 -28.188 -22.844 1 65.38 235 ASP B N 1
ATOM 3702 C CA . ASP B 1 235 ? 16.312 -29.047 -23.922 1 65.38 235 ASP B CA 1
ATOM 3703 C C . ASP B 1 235 ? 17.703 -28.609 -24.375 1 65.38 235 ASP B C 1
ATOM 3705 O O . ASP B 1 235 ? 18.531 -29.453 -24.734 1 65.38 235 ASP B O 1
ATOM 3709 N N . ASP B 1 236 ? 17.891 -27.297 -24.266 1 64.75 236 ASP B N 1
ATOM 3710 C CA . ASP B 1 236 ? 19.219 -26.781 -24.609 1 64.75 236 ASP B CA 1
ATOM 3711 C C . ASP B 1 236 ? 20.266 -27.234 -23.594 1 64.75 236 ASP B C 1
ATOM 3713 O O . ASP B 1 236 ? 21.375 -27.609 -23.969 1 64.75 236 ASP B O 1
ATOM 3717 N N . ARG B 1 237 ? 19.875 -27.297 -22.375 1 63.09 237 ARG B N 1
ATOM 3718 C CA . ARG B 1 237 ? 20.797 -27.734 -21.344 1 63.09 237 ARG B CA 1
ATOM 3719 C C . ARG B 1 237 ? 21.062 -29.234 -21.453 1 63.09 237 ARG B C 1
ATOM 3721 O O . ARG B 1 237 ? 22.203 -29.688 -21.281 1 63.09 237 ARG B O 1
ATOM 3728 N N . SER B 1 238 ? 20.031 -29.984 -21.688 1 59.44 238 SER B N 1
ATOM 3729 C CA . SER B 1 238 ? 20.172 -31.422 -21.844 1 59.44 238 SER B CA 1
ATOM 3730 C C . SER B 1 238 ? 21.016 -31.766 -23.062 1 59.44 238 SER B C 1
ATOM 3732 O O . SER B 1 238 ? 21.766 -32.75 -23.047 1 59.44 238 SER B O 1
ATOM 3734 N N . ALA B 1 239 ? 21.016 -30.953 -24.141 1 63.03 239 ALA B N 1
ATOM 3735 C CA . ALA B 1 239 ? 21.828 -31.172 -25.328 1 63.03 239 ALA B CA 1
ATOM 3736 C C . ALA B 1 239 ? 23.297 -30.859 -25.047 1 63.03 239 ALA B C 1
ATOM 3738 O O . ALA B 1 239 ? 24.188 -31.547 -25.547 1 63.03 239 ALA B O 1
ATOM 3739 N N . LYS B 1 240 ? 23.562 -29.938 -24.219 1 67 240 LYS B N 1
ATOM 3740 C CA . LYS B 1 240 ? 24.938 -29.562 -23.922 1 67 240 LYS B CA 1
ATOM 3741 C C . LYS B 1 240 ? 25.609 -30.578 -23.016 1 67 240 LYS B C 1
ATOM 3743 O O . LYS B 1 240 ? 26.828 -30.766 -23.094 1 67 240 LYS B O 1
ATOM 3748 N N . THR B 1 241 ? 24.781 -31.156 -22.188 1 56.62 241 THR B N 1
ATOM 3749 C CA . THR B 1 241 ? 25.312 -32.188 -21.297 1 56.62 241 THR B CA 1
ATOM 3750 C C . THR B 1 241 ? 25.5 -33.5 -22.047 1 56.62 241 THR B C 1
ATOM 3752 O O . THR B 1 241 ? 26.297 -34.344 -21.625 1 56.62 241 THR B O 1
ATOM 3755 N N . ALA B 1 242 ? 24.797 -33.688 -22.984 1 54.59 242 ALA B N 1
ATOM 3756 C CA . ALA B 1 242 ? 24.922 -34.906 -23.75 1 54.59 242 ALA B CA 1
ATOM 3757 C C . ALA B 1 242 ? 26.078 -34.812 -24.75 1 54.59 242 ALA B C 1
ATOM 3759 O O . ALA B 1 242 ? 26.5 -35.844 -25.312 1 54.59 242 ALA B O 1
ATOM 3760 N N . THR B 1 243 ? 26.516 -33.656 -25.016 1 45.16 243 THR B N 1
ATOM 3761 C CA . THR B 1 243 ? 27.734 -33.594 -25.844 1 45.16 243 THR B CA 1
ATOM 3762 C C . THR B 1 243 ? 28.984 -33.562 -24.953 1 45.16 243 THR B C 1
ATOM 3764 O O . THR B 1 243 ? 29 -32.906 -23.922 1 45.16 243 THR B O 1
#

pLDDT: mean 89.58, std 10.66, range [45.16, 98.62]

Radius of gyration: 28.12 Å; Cα contacts (8 Å, |Δi|>4): 905; chains: 2; bounding box: 56×82×65 Å

Nearest PDB structures (foldseek):
  1xkf-assembly2_A  TM=8.158E-01  e=2.111E-11  Mycobacterium tuberculosis
  4esy-assembly1_B  TM=6.966E-01  e=5.003E-12  Sphaerobacter thermophilus DSM 20745
  4fry-assembly1_A  TM=8.327E-01  e=9.740E-09  Burkholderia ambifaria MC40-6
  5awe-assembly1_A  TM=6.451E-01  e=2.278E-10  Thermus thermophilus HB8
  4noc-assembly1_A  TM=6.483E-01  e=4.959E-08  Kribbella flavida DSM 17836

Secondary structure (DSSP, 8-state):
-BHHHHSB-S---B-TTSBHHHHHHHHHHHT-SEEEEE-TTS-EEEEEEGGGGSS-GGGT------HHHHHHHHHHHHHHHHHHHH--BHHHHSEES---EETT-BHHHHHHHHHHHT-SEEEEEETTEEEEEEEHHHHHHHHHHHTT----TT--HHHHHHHHHHHHHTSTTPPEEEEEEEETTEEEEEEEESSHHHHHHHHHHHHTSTT--EEEEEEEEE-TTT--EE--HHHHHHHHHH-/-BHHHHSB-S---B-TTSBHHHHHHHHHHHT-SEEEEE-TTS-EEEEEEGGGGSS-GGGT------HHHHHHHHHHHHHHHHHHHH--BHHHHSEES---EETT-BHHHHHHHHHHHT-SEEEEEETTEEEEEEEHHHHHHHHHHHTT----TT--HHHHHHHHHHHHHTSTTPPEEEEEEEETTEEEEEEEESSHHHHHHHHHHHHTSTT--EEEEEEEEE-TTT--EE--HHHHHHHHHH-

Foldseek 3Di:
DWQLVLWAQPADAAEQQAWVVVQVVSCVVVVHFKHFYAYPVQFGWFMDGVVLQQQAVVVPRQDDDDPVVCVVVDDVVVVLSVQSRYPTTNNSNTGGPDAAEERGHDPVNVVVVCVVVVHFKHFYDDVRHGRGMDGVVSVVVVCVVPVPDAFPQPDDQVVLQVQLCVQLVVDPQRFAPWDWGGDSQEIETEGEGADVVSQVVSLVSSVPRRNHDYYDYFYWHANPVVRDIHTDPRVVVVVVVVD/DWQLVLWAQPADAAEQQAWVVVQVVSCVVVVHFKHFYAYPVQFGWFMDGVVLQQQAVVVPRQDDDDPVVCVVVDDVVVVLSVQSRYPTTNNSNTGGPDAAEERGHDPVNVVVVCVVVVHFKHFYDDVRHGRGMDGVVSVVVVCVVPVPDAQPQPDDQVVLQVQLCVQLVVDPQRFAPWDWDGDSQEIETEGEGADVVSQVVSLVSSCPRRNHDYYDYFYWYANPVVRDIHTDPRVVVVVVVVD

Solvent-accessible surface area (backbone atoms only — not comparable to full-atom values): 25531 Å² total; per-residue (Å²): 112,33,35,68,78,48,38,46,59,86,72,67,68,44,46,42,81,40,37,44,48,56,50,39,47,51,26,63,73,68,71,40,66,54,31,50,22,23,49,99,86,55,39,76,52,24,37,40,40,41,75,57,42,59,36,22,54,84,70,62,31,51,87,81,70,52,69,69,54,47,64,70,62,33,42,54,52,53,16,47,49,47,21,39,25,55,38,56,29,32,59,54,46,32,44,68,72,60,70,65,43,43,47,77,39,37,49,44,55,50,50,50,49,27,62,74,67,71,46,67,60,33,44,22,30,61,86,78,38,74,56,28,35,39,38,45,64,34,43,30,52,51,44,41,68,54,66,64,66,70,61,49,78,78,53,51,39,67,58,41,40,52,51,34,52,52,62,38,66,74,39,83,39,44,48,49,77,63,42,75,44,52,57,92,25,35,32,38,40,34,31,36,33,76,47,74,43,26,53,54,25,52,50,37,52,41,62,66,38,61,27,48,77,44,79,45,61,48,40,27,40,34,40,84,86,77,65,49,70,41,70,17,71,56,48,50,50,54,51,56,70,71,95,113,34,36,67,78,48,37,46,59,86,72,67,69,43,45,42,79,39,39,44,49,55,51,38,48,52,26,63,73,70,72,41,66,54,33,48,23,25,48,98,85,55,40,77,52,24,37,41,40,40,75,58,43,59,37,21,56,85,70,60,30,51,88,83,71,53,70,70,56,49,62,70,61,33,43,55,52,53,14,46,51,47,22,38,24,54,38,56,29,32,58,55,45,34,43,67,71,62,71,67,43,44,47,77,38,38,49,46,55,49,50,51,50,28,62,75,69,71,45,66,60,32,44,20,29,61,85,78,38,75,56,29,36,39,39,45,64,34,45,30,52,51,44,40,66,53,66,64,67,70,61,48,79,79,53,51,39,67,59,42,41,53,52,34,52,54,61,40,65,75,40,85,39,45,47,51,75,63,44,75,46,52,56,93,25,35,32,38,40,35,30,36,32,76,47,74,42,24,54,54,24,52,50,37,53,42,61,67,39,62,27,48,76,42,78,44,61,47,40,26,40,33,39,84,87,77,67,49,71,42,70,17,72,56,49,50,51,54,52,56,67,71,96